Protein AF-A0A0P1H7S3-F1 (afdb_monomer_lite)

Secondary structure (DSSP, 8-state):
--SSSSTTTSS-S---SSS--PPPSEEEEEE-TTS---HHHHHHHHH-HHHHHSSS-EEEEEESS-HHHHHHHTS-SEEEEEHHHHS-TT-SSB-GGGGGG---SS-HHHHHHHHHTSTHHHHHHHHT--SS-EEEEEEEEEEEEEEESS---SGGGGTT-EEE-SS--SSSTTTTT-EE----GGGHHHHHHTTS-SEEEEE--HHHHHHHHHH--SEEEE---EEEEEEEE-HHHHHTS-HHHHHHHHHHHHHHHHHHHHHHHHHHHHHHHHHHHTT-EEEEHHHHHHHHHHHHHHHHHHHHBS-HHHHHHHHHHHHHHHHSPPPPPPTT-------S----EEEEE-EEE---S-TTTSEEEEEPSSSS-EEEEEEE---S---TTS---S-EEESS--EEHHHHHHHHHTTTTTSEEEEEE--SS--HHHHHHHHHHHHHHTT--S-EEEEE----S-STTHHHHHHHHHHHHHHHHHHHHHHHHHSTT-EEEEEEEGGGHHHHHHHHHHIIIII---EEEEEEES--SBHHHHHHHHHHH---S-EEEEEBTT-HHHHHHHHHHTTTPPBTTB-GGG----TTEEEEE-TTS--SSTT-TTSHHHHSHHHHHHHHHHHHH---TTTTTPEEEEETTEEEEE--SS-PPP-

Foldseek 3Di:
DPPPDVVPVLPPPDDDPDDDPDDQDAEEEEECLPPLAPPVLVVLLVPQVLVVVQPTHYHYHYDNDQQVVCQVVVVHFKYWAFPLVLDDPPQQFDFLLCLLWFQLLFCFLQLSLLCCVFLNVLLSQQSSQDQFKHFLAKFFSAFKKKFFLDDFQALQVLAAFAEEDDDDDQQASVLSNYDYDDDDPVCVLVCCVVRVGGMYIDDDDPVVLVSCLVVVRQEMAFRRTTRMITMIGGPVSLQPDFPSNVVSVSSSRVSNRVVRSVVNVVVRVVVVVSCVVSVHHYHHNSRSCDPVVSVSSQQSNLVRHPHSVVSNVQSVQSSCSSPHDQQDFDPPQDFAAAPADQAWEKEKEQFDAPPPQAQQRGGALDGHDPFLIKMFTKDWDDDPDDQLQDFQPTDIDTPDDMDTDPRRLQVLQVLQAQWEEEEEEEAALDDPNSQVSLVSLLCRRLVPHTHYYYYDFNHNNGSSCVVVNLVRVVVCQVSVVVSQLSNQVSRHNGAYEYEAAACSVVSQLSVLQVCLPPSVGRYAEYEYALYQDQLVVSLVSVVNSVRDHEYEYAAEQQQVVQCSCCVPPVVVGGGQRHDDPSDDFDPRYAYEYENQRDPSGRNNRRCSCRRGNLNSQLVSCCPVPVDDLLSSLWDWDDDPNTIYTYRDPGSDRDD

Sequence (655 aa):
MWRGWLCALVVATAASPAVAQENADLRIAMSVSDRQVPRELAELVVEAEAWRQFGRAVELLLTDRPVKDLLQAGEADLGFVPLYQALDPDERQLGVASILHQPFGGLGPGGTARLLETGFRDAALMDLGQKDFFTLSFASLGTSSLISSLDLNTAEEFDGLMAFEFAPDGTGLDALGADLQRVEIQELPRALQNRNIEIAETLWSEDVASFVAEQQPQSVLTGYSSLVLAVLVRPETWGALSEQERRQIRSALLQIEERSFANAENDIEALQNQLAELGVNAIPFAEVAGEEGRQRMASAWAEQVENRAFALELFEAALEEASGPRPEPNPDDEGFLGPEGKPLIYFATDRERNYTGNLATEFGVEQITEARFHCGRVDWQKNGRRDSDNLYAGSISLAGRLSADDDCISDLAQPLGAERVLLFIHGYNNSFEKALQRVIAVAEDIGWQGPVLLWSWPSWGERSAYLADAQHIDDSRRRLEGFLRNLTQASNGMTIDLAAHSMGGRLGVETVYQFARGASGPLMRAVFVAPDVSGKAFSDMIKRSGHKHPITLYSHREDCPLKFSAHRFNNDQPRAGQGGPHLIVLSGLETVDATYVRDGKLCGNHTYTFDRPRALKDFAMLLNHGASACARGLEKTTRNGIRYWRISKHTRKCP

Structure (mmCIF, N/CA/C/O backbone):
data_AF-A0A0P1H7S3-F1
#
_entry.id   AF-A0A0P1H7S3-F1
#
loop_
_atom_site.group_PDB
_atom_site.id
_atom_site.type_symbol
_atom_site.label_atom_id
_atom_site.label_alt_id
_atom_site.label_comp_id
_atom_site.label_asym_id
_atom_site.label_entity_id
_atom_site.label_seq_id
_atom_site.pdbx_PDB_ins_code
_atom_site.Cartn_x
_atom_site.Cartn_y
_atom_site.Cartn_z
_atom_site.occupancy
_atom_site.B_iso_or_equiv
_atom_site.auth_seq_id
_atom_site.auth_comp_id
_atom_site.auth_asym_id
_atom_site.auth_atom_id
_atom_site.pdbx_PDB_model_num
ATOM 1 N N . MET A 1 1 ? 43.486 -1.873 -22.304 1.00 29.97 1 MET A N 1
ATOM 2 C CA . MET A 1 1 ? 44.289 -1.612 -21.083 1.00 29.97 1 MET A CA 1
ATOM 3 C C . MET A 1 1 ? 43.437 -0.942 -19.988 1.00 29.97 1 MET A C 1
ATOM 5 O O . MET A 1 1 ? 43.926 -0.078 -19.282 1.00 29.97 1 MET A O 1
ATOM 9 N N . TRP A 1 2 ? 42.178 -1.369 -19.809 1.00 23.50 2 TRP A N 1
ATOM 10 C CA . TRP A 1 2 ? 41.194 -0.765 -18.891 1.00 23.50 2 TRP A CA 1
ATOM 11 C C . TRP A 1 2 ? 40.459 -1.862 -18.093 1.00 23.50 2 TRP A C 1
ATOM 13 O O . TRP A 1 2 ? 39.250 -2.016 -18.158 1.00 23.50 2 TRP A O 1
ATOM 23 N N . ARG A 1 3 ? 41.227 -2.698 -17.380 1.00 28.47 3 ARG A N 1
ATOM 24 C CA . ARG A 1 3 ? 40.724 -3.760 -16.479 1.00 28.47 3 ARG A CA 1
ATOM 25 C C . ARG A 1 3 ? 40.971 -3.448 -14.991 1.00 28.47 3 ARG A C 1
ATOM 27 O O . ARG A 1 3 ? 40.888 -4.341 -14.165 1.00 28.47 3 ARG A O 1
ATOM 34 N N . GLY A 1 4 ? 41.332 -2.209 -14.641 1.00 27.11 4 GLY A N 1
ATOM 35 C CA . GLY A 1 4 ? 41.985 -1.934 -13.352 1.00 27.11 4 GLY A CA 1
ATOM 36 C C . GLY A 1 4 ? 41.492 -0.743 -12.535 1.00 27.11 4 GLY A C 1
ATOM 37 O O . GLY A 1 4 ? 42.113 -0.473 -11.518 1.00 27.11 4 GLY A O 1
ATOM 38 N N . TRP A 1 5 ? 40.443 -0.017 -12.940 1.00 27.39 5 TRP A N 1
ATOM 39 C CA . TRP A 1 5 ? 40.085 1.243 -12.261 1.00 27.39 5 TRP A CA 1
ATOM 40 C C . TRP A 1 5 ? 38.767 1.231 -11.468 1.00 27.39 5 TRP A C 1
ATOM 42 O O . TRP A 1 5 ? 38.617 2.081 -10.600 1.00 27.39 5 TRP A O 1
ATOM 52 N N . LEU A 1 6 ? 37.887 0.226 -11.619 1.00 27.38 6 LEU A N 1
ATOM 53 C CA . LEU A 1 6 ? 36.748 0.039 -10.694 1.00 27.38 6 LEU A CA 1
ATOM 54 C C . LEU A 1 6 ? 37.089 -0.799 -9.446 1.00 27.38 6 LEU A C 1
ATOM 56 O O . LEU A 1 6 ? 36.528 -0.552 -8.385 1.00 27.38 6 LEU A O 1
ATOM 60 N N . CYS A 1 7 ? 38.086 -1.692 -9.498 1.00 27.48 7 CYS A N 1
ATOM 61 C CA . CYS A 1 7 ? 38.597 -2.349 -8.280 1.00 27.48 7 CYS A CA 1
ATOM 62 C C . CYS A 1 7 ? 39.371 -1.397 -7.348 1.00 27.48 7 CYS A C 1
ATOM 64 O O . CYS A 1 7 ? 39.686 -1.780 -6.226 1.00 27.48 7 CYS A O 1
ATOM 66 N N . ALA A 1 8 ? 39.700 -0.180 -7.792 1.00 26.45 8 ALA A N 1
ATOM 67 C CA . ALA A 1 8 ? 40.547 0.745 -7.041 1.00 26.45 8 ALA A CA 1
ATOM 68 C C . ALA A 1 8 ? 39.781 1.866 -6.314 1.00 26.45 8 ALA A C 1
ATOM 70 O O . ALA A 1 8 ? 40.397 2.567 -5.517 1.00 26.45 8 ALA A O 1
ATOM 71 N N . LEU A 1 9 ? 38.467 2.028 -6.529 1.00 26.33 9 LEU A N 1
ATOM 72 C CA . LEU A 1 9 ? 37.672 3.048 -5.822 1.00 26.33 9 LEU A CA 1
ATOM 73 C C . LEU A 1 9 ? 36.712 2.501 -4.750 1.00 26.33 9 LEU A C 1
ATOM 75 O O . LEU A 1 9 ? 36.187 3.288 -3.973 1.00 26.33 9 LEU A O 1
ATOM 79 N N . VAL A 1 10 ? 36.559 1.177 -4.627 1.00 31.66 10 VAL A N 1
ATOM 80 C CA . VAL A 1 10 ? 35.815 0.527 -3.519 1.00 31.66 10 VAL A CA 1
ATOM 81 C C . VAL A 1 10 ? 36.751 0.080 -2.375 1.00 31.66 10 VAL A C 1
ATOM 83 O O . VAL A 1 10 ? 36.308 -0.361 -1.322 1.00 31.66 10 VAL A O 1
ATOM 86 N N . VAL A 1 11 ? 38.068 0.285 -2.510 1.00 31.41 11 VAL A N 1
ATOM 87 C CA . VAL A 1 11 ? 39.063 0.045 -1.445 1.00 31.41 11 VAL A CA 1
ATOM 88 C C . VAL A 1 11 ? 39.875 1.318 -1.203 1.00 31.41 11 VAL A C 1
ATOM 90 O O . VAL A 1 11 ? 41.052 1.403 -1.541 1.00 31.41 11 VAL A O 1
ATOM 93 N N . ALA A 1 12 ? 39.244 2.348 -0.636 1.00 26.73 12 ALA A N 1
ATOM 94 C CA . ALA A 1 12 ? 39.947 3.560 -0.207 1.00 26.73 12 ALA A CA 1
ATOM 95 C C . ALA A 1 12 ? 39.395 4.157 1.099 1.00 26.73 12 ALA A C 1
ATOM 97 O O . ALA A 1 12 ? 39.328 5.369 1.259 1.00 26.73 12 ALA A O 1
ATOM 98 N N . THR A 1 13 ? 39.106 3.301 2.080 1.00 28.50 13 THR A N 1
ATOM 99 C CA . THR A 1 13 ? 39.342 3.610 3.502 1.00 28.50 13 THR A CA 1
ATOM 100 C C . THR A 1 13 ? 40.019 2.415 4.171 1.00 28.50 13 THR A C 1
ATOM 102 O O . THR A 1 13 ? 39.497 1.817 5.104 1.00 28.50 13 THR A O 1
ATOM 105 N N . ALA A 1 14 ? 41.193 2.028 3.671 1.00 35.19 14 ALA A N 1
ATOM 106 C CA . ALA A 1 14 ? 42.048 1.046 4.330 1.00 35.19 14 ALA A CA 1
ATOM 107 C C . ALA A 1 14 ? 43.509 1.511 4.289 1.00 35.19 14 ALA A C 1
ATOM 109 O O . ALA A 1 14 ? 44.230 1.262 3.328 1.00 35.19 14 ALA A O 1
ATOM 110 N N . ALA A 1 15 ? 43.947 2.190 5.354 1.00 26.95 15 ALA A N 1
ATOM 111 C CA . ALA A 1 15 ? 45.361 2.307 5.705 1.00 26.95 15 ALA A CA 1
ATOM 112 C C . ALA A 1 15 ? 45.543 2.554 7.215 1.00 26.95 15 ALA A C 1
ATOM 114 O O . ALA A 1 15 ? 45.745 3.681 7.656 1.00 26.95 15 ALA A O 1
ATOM 115 N N . SER A 1 16 ? 45.508 1.472 8.000 1.00 25.62 16 SER A N 1
ATOM 116 C CA . SER A 1 16 ? 46.497 1.212 9.058 1.00 25.62 16 SER A CA 1
ATOM 117 C C . SER A 1 16 ? 46.449 -0.281 9.435 1.00 25.62 16 SER A C 1
ATOM 119 O O . SER A 1 16 ? 45.405 -0.753 9.884 1.00 25.62 16 SER A O 1
ATOM 121 N N . PRO A 1 17 ? 47.520 -1.070 9.222 1.00 34.25 17 PRO A N 1
ATOM 122 C CA . PRO A 1 17 ? 47.477 -2.515 9.399 1.00 34.25 17 PRO A CA 1
ATOM 123 C C . PRO A 1 17 ? 47.851 -2.870 10.840 1.00 34.25 17 PRO A C 1
ATOM 125 O O . PRO A 1 17 ? 49.023 -3.091 11.125 1.00 34.25 17 PRO A O 1
ATOM 128 N N . ALA A 1 18 ? 46.866 -2.865 11.744 1.00 30.25 18 ALA A N 1
ATOM 129 C CA . ALA A 1 18 ? 46.832 -3.637 12.999 1.00 30.25 18 ALA A CA 1
ATOM 130 C C . ALA A 1 18 ? 45.655 -3.197 13.895 1.00 30.25 18 ALA A C 1
ATOM 132 O O . ALA A 1 18 ? 45.869 -2.838 15.048 1.00 30.25 18 ALA A O 1
ATOM 133 N N . VAL A 1 19 ? 44.417 -3.223 13.396 1.00 30.59 19 VAL A N 1
ATOM 134 C CA . VAL A 1 19 ? 43.204 -3.277 14.233 1.00 30.59 19 VAL A CA 1
ATOM 135 C C . VAL A 1 19 ? 42.159 -4.096 13.464 1.00 30.59 19 VAL A C 1
ATOM 137 O O . VAL A 1 19 ? 41.927 -3.825 12.296 1.00 30.59 19 VAL A O 1
ATOM 140 N N . ALA A 1 20 ? 41.664 -5.149 14.117 1.00 27.88 20 ALA A N 1
ATOM 141 C CA . ALA A 1 20 ? 40.542 -6.049 13.819 1.00 27.88 20 ALA A CA 1
ATOM 142 C C . ALA A 1 20 ? 39.927 -6.100 12.397 1.00 27.88 20 ALA A C 1
ATOM 144 O O . ALA A 1 20 ? 39.382 -5.130 11.885 1.00 27.88 20 ALA A O 1
ATOM 145 N N . GLN A 1 21 ? 39.872 -7.316 11.835 1.00 31.00 21 GLN A N 1
ATOM 146 C CA . GLN A 1 21 ? 38.747 -7.740 10.996 1.00 31.00 21 GLN A CA 1
ATOM 147 C C . GLN A 1 21 ? 37.457 -7.613 11.830 1.00 31.00 21 GLN A C 1
ATOM 149 O O . GLN A 1 21 ? 37.171 -8.491 12.641 1.00 31.00 21 GLN A O 1
ATOM 154 N N . GLU A 1 22 ? 36.713 -6.524 11.671 1.00 32.34 22 GLU A N 1
ATOM 155 C CA . GLU A 1 22 ? 35.315 -6.421 12.103 1.00 32.34 22 GLU A CA 1
ATOM 156 C C . GLU A 1 22 ? 34.419 -6.564 10.865 1.00 32.34 22 GLU A C 1
ATOM 158 O O . GLU A 1 22 ? 34.696 -5.991 9.812 1.00 32.34 22 GLU A O 1
ATOM 163 N N . ASN A 1 23 ? 33.409 -7.426 10.984 1.00 38.19 23 ASN A N 1
ATOM 164 C CA . ASN A 1 23 ? 32.494 -7.839 9.921 1.00 38.19 23 ASN A CA 1
ATOM 165 C C . ASN A 1 23 ? 31.790 -6.633 9.276 1.00 38.19 23 ASN A C 1
ATOM 167 O O . ASN A 1 23 ? 31.314 -5.752 9.989 1.00 38.19 23 ASN A O 1
ATOM 171 N N . ALA A 1 24 ? 31.651 -6.617 7.947 1.00 47.47 24 ALA A N 1
ATOM 172 C CA . ALA A 1 24 ? 30.646 -5.766 7.316 1.00 47.47 24 ALA A CA 1
ATOM 173 C C . ALA A 1 24 ? 29.258 -6.152 7.849 1.00 47.47 24 ALA A C 1
ATOM 175 O O . ALA A 1 24 ? 28.954 -7.334 8.019 1.00 47.47 24 ALA A O 1
ATOM 176 N N . ASP A 1 25 ? 28.434 -5.150 8.139 1.00 75.94 25 ASP A N 1
ATOM 177 C CA . ASP A 1 25 ? 27.212 -5.334 8.912 1.00 75.94 25 ASP A CA 1
ATOM 178 C C . ASP A 1 25 ? 25.947 -5.413 8.033 1.00 75.94 25 ASP A C 1
ATOM 180 O O . ASP A 1 25 ? 24.976 -6.070 8.417 1.00 75.94 25 ASP A O 1
ATOM 184 N N . LEU A 1 26 ? 25.958 -4.775 6.854 1.00 88.50 26 LEU A N 1
ATOM 185 C CA . LEU A 1 26 ? 24.916 -4.903 5.832 1.00 88.50 26 LEU A CA 1
ATOM 186 C C . LEU A 1 26 ? 25.544 -5.069 4.445 1.00 88.50 26 LEU A C 1
ATOM 188 O O . LEU A 1 26 ? 26.194 -4.157 3.933 1.00 88.50 26 LEU A O 1
ATOM 192 N N . ARG A 1 27 ? 25.313 -6.222 3.820 1.00 93.69 27 ARG A N 1
ATOM 193 C CA . ARG A 1 27 ? 25.807 -6.557 2.481 1.00 93.69 27 ARG A CA 1
ATOM 194 C C . ARG A 1 27 ? 24.691 -6.412 1.457 1.00 93.69 27 ARG A C 1
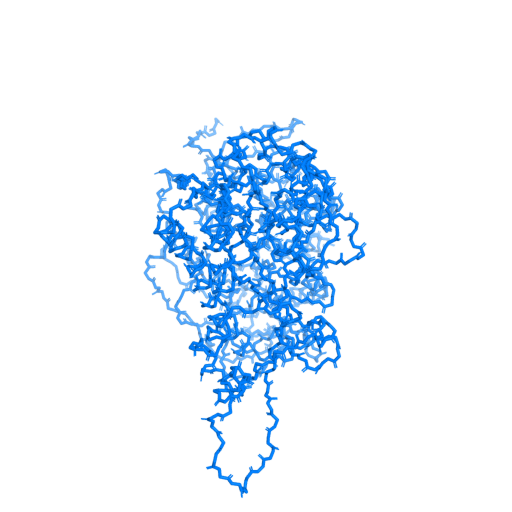ATOM 196 O O . ARG A 1 27 ? 23.643 -7.050 1.576 1.00 93.69 27 ARG A O 1
ATOM 203 N N . ILE A 1 28 ? 24.925 -5.597 0.439 1.00 94.75 28 ILE A N 1
ATOM 204 C CA . ILE A 1 28 ? 23.982 -5.320 -0.643 1.00 94.75 28 ILE A CA 1
ATOM 205 C C . ILE A 1 28 ? 24.519 -5.959 -1.918 1.00 94.75 28 ILE A C 1
ATOM 207 O O . ILE A 1 28 ? 25.585 -5.580 -2.385 1.00 94.75 28 ILE A O 1
ATOM 211 N N . ALA A 1 29 ? 23.801 -6.917 -2.492 1.00 94.06 29 ALA A N 1
ATOM 212 C CA . ALA A 1 29 ? 24.200 -7.587 -3.722 1.00 94.06 29 ALA A CA 1
ATOM 213 C C . ALA A 1 29 ? 23.553 -6.971 -4.969 1.00 94.06 29 ALA A C 1
ATOM 215 O O . ALA A 1 29 ? 22.375 -6.608 -4.966 1.00 94.06 29 ALA A O 1
ATOM 216 N N . MET A 1 30 ? 24.323 -6.897 -6.053 1.00 91.56 30 MET A N 1
ATOM 217 C CA . MET A 1 30 ? 23.858 -6.496 -7.383 1.00 91.56 30 MET A CA 1
ATOM 218 C C . MET A 1 30 ? 24.483 -7.406 -8.447 1.00 91.56 30 MET A C 1
ATOM 220 O O . MET A 1 30 ? 25.683 -7.694 -8.390 1.00 91.56 30 MET A O 1
ATOM 224 N N . SER A 1 31 ? 23.681 -7.859 -9.415 1.00 82.62 31 SER A N 1
ATOM 225 C CA . SER A 1 31 ? 24.165 -8.748 -10.481 1.00 82.62 31 SER A CA 1
ATOM 226 C C . SER A 1 31 ? 24.945 -7.980 -11.545 1.00 82.62 31 SER A C 1
ATOM 228 O O . SER A 1 31 ? 24.402 -7.049 -12.123 1.00 82.62 31 SER A O 1
ATOM 230 N N . VAL A 1 32 ? 26.168 -8.410 -11.860 1.00 74.62 32 VAL A N 1
ATOM 231 C CA . VAL A 1 32 ? 26.994 -7.927 -12.982 1.00 74.62 32 VAL A CA 1
ATOM 232 C C . VAL A 1 32 ? 27.135 -8.952 -14.109 1.00 74.62 32 VAL A C 1
ATOM 234 O O . VAL A 1 32 ? 27.897 -8.683 -15.040 1.00 74.62 32 VAL A O 1
ATOM 237 N N . SER A 1 33 ? 26.385 -10.066 -14.064 1.00 55.66 33 SER A N 1
ATOM 238 C CA . SER A 1 33 ? 26.466 -11.188 -15.023 1.00 55.66 33 SER A CA 1
ATOM 239 C C . SER A 1 33 ? 26.439 -10.753 -16.493 1.00 55.66 33 SER A C 1
ATOM 241 O O . SER A 1 33 ? 27.063 -11.396 -17.333 1.00 55.66 33 SER A O 1
ATOM 243 N N . ASP A 1 34 ? 25.816 -9.607 -16.781 1.00 48.56 34 ASP A N 1
ATOM 244 C CA . ASP A 1 34 ? 25.663 -9.054 -18.129 1.00 48.56 34 ASP A CA 1
ATOM 245 C C . ASP A 1 34 ? 26.322 -7.669 -18.310 1.00 48.56 34 ASP A C 1
ATOM 247 O O . ASP A 1 34 ? 26.039 -6.951 -19.265 1.00 48.56 34 ASP A O 1
ATOM 251 N N . ARG A 1 35 ? 27.205 -7.256 -17.385 1.00 54.88 35 ARG A N 1
ATOM 252 C CA . ARG A 1 35 ? 27.750 -5.880 -17.252 1.00 54.88 35 ARG A CA 1
ATOM 253 C C . ARG A 1 35 ? 26.681 -4.784 -17.108 1.00 54.88 35 ARG A C 1
ATOM 255 O O . ARG A 1 35 ? 26.984 -3.607 -17.270 1.00 54.88 35 ARG A O 1
ATOM 262 N N . GLN A 1 36 ? 25.456 -5.167 -16.758 1.00 57.12 36 GLN A N 1
ATOM 263 C CA . GLN A 1 36 ? 24.266 -4.312 -16.711 1.00 57.12 36 GLN A CA 1
ATOM 264 C C . GLN A 1 36 ? 24.076 -3.557 -15.388 1.00 57.12 36 GLN A C 1
ATOM 266 O O . GLN A 1 36 ? 22.962 -3.142 -15.104 1.00 57.12 36 GLN A O 1
ATOM 271 N N . VAL A 1 37 ? 25.107 -3.363 -14.558 1.00 66.94 37 VAL A N 1
ATOM 272 C CA . VAL A 1 37 ? 24.991 -2.419 -13.430 1.00 66.94 37 VAL A CA 1
ATOM 273 C C . VAL A 1 37 ? 25.547 -1.077 -13.887 1.00 66.94 37 VAL A C 1
ATOM 275 O O . VAL A 1 37 ? 26.772 -0.972 -14.012 1.00 66.94 37 VAL A O 1
ATOM 278 N N . PRO A 1 38 ? 24.703 -0.051 -14.120 1.00 72.44 38 PRO A N 1
ATOM 279 C CA . PRO A 1 38 ? 25.173 1.302 -14.326 1.00 72.44 38 PRO A CA 1
ATOM 280 C C . PRO A 1 38 ? 26.063 1.691 -13.159 1.00 72.44 38 PRO A C 1
ATOM 282 O O . PRO A 1 38 ? 25.715 1.495 -11.986 1.00 72.44 38 PRO A O 1
ATOM 285 N N . ARG A 1 39 ? 27.223 2.253 -13.487 1.00 78.69 39 ARG A N 1
ATOM 286 C CA . ARG A 1 39 ? 28.137 2.805 -12.492 1.00 78.69 39 ARG A CA 1
ATOM 287 C C . ARG A 1 39 ? 27.403 3.816 -11.608 1.00 78.69 39 ARG A C 1
ATOM 289 O O . ARG A 1 39 ? 27.621 3.842 -10.401 1.00 78.69 39 ARG A O 1
ATOM 296 N N . GLU A 1 40 ? 26.491 4.567 -12.209 1.00 83.12 40 GLU A N 1
ATOM 297 C CA . GLU A 1 40 ? 25.625 5.551 -11.580 1.00 83.12 40 GLU A CA 1
ATOM 298 C C . GLU A 1 40 ? 24.779 4.920 -10.472 1.00 83.12 40 GLU A C 1
ATOM 300 O O . GLU A 1 40 ? 24.719 5.465 -9.377 1.00 83.12 40 GLU A O 1
ATOM 305 N N . LEU A 1 41 ? 24.169 3.750 -10.697 1.00 88.38 41 LEU A N 1
ATOM 306 C CA . LEU A 1 41 ? 23.352 3.099 -9.669 1.00 88.38 41 LEU A CA 1
ATOM 307 C C . LEU A 1 41 ? 24.206 2.633 -8.482 1.00 88.38 41 LEU A C 1
ATOM 309 O O . LEU A 1 41 ? 23.810 2.817 -7.332 1.00 88.38 41 LEU A O 1
ATOM 313 N N . ALA A 1 42 ? 25.392 2.075 -8.740 1.00 88.50 42 ALA A N 1
ATOM 314 C CA . ALA A 1 42 ? 26.326 1.712 -7.674 1.00 88.50 42 ALA A CA 1
ATOM 315 C C . ALA A 1 42 ? 26.774 2.949 -6.868 1.00 88.50 42 ALA A C 1
ATOM 317 O O . ALA A 1 42 ? 26.830 2.898 -5.639 1.00 88.50 42 ALA A O 1
ATOM 318 N N . GLU A 1 43 ? 27.034 4.074 -7.541 1.00 89.06 43 GLU A N 1
ATOM 319 C CA . GLU A 1 43 ? 27.352 5.354 -6.900 1.00 89.06 43 GLU A CA 1
ATOM 320 C C . GLU A 1 43 ? 26.168 5.877 -6.068 1.00 89.06 43 GLU A C 1
ATOM 322 O O . GLU A 1 43 ? 26.367 6.238 -4.910 1.00 89.06 43 GLU A O 1
ATOM 327 N N . LEU A 1 44 ? 24.928 5.816 -6.574 1.00 91.62 44 LEU A N 1
ATOM 328 C CA . LEU A 1 44 ? 23.721 6.173 -5.812 1.00 91.62 44 LEU A CA 1
ATOM 329 C C . LEU A 1 44 ? 23.597 5.361 -4.518 1.00 91.62 44 LEU A C 1
ATOM 331 O O . LEU A 1 44 ? 23.284 5.925 -3.466 1.00 91.62 44 LEU A O 1
ATOM 335 N N . VAL A 1 45 ? 23.858 4.051 -4.585 1.00 89.94 45 VAL A N 1
ATOM 336 C CA . VAL A 1 45 ? 23.826 3.166 -3.414 1.00 89.94 45 VAL A CA 1
ATOM 337 C C . VAL A 1 45 ? 24.899 3.558 -2.402 1.00 89.94 45 VAL A C 1
ATOM 339 O O . VAL A 1 45 ? 24.611 3.590 -1.215 1.00 89.94 45 VAL A O 1
ATOM 342 N N . VAL A 1 46 ? 26.116 3.893 -2.829 1.00 87.69 46 VAL A N 1
ATOM 343 C CA . VAL A 1 46 ? 27.195 4.300 -1.908 1.00 87.69 46 VAL A CA 1
ATOM 344 C C . VAL A 1 46 ? 26.967 5.706 -1.335 1.00 87.69 46 VAL A C 1
ATOM 346 O O . VAL A 1 46 ? 27.339 5.993 -0.195 1.00 87.69 46 VAL A O 1
ATOM 349 N N . GLU A 1 47 ? 26.355 6.602 -2.107 1.00 88.56 47 GLU A N 1
ATOM 350 C CA . GLU A 1 47 ? 26.183 8.008 -1.743 1.00 88.56 47 GLU A CA 1
ATOM 351 C C . GLU A 1 47 ? 24.945 8.307 -0.902 1.00 88.56 47 GLU A C 1
ATOM 353 O O . GLU A 1 47 ? 24.888 9.400 -0.330 1.00 88.56 47 GLU A O 1
ATOM 358 N N . ALA A 1 48 ? 23.956 7.405 -0.842 1.00 88.75 48 ALA A N 1
ATOM 359 C CA . ALA A 1 48 ? 22.685 7.715 -0.195 1.00 88.75 48 ALA A CA 1
ATOM 360 C C . ALA A 1 48 ? 22.910 8.158 1.259 1.00 88.75 48 ALA A C 1
ATOM 362 O O . ALA A 1 48 ? 23.499 7.450 2.079 1.00 88.75 48 ALA A O 1
ATOM 363 N N . GLU A 1 49 ? 22.427 9.354 1.593 1.00 86.25 49 GLU A N 1
ATOM 364 C CA . GLU A 1 49 ? 22.770 10.023 2.851 1.00 86.25 49 GLU A CA 1
ATOM 365 C C . GLU A 1 49 ? 22.274 9.226 4.062 1.00 86.25 49 GLU A C 1
ATOM 367 O O . GLU A 1 49 ? 22.919 9.173 5.109 1.00 86.25 49 GLU A O 1
ATOM 372 N N . ALA A 1 50 ? 21.147 8.535 3.903 1.00 86.88 50 ALA A N 1
ATOM 373 C CA . ALA A 1 50 ? 20.602 7.676 4.940 1.00 86.88 50 ALA A CA 1
ATOM 374 C C . ALA A 1 50 ? 21.499 6.462 5.255 1.00 86.88 50 ALA A C 1
ATOM 376 O O . ALA A 1 50 ? 21.499 6.021 6.404 1.00 86.88 50 ALA A O 1
ATOM 377 N N . TRP A 1 51 ? 22.330 5.984 4.317 1.00 88.75 51 TRP A N 1
ATOM 378 C CA . TRP A 1 51 ? 23.354 4.975 4.617 1.00 88.75 51 TRP A CA 1
ATOM 379 C C . TRP A 1 51 ? 24.481 5.515 5.483 1.00 88.75 51 TRP A C 1
ATOM 381 O O . TRP A 1 51 ? 24.998 4.800 6.329 1.00 88.75 51 TRP A O 1
ATOM 391 N N . ARG A 1 52 ? 24.828 6.797 5.356 1.00 83.94 52 ARG A N 1
ATOM 392 C CA . ARG A 1 52 ? 25.847 7.418 6.221 1.00 83.94 52 ARG A CA 1
ATOM 393 C C . ARG A 1 52 ? 25.379 7.558 7.666 1.00 83.94 52 ARG A C 1
ATOM 395 O O . ARG A 1 52 ? 26.192 7.633 8.582 1.00 83.94 52 ARG A O 1
ATOM 402 N N . GLN A 1 53 ? 24.064 7.606 7.860 1.00 84.62 53 GLN A N 1
ATOM 403 C CA . GLN A 1 53 ? 23.419 7.624 9.172 1.00 84.62 53 GLN A CA 1
ATOM 404 C C . GLN A 1 53 ? 23.104 6.214 9.683 1.00 84.62 53 GLN A C 1
ATOM 406 O O . GLN A 1 53 ? 22.776 6.051 10.862 1.00 84.62 53 GLN A O 1
ATOM 411 N N . PHE A 1 54 ? 23.186 5.210 8.808 1.00 81.25 54 PHE A N 1
ATOM 412 C CA . PHE A 1 54 ? 23.059 3.807 9.150 1.00 81.25 54 PHE A CA 1
ATOM 413 C C . PHE A 1 54 ? 24.275 3.440 9.994 1.00 81.25 54 PHE A C 1
ATOM 415 O O . PHE A 1 54 ? 25.406 3.493 9.526 1.00 81.25 54 PHE A O 1
ATOM 422 N N . GLY A 1 55 ? 24.063 3.150 11.279 1.00 75.56 55 GLY A N 1
ATOM 423 C CA . GLY A 1 55 ? 25.133 2.964 12.272 1.00 75.56 55 GLY A CA 1
ATOM 424 C C . GLY A 1 55 ? 25.996 1.711 12.070 1.00 75.56 55 GLY A C 1
ATOM 425 O O . GLY A 1 55 ? 26.593 1.230 13.028 1.00 75.56 55 GLY A O 1
ATOM 426 N N . ARG A 1 56 ? 26.011 1.167 10.852 1.00 79.00 56 ARG A N 1
ATOM 427 C CA . ARG A 1 56 ? 26.564 -0.109 10.417 1.00 79.00 56 ARG A CA 1
ATOM 428 C C . ARG A 1 56 ? 27.279 0.100 9.082 1.00 79.00 56 ARG A C 1
ATOM 430 O O . ARG A 1 56 ? 26.822 0.879 8.248 1.00 79.00 56 ARG A O 1
ATOM 437 N N . ALA A 1 57 ? 28.391 -0.598 8.866 1.00 83.31 57 ALA A N 1
ATOM 438 C CA . ALA A 1 57 ? 29.094 -0.540 7.586 1.00 83.31 57 ALA A CA 1
ATOM 439 C C . ALA A 1 57 ? 28.248 -1.186 6.474 1.00 83.31 57 ALA A C 1
ATOM 441 O O . ALA A 1 57 ? 27.758 -2.305 6.646 1.00 83.31 57 ALA A O 1
ATOM 442 N N . VAL A 1 58 ? 28.110 -0.486 5.343 1.00 87.31 58 VAL A N 1
ATOM 443 C CA . VAL A 1 58 ? 27.424 -0.976 4.139 1.00 87.31 58 VAL A CA 1
ATOM 444 C C . VAL A 1 58 ? 28.466 -1.438 3.124 1.00 87.31 58 VAL A C 1
ATOM 446 O O . VAL A 1 58 ? 29.340 -0.666 2.732 1.00 87.31 58 VAL A O 1
ATOM 449 N N . GLU A 1 59 ? 28.369 -2.693 2.696 1.00 90.00 59 GLU A N 1
ATOM 450 C CA . GLU A 1 59 ? 29.227 -3.284 1.667 1.00 90.00 59 GLU A CA 1
ATOM 451 C C . GLU A 1 59 ? 28.415 -3.559 0.399 1.00 90.00 59 GLU A C 1
ATOM 453 O O . GLU A 1 59 ? 27.356 -4.184 0.456 1.00 90.00 59 GLU A O 1
ATOM 458 N N . LEU A 1 60 ? 28.928 -3.119 -0.753 1.00 90.75 60 LEU A N 1
ATOM 459 C CA . LEU A 1 60 ? 28.338 -3.401 -2.059 1.00 90.75 60 LEU A CA 1
ATOM 460 C C . LEU A 1 60 ? 29.032 -4.602 -2.715 1.00 90.75 60 LEU A C 1
ATOM 462 O O . LEU A 1 60 ? 30.219 -4.546 -3.037 1.00 90.75 60 LEU A O 1
ATOM 466 N N . LEU A 1 61 ? 28.275 -5.671 -2.948 1.00 91.44 61 LEU A N 1
ATOM 467 C CA . LEU A 1 61 ? 28.715 -6.914 -3.571 1.00 91.44 61 LEU A CA 1
ATOM 468 C C . LEU A 1 61 ? 28.269 -6.958 -5.037 1.00 91.44 61 LEU A C 1
ATOM 470 O O . LEU A 1 61 ? 27.115 -7.255 -5.345 1.00 91.44 61 LEU A O 1
ATOM 474 N N . LEU A 1 62 ? 29.199 -6.698 -5.954 1.00 89.56 62 LEU A N 1
ATOM 475 C CA . LEU A 1 62 ? 28.988 -6.908 -7.387 1.00 89.56 62 LEU A CA 1
ATOM 476 C C . LEU A 1 62 ? 29.310 -8.367 -7.739 1.00 89.56 62 LEU A C 1
ATOM 478 O O . LEU A 1 62 ? 30.419 -8.831 -7.471 1.00 89.56 62 LEU A O 1
ATOM 482 N N . THR A 1 63 ? 28.351 -9.102 -8.307 1.00 86.38 63 THR A N 1
ATOM 483 C CA . THR A 1 63 ? 28.456 -10.564 -8.486 1.00 86.38 63 THR A CA 1
ATOM 484 C C . THR A 1 63 ? 27.913 -11.064 -9.826 1.00 86.38 63 THR A C 1
ATOM 486 O O . THR A 1 63 ? 26.902 -10.572 -10.300 1.00 86.38 63 THR A O 1
ATOM 489 N N . ASP A 1 64 ? 28.535 -12.089 -10.414 1.00 83.69 64 ASP A N 1
ATOM 490 C CA . ASP A 1 64 ? 27.990 -12.808 -11.584 1.00 83.69 64 ASP A CA 1
ATOM 491 C C . ASP A 1 64 ? 26.984 -13.910 -11.191 1.00 83.69 64 ASP A C 1
ATOM 493 O O . ASP A 1 64 ? 26.329 -14.510 -12.041 1.00 83.69 64 ASP A O 1
ATOM 497 N N . ARG A 1 65 ? 26.884 -14.231 -9.895 1.00 86.56 65 ARG A N 1
ATOM 498 C CA . ARG A 1 65 ? 25.907 -15.200 -9.375 1.00 86.56 65 ARG A CA 1
ATOM 499 C C . ARG A 1 65 ? 24.525 -14.552 -9.230 1.00 86.56 65 ARG A C 1
ATOM 501 O O . ARG A 1 65 ? 24.469 -13.390 -8.823 1.00 86.56 65 ARG A O 1
ATOM 508 N N . PRO A 1 66 ? 23.429 -15.312 -9.420 1.00 87.50 66 PRO A N 1
ATOM 509 C CA . PRO A 1 66 ? 22.082 -14.821 -9.155 1.00 87.50 66 PRO A CA 1
ATOM 510 C C . PRO A 1 66 ? 21.963 -14.244 -7.742 1.00 87.50 66 PRO A C 1
ATOM 512 O O . PRO A 1 66 ? 22.283 -14.899 -6.749 1.00 87.50 66 PRO A O 1
ATOM 515 N N . VAL A 1 67 ? 21.485 -13.005 -7.641 1.00 90.81 67 VAL A N 1
ATOM 516 C CA . VAL A 1 67 ? 21.396 -12.284 -6.361 1.00 90.81 67 VAL A CA 1
ATOM 517 C C . VAL A 1 67 ? 20.460 -12.995 -5.378 1.00 90.81 67 VAL A C 1
ATOM 519 O O . VAL A 1 67 ? 20.772 -13.066 -4.190 1.00 90.81 67 VAL A O 1
ATOM 522 N N . LYS A 1 68 ? 19.358 -13.594 -5.858 1.00 89.69 68 LYS A N 1
ATOM 523 C CA . LYS A 1 68 ? 18.438 -14.390 -5.023 1.00 89.69 68 LYS A CA 1
ATOM 524 C C . LYS A 1 68 ? 19.154 -15.562 -4.334 1.00 89.69 68 LYS A C 1
ATOM 526 O O . LYS A 1 68 ? 18.873 -15.810 -3.165 1.00 89.69 68 LYS A O 1
ATOM 531 N N . ASP A 1 69 ? 20.134 -16.199 -4.980 1.00 90.69 69 ASP A N 1
ATOM 532 C CA . ASP A 1 69 ? 20.912 -17.293 -4.377 1.00 90.69 69 ASP A CA 1
ATOM 533 C C . ASP A 1 69 ? 21.800 -16.791 -3.233 1.00 90.69 69 ASP A C 1
ATOM 535 O O . ASP A 1 69 ? 21.913 -17.443 -2.195 1.00 90.69 69 ASP A O 1
ATOM 539 N N . LEU A 1 70 ? 22.418 -15.614 -3.395 1.00 93.12 70 LEU A N 1
ATOM 540 C CA . LEU A 1 70 ? 23.219 -14.987 -2.337 1.00 93.12 70 LEU A CA 1
ATOM 541 C C . LEU A 1 70 ? 22.343 -14.603 -1.146 1.00 93.12 70 LEU A C 1
ATOM 543 O O . LEU A 1 70 ? 22.741 -14.816 0.003 1.00 93.12 70 LEU A O 1
ATOM 547 N N . LEU A 1 71 ? 21.148 -14.069 -1.419 1.00 93.12 71 LEU A N 1
ATOM 548 C CA . LEU A 1 71 ? 20.174 -13.770 -0.380 1.00 93.12 71 LEU A CA 1
ATOM 549 C C . LEU A 1 71 ? 19.731 -15.046 0.330 1.00 93.12 71 LEU A C 1
ATOM 551 O O . LEU A 1 71 ? 19.732 -15.057 1.548 1.00 93.12 71 LEU A O 1
ATOM 555 N N . GLN A 1 72 ? 19.422 -16.139 -0.373 1.00 91.38 72 GLN A N 1
ATOM 556 C CA . GLN A 1 72 ? 19.041 -17.412 0.257 1.00 91.38 72 GLN A CA 1
ATOM 557 C C . GLN A 1 72 ? 20.171 -17.996 1.109 1.00 91.38 72 GLN A C 1
ATOM 559 O O . GLN A 1 72 ? 19.933 -18.405 2.246 1.00 91.38 72 GLN A O 1
ATOM 564 N N . ALA A 1 73 ? 21.407 -17.963 0.609 1.00 92.25 73 ALA A N 1
ATOM 565 C CA . ALA A 1 73 ? 22.585 -18.453 1.320 1.00 92.25 73 ALA A CA 1
ATOM 566 C C . ALA A 1 73 ? 22.993 -17.574 2.520 1.00 92.25 73 ALA A C 1
ATOM 568 O O . ALA A 1 73 ? 23.802 -17.992 3.347 1.00 92.25 73 ALA A O 1
ATOM 569 N N . GLY A 1 74 ? 22.440 -16.360 2.644 1.00 91.38 74 GLY A N 1
ATOM 570 C CA . GLY A 1 74 ? 22.849 -15.380 3.655 1.00 91.38 74 GLY A CA 1
ATOM 571 C C . GLY A 1 74 ? 24.236 -14.798 3.412 1.00 91.38 74 GLY A C 1
ATOM 572 O O . GLY A 1 74 ? 24.883 -14.310 4.340 1.00 91.38 74 GLY A O 1
ATOM 573 N N . GLU A 1 75 ? 24.690 -14.852 2.164 1.00 93.56 75 GLU A N 1
ATOM 574 C CA . GLU A 1 75 ? 25.906 -14.198 1.687 1.00 93.56 75 GLU A CA 1
ATOM 575 C C . GLU A 1 75 ? 25.669 -12.702 1.417 1.00 93.56 75 GLU A C 1
ATOM 577 O O . GLU A 1 75 ? 26.608 -11.916 1.502 1.00 93.56 75 GLU A O 1
ATOM 582 N N . ALA A 1 76 ? 24.414 -12.313 1.171 1.00 94.56 76 ALA A N 1
ATOM 583 C CA . ALA A 1 76 ? 23.951 -10.931 1.107 1.00 94.56 76 ALA A CA 1
ATOM 584 C C . ALA A 1 76 ? 22.705 -10.734 1.982 1.00 94.56 76 ALA A C 1
ATOM 586 O O . ALA A 1 76 ? 21.970 -11.687 2.259 1.00 94.56 76 ALA A O 1
ATOM 587 N N . ASP A 1 77 ? 22.475 -9.494 2.404 1.00 93.69 77 ASP A N 1
ATOM 588 C CA . ASP A 1 77 ? 21.361 -9.107 3.270 1.00 93.69 77 ASP A CA 1
ATOM 589 C C . ASP A 1 77 ? 20.256 -8.398 2.468 1.00 93.69 77 ASP A C 1
ATOM 591 O O . ASP A 1 77 ? 19.077 -8.682 2.668 1.00 93.69 77 ASP A O 1
ATOM 595 N N . LEU A 1 78 ? 20.639 -7.537 1.516 1.00 95.62 78 LEU A N 1
ATOM 596 C CA . LEU A 1 78 ? 19.760 -6.901 0.526 1.00 95.62 78 LEU A CA 1
ATOM 597 C C . LEU A 1 78 ? 20.235 -7.214 -0.891 1.00 95.62 78 LEU A C 1
ATOM 599 O O . LEU A 1 78 ? 21.424 -7.444 -1.109 1.00 95.62 78 LEU A O 1
ATOM 603 N N . GLY A 1 79 ? 19.328 -7.202 -1.863 1.00 94.69 79 GLY A N 1
ATOM 604 C CA . GLY A 1 79 ? 19.676 -7.482 -3.252 1.00 94.69 79 GLY A CA 1
ATOM 605 C C . GLY A 1 79 ? 18.874 -6.660 -4.246 1.00 94.69 79 GLY A C 1
ATOM 606 O O . GLY A 1 79 ? 17.652 -6.618 -4.155 1.00 94.69 79 GLY A O 1
ATOM 607 N N . PHE A 1 80 ? 19.550 -6.043 -5.211 1.00 94.06 80 PHE A N 1
ATOM 608 C CA . PHE A 1 80 ? 18.909 -5.441 -6.376 1.00 94.06 80 PHE A CA 1
ATOM 609 C C . PHE A 1 80 ? 18.788 -6.499 -7.470 1.00 94.06 80 PHE A C 1
ATOM 611 O O . PHE A 1 80 ? 19.794 -7.037 -7.939 1.00 94.06 80 PHE A O 1
ATOM 618 N N . VAL A 1 81 ? 17.554 -6.806 -7.857 1.00 90.19 81 VAL A N 1
ATOM 619 C CA . VAL A 1 81 ? 17.232 -7.890 -8.789 1.00 90.19 81 VAL A CA 1
ATOM 620 C C . VAL A 1 81 ? 16.373 -7.328 -9.915 1.00 90.19 81 VAL A C 1
ATOM 622 O O . VAL A 1 81 ? 15.394 -6.649 -9.605 1.00 90.19 81 VAL A O 1
ATOM 625 N N . PRO A 1 82 ? 16.684 -7.585 -11.200 1.00 87.88 82 PRO A N 1
ATOM 626 C CA . PRO A 1 82 ? 15.786 -7.224 -12.293 1.00 87.88 82 PRO A CA 1
ATOM 627 C C . PRO A 1 82 ? 14.374 -7.732 -12.022 1.00 87.88 82 PRO A C 1
ATOM 629 O O . PRO A 1 82 ? 14.198 -8.873 -11.595 1.00 87.88 82 PRO A O 1
ATOM 632 N N . LEU A 1 83 ? 13.369 -6.883 -12.233 1.00 87.25 83 LEU A N 1
ATOM 633 C CA . LEU A 1 83 ? 11.997 -7.155 -11.809 1.00 87.25 83 LEU A CA 1
ATOM 634 C C . LEU A 1 83 ? 11.478 -8.489 -12.362 1.00 87.25 83 LEU A C 1
ATOM 636 O O . LEU A 1 83 ? 10.918 -9.276 -11.606 1.00 87.25 83 LEU A O 1
ATOM 640 N N . TYR A 1 84 ? 11.764 -8.792 -13.629 1.00 78.06 84 TYR A N 1
ATOM 641 C CA . TYR A 1 84 ? 11.393 -10.058 -14.267 1.00 78.06 84 TYR A CA 1
ATOM 642 C C . TYR A 1 84 ? 12.026 -11.300 -13.603 1.00 78.06 84 TYR A C 1
ATOM 644 O O . TYR A 1 84 ? 11.448 -12.380 -13.648 1.00 78.06 84 TYR A O 1
ATOM 652 N N . GLN A 1 85 ? 13.182 -11.165 -12.938 1.00 78.56 85 GLN A N 1
ATOM 653 C CA . GLN A 1 85 ? 13.824 -12.240 -12.157 1.00 78.56 85 GLN A CA 1
ATOM 654 C C . GLN A 1 85 ? 13.357 -12.271 -10.692 1.00 78.56 85 GLN A C 1
ATOM 656 O O . GLN A 1 85 ? 13.532 -13.272 -9.988 1.00 78.56 85 GLN A O 1
ATOM 661 N N . ALA A 1 86 ? 12.813 -11.156 -10.196 1.00 73.19 86 ALA A N 1
ATOM 662 C CA . ALA A 1 86 ? 12.273 -11.066 -8.846 1.00 73.19 86 ALA A CA 1
ATOM 663 C C . ALA A 1 86 ? 10.960 -11.854 -8.714 1.00 73.19 86 ALA A C 1
ATOM 665 O O . ALA A 1 86 ? 10.727 -12.453 -7.660 1.00 73.19 86 ALA A O 1
ATOM 666 N N . LEU A 1 87 ? 10.173 -11.920 -9.794 1.00 69.38 87 LEU A N 1
ATOM 667 C CA . LEU A 1 87 ? 8.952 -12.723 -9.905 1.00 69.38 87 LEU A CA 1
ATOM 668 C C . LEU A 1 87 ? 9.205 -14.209 -9.579 1.00 69.38 87 LEU A C 1
ATOM 670 O O . LEU A 1 87 ? 10.334 -14.705 -9.658 1.00 69.38 87 LEU A O 1
ATOM 674 N N . ASP A 1 88 ? 8.172 -14.898 -9.094 1.00 62.94 88 ASP A N 1
ATOM 675 C CA . ASP A 1 88 ? 8.274 -16.297 -8.675 1.00 62.94 88 ASP A CA 1
ATOM 676 C C . ASP A 1 88 ? 8.331 -17.185 -9.931 1.00 62.94 88 ASP A C 1
ATOM 678 O O . ASP A 1 88 ? 7.389 -17.164 -10.719 1.00 62.94 88 ASP A O 1
ATOM 682 N N . PRO A 1 89 ? 9.404 -17.963 -10.159 1.00 54.47 89 PRO A N 1
ATOM 683 C CA . PRO A 1 89 ? 9.487 -18.839 -11.326 1.00 54.47 89 PRO A CA 1
ATOM 684 C C . PRO A 1 89 ? 8.439 -19.968 -11.323 1.00 54.47 89 PRO A C 1
ATOM 686 O O . PRO A 1 89 ? 8.178 -20.543 -12.381 1.00 54.47 89 PRO A O 1
ATOM 689 N N . ASP A 1 90 ? 7.842 -20.297 -10.168 1.00 53.59 90 ASP A N 1
ATOM 690 C CA . ASP A 1 90 ? 6.751 -21.274 -10.066 1.00 53.59 90 ASP A CA 1
ATOM 691 C C . ASP A 1 90 ? 5.376 -20.663 -10.414 1.00 53.59 90 ASP A C 1
ATOM 693 O O . ASP A 1 90 ? 4.410 -21.400 -10.666 1.00 53.59 90 ASP A O 1
ATOM 697 N N . GLU A 1 91 ? 5.267 -19.330 -10.485 1.00 59.84 91 GLU A N 1
ATOM 698 C CA . GLU A 1 91 ? 4.078 -18.652 -10.994 1.00 59.84 91 GLU A CA 1
ATOM 699 C C . GLU A 1 91 ? 4.046 -18.737 -12.524 1.00 59.84 91 GLU A C 1
ATOM 701 O O . GLU A 1 91 ? 4.852 -18.158 -13.244 1.00 59.84 91 GLU A O 1
ATOM 706 N N . ARG A 1 92 ? 3.062 -19.470 -13.055 1.00 52.31 92 ARG A N 1
ATOM 707 C CA . ARG A 1 92 ? 2.834 -19.574 -14.509 1.00 52.31 92 ARG A CA 1
ATOM 708 C C . ARG A 1 92 ? 2.265 -18.295 -15.136 1.00 52.31 92 ARG A C 1
ATOM 710 O O . ARG A 1 92 ? 2.021 -18.290 -16.338 1.00 52.31 92 ARG A O 1
ATOM 717 N N . GLN A 1 93 ? 1.950 -17.289 -14.328 1.00 67.88 93 GLN A N 1
ATOM 718 C CA . GLN A 1 93 ? 1.221 -16.084 -14.709 1.00 67.88 93 GLN A CA 1
ATOM 719 C C . GLN A 1 93 ? 1.938 -14.861 -14.150 1.00 67.88 93 GLN A C 1
ATOM 721 O O . GLN A 1 93 ? 2.473 -14.910 -13.046 1.00 67.88 93 GLN A O 1
ATOM 726 N N . LEU A 1 94 ? 1.940 -13.770 -14.913 1.00 78.38 94 LEU A N 1
ATOM 727 C CA . LEU A 1 94 ? 2.553 -12.520 -14.489 1.00 78.38 94 LEU A CA 1
ATOM 728 C C . LEU A 1 94 ? 1.716 -11.868 -13.382 1.00 78.38 94 LEU A C 1
ATOM 730 O O . LEU A 1 94 ? 0.498 -11.716 -13.506 1.00 78.38 94 LEU A O 1
ATOM 734 N N . GLY A 1 95 ? 2.389 -11.424 -12.322 1.00 81.44 95 GLY A N 1
ATOM 735 C CA . GLY A 1 95 ? 1.823 -10.490 -11.355 1.00 81.44 95 GLY A CA 1
ATOM 736 C C . GLY A 1 95 ? 1.657 -9.100 -11.970 1.00 81.44 95 GLY A C 1
ATOM 737 O O . GLY A 1 95 ? 2.339 -8.731 -12.931 1.00 81.44 95 GLY A O 1
ATOM 738 N N . VAL A 1 96 ? 0.766 -8.284 -11.420 1.00 83.44 96 VAL A N 1
ATOM 739 C CA . VAL A 1 96 ? 0.519 -6.926 -11.931 1.00 83.44 96 VAL A CA 1
ATOM 740 C C . VAL A 1 96 ? 1.713 -5.981 -11.823 1.00 83.44 96 VAL A C 1
ATOM 742 O O . VAL A 1 96 ? 1.775 -5.004 -12.564 1.00 83.44 96 VAL A O 1
ATOM 745 N N . ALA A 1 97 ? 2.665 -6.253 -10.927 1.00 89.00 97 ALA A N 1
ATOM 746 C CA . ALA A 1 97 ? 3.867 -5.448 -10.778 1.00 89.00 97 ALA A CA 1
ATOM 747 C C . ALA A 1 97 ? 4.723 -5.496 -12.045 1.00 89.00 97 ALA A C 1
ATOM 749 O O . ALA A 1 97 ? 5.441 -4.537 -12.325 1.00 89.00 97 ALA A O 1
ATOM 750 N N . SER A 1 98 ? 4.593 -6.564 -12.845 1.00 88.00 98 SER A N 1
ATOM 751 C CA . SER A 1 98 ? 5.255 -6.683 -14.143 1.00 88.00 98 SER A CA 1
ATOM 752 C C . SER A 1 98 ? 4.961 -5.489 -15.054 1.00 88.00 98 SER A C 1
ATOM 754 O O . SER A 1 98 ? 5.850 -5.096 -15.792 1.00 88.00 98 SER A O 1
ATOM 756 N N . ILE A 1 99 ? 3.813 -4.810 -14.932 1.00 88.69 99 ILE A N 1
ATOM 757 C CA . ILE A 1 99 ? 3.490 -3.609 -15.722 1.00 88.69 99 ILE A CA 1
ATOM 758 C C . ILE A 1 99 ? 4.610 -2.542 -15.706 1.00 88.69 99 ILE A C 1
ATOM 760 O O . ILE A 1 99 ? 4.771 -1.813 -16.677 1.00 88.69 99 ILE A O 1
ATOM 764 N N . LEU A 1 100 ? 5.407 -2.473 -14.628 1.00 89.00 100 LEU A N 1
ATOM 765 C CA . LEU A 1 100 ? 6.489 -1.498 -14.440 1.00 89.00 100 LEU A CA 1
ATOM 766 C C . LEU A 1 100 ? 7.671 -1.681 -15.405 1.00 89.00 100 LEU A C 1
ATOM 768 O O . LEU A 1 100 ? 8.417 -0.727 -15.614 1.00 89.00 100 LEU A O 1
ATOM 772 N N . HIS A 1 101 ? 7.863 -2.882 -15.959 1.00 83.94 101 HIS A N 1
ATOM 773 C CA . HIS A 1 101 ? 8.948 -3.176 -16.905 1.00 83.94 101 HIS A CA 1
ATOM 774 C C . HIS A 1 101 ? 8.459 -3.457 -18.330 1.00 83.94 101 HIS A C 1
ATOM 776 O O . HIS A 1 101 ? 9.272 -3.751 -19.202 1.00 83.94 101 HIS A O 1
ATOM 782 N N . GLN A 1 102 ? 7.149 -3.363 -18.583 1.00 84.69 102 GLN A N 1
ATOM 783 C CA . GLN A 1 102 ? 6.611 -3.729 -19.885 1.00 84.69 102 GLN A CA 1
ATOM 784 C C . GLN A 1 102 ? 6.774 -2.622 -20.936 1.00 84.69 102 GLN A C 1
ATOM 786 O O . GLN A 1 102 ? 6.517 -1.445 -20.645 1.00 84.69 102 GLN A O 1
ATOM 791 N N . PRO A 1 103 ? 7.141 -2.975 -22.182 1.00 83.44 103 PRO A N 1
ATOM 792 C CA . PRO A 1 103 ? 7.437 -2.021 -23.243 1.00 83.44 103 PRO A CA 1
ATOM 793 C C . PRO A 1 103 ? 6.167 -1.527 -23.949 1.00 83.44 103 PRO A C 1
ATOM 795 O O . PRO A 1 103 ? 6.097 -1.497 -25.166 1.00 83.44 103 PRO A O 1
ATOM 798 N N . PHE A 1 104 ? 5.130 -1.081 -23.232 1.00 77.00 104 PHE A N 1
ATOM 799 C CA . PHE A 1 104 ? 3.851 -0.691 -23.858 1.00 77.00 104 PHE A CA 1
ATOM 800 C C . PHE A 1 104 ? 3.908 0.557 -24.765 1.00 77.00 104 PHE A C 1
ATOM 802 O O . PHE A 1 104 ? 2.872 1.038 -25.217 1.00 77.00 104 PHE A O 1
ATOM 809 N N . GLY A 1 105 ? 5.083 1.143 -25.004 1.00 58.06 105 GLY A N 1
ATOM 810 C CA . GLY A 1 105 ? 5.211 2.337 -25.838 1.00 58.06 105 GLY A CA 1
ATOM 811 C C . GLY A 1 105 ? 4.562 3.577 -25.215 1.00 58.06 105 GLY A C 1
ATOM 812 O O . GLY A 1 105 ? 3.929 4.361 -25.918 1.00 58.06 105 GLY A O 1
ATOM 813 N N . GLY A 1 106 ? 4.676 3.779 -23.897 1.00 58.97 106 GLY A N 1
ATOM 814 C CA . GLY A 1 106 ? 4.077 4.966 -23.269 1.00 58.97 106 GLY A CA 1
ATOM 815 C C . GLY A 1 106 ? 4.294 5.200 -21.776 1.00 58.97 106 GLY A C 1
ATOM 816 O O . GLY A 1 106 ? 3.978 6.293 -21.315 1.00 58.97 106 GLY A O 1
ATOM 817 N N . LEU A 1 107 ? 4.826 4.233 -21.021 1.00 74.38 107 LEU A N 1
ATOM 818 C CA . LEU A 1 107 ? 5.208 4.479 -19.627 1.00 74.38 107 LEU A CA 1
ATOM 819 C C . LEU A 1 107 ? 6.578 5.166 -19.569 1.00 74.38 107 LEU A C 1
ATOM 821 O O . LEU A 1 107 ? 6.671 6.310 -19.132 1.00 74.38 107 LEU A O 1
ATOM 825 N N . GLY A 1 108 ? 7.631 4.502 -20.060 1.00 80.50 108 GLY A N 1
ATOM 826 C CA . GLY A 1 108 ? 9.009 4.988 -19.926 1.00 80.50 108 GLY A CA 1
ATOM 827 C C . GLY A 1 108 ? 9.418 5.225 -18.458 1.00 80.50 108 GLY A C 1
ATOM 828 O O . GLY A 1 108 ? 8.620 5.012 -17.542 1.00 80.50 108 GLY A O 1
ATOM 829 N N . PRO A 1 109 ? 10.648 5.690 -18.186 1.00 83.38 109 PRO A N 1
ATOM 830 C CA . PRO A 1 109 ? 11.099 5.914 -16.811 1.00 83.38 109 PRO A CA 1
ATOM 831 C C . PRO A 1 109 ? 10.258 6.946 -16.063 1.00 83.38 109 PRO A C 1
ATOM 833 O O . PRO A 1 109 ? 9.888 6.706 -14.917 1.00 83.38 109 PRO A O 1
ATOM 836 N N . GLY A 1 110 ? 9.912 8.058 -16.722 1.00 83.94 110 GLY A N 1
ATOM 837 C CA . GLY A 1 110 ? 9.102 9.123 -16.130 1.00 83.94 110 GLY A CA 1
ATOM 838 C C . GLY A 1 110 ? 7.681 8.662 -15.796 1.00 83.94 110 GLY A C 1
ATOM 839 O O . GLY A 1 110 ? 7.197 8.893 -14.690 1.00 83.94 110 GLY A O 1
ATOM 840 N N . GLY A 1 111 ? 7.007 7.939 -16.699 1.00 86.69 111 GLY A N 1
ATOM 841 C CA . GLY A 1 111 ? 5.676 7.390 -16.424 1.00 86.69 111 GLY A CA 1
ATOM 842 C C . GLY A 1 111 ? 5.702 6.306 -15.348 1.00 86.69 111 GLY A C 1
ATOM 843 O O . GLY A 1 111 ? 4.850 6.315 -14.461 1.00 86.69 111 GLY A O 1
ATOM 844 N N . THR A 1 112 ? 6.713 5.434 -15.350 1.00 89.56 112 THR A N 1
ATOM 845 C CA . THR A 1 112 ? 6.927 4.443 -14.284 1.00 89.56 112 THR A CA 1
ATOM 846 C C . THR A 1 112 ? 7.166 5.116 -12.930 1.00 89.56 112 THR A C 1
ATOM 848 O O . THR A 1 112 ? 6.541 4.733 -11.940 1.00 89.56 112 THR A O 1
ATOM 851 N N . ALA A 1 113 ? 7.986 6.169 -12.873 1.00 89.06 113 ALA A N 1
ATOM 852 C CA . ALA A 1 113 ? 8.187 6.957 -11.658 1.00 89.06 113 ALA A CA 1
ATOM 853 C C . ALA A 1 113 ? 6.873 7.585 -11.169 1.00 89.06 113 ALA A C 1
ATOM 855 O O . ALA A 1 113 ? 6.515 7.437 -10.000 1.00 89.06 113 ALA A O 1
ATOM 856 N N . ARG A 1 114 ? 6.089 8.191 -12.074 1.00 87.81 114 ARG A N 1
ATOM 857 C CA . ARG A 1 114 ? 4.768 8.753 -11.745 1.00 87.81 114 ARG A CA 1
ATOM 858 C C . ARG A 1 114 ? 3.810 7.699 -11.197 1.00 87.81 114 ARG A C 1
ATOM 860 O O . ARG A 1 114 ? 3.108 7.983 -10.230 1.00 87.81 114 ARG A O 1
ATOM 867 N N . LEU A 1 115 ? 3.804 6.482 -11.746 1.00 90.06 115 LEU A N 1
ATOM 868 C CA . LEU A 1 115 ? 3.012 5.370 -11.210 1.00 90.06 115 LEU A CA 1
ATOM 869 C C . LEU A 1 115 ? 3.419 5.010 -9.780 1.00 90.06 115 LEU A C 1
ATOM 871 O O . LEU A 1 115 ? 2.551 4.796 -8.927 1.00 90.06 115 LEU A O 1
ATOM 875 N N . LEU A 1 116 ? 4.723 4.976 -9.499 1.00 91.31 116 LEU A N 1
ATOM 876 C CA . LEU A 1 116 ? 5.259 4.688 -8.168 1.00 91.31 116 LEU A CA 1
ATOM 877 C C . LEU A 1 116 ? 4.982 5.810 -7.146 1.00 91.31 116 LEU A C 1
ATOM 879 O O . LEU A 1 116 ? 5.015 5.564 -5.942 1.00 91.31 116 LEU A O 1
ATOM 883 N N . GLU A 1 117 ? 4.601 7.014 -7.575 1.00 88.19 117 GLU A N 1
ATOM 884 C CA . GLU A 1 117 ? 4.117 8.076 -6.676 1.00 88.19 117 GLU A CA 1
ATOM 885 C C . GLU A 1 117 ? 2.649 7.904 -6.235 1.00 88.19 117 GLU A C 1
ATOM 887 O O . GLU A 1 117 ? 2.125 8.696 -5.437 1.00 88.19 117 GLU A O 1
ATOM 892 N N . THR A 1 118 ? 1.959 6.889 -6.757 1.00 88.06 118 THR A N 1
ATOM 893 C CA . THR A 1 118 ? 0.543 6.628 -6.473 1.00 88.06 118 THR A CA 1
ATOM 894 C C . THR A 1 118 ? 0.340 5.439 -5.535 1.00 88.06 118 THR A C 1
ATOM 896 O O . THR A 1 118 ? 1.285 4.764 -5.121 1.00 88.06 118 THR A O 1
ATOM 899 N N . GLY A 1 119 ? -0.922 5.123 -5.221 1.00 87.81 119 GLY A N 1
ATOM 900 C CA . GLY A 1 119 ? -1.256 3.892 -4.502 1.00 87.81 119 GLY A CA 1
ATOM 901 C C . GLY A 1 119 ? -0.898 2.620 -5.282 1.00 87.81 119 GLY A C 1
ATOM 902 O O . GLY A 1 119 ? -0.917 1.532 -4.708 1.00 87.81 119 GLY A O 1
ATOM 903 N N . PHE A 1 120 ? -0.552 2.732 -6.572 1.00 90.69 120 PHE A N 1
ATOM 904 C CA . PHE A 1 120 ? -0.074 1.605 -7.365 1.00 90.69 120 PHE A CA 1
ATOM 905 C C . PHE A 1 120 ? 1.239 1.037 -6.814 1.00 90.69 120 PHE A C 1
ATOM 907 O O . PHE A 1 120 ? 1.422 -0.176 -6.827 1.00 90.69 120 PHE A O 1
ATOM 914 N N . ARG A 1 121 ? 2.112 1.867 -6.225 1.00 91.62 121 ARG A N 1
ATOM 915 C CA . ARG A 1 121 ? 3.329 1.396 -5.541 1.00 91.62 121 ARG A CA 1
ATOM 916 C C . ARG A 1 121 ? 3.020 0.354 -4.472 1.00 91.62 121 ARG A C 1
ATOM 918 O O . ARG A 1 121 ? 3.720 -0.648 -4.346 1.00 91.62 121 ARG A O 1
ATOM 925 N N . ASP A 1 122 ? 1.980 0.597 -3.684 1.00 88.88 122 ASP A N 1
ATOM 926 C CA . ASP A 1 122 ? 1.574 -0.291 -2.597 1.00 88.88 122 ASP A CA 1
ATOM 927 C C . ASP A 1 122 ? 1.053 -1.618 -3.148 1.00 88.88 122 ASP A C 1
ATOM 929 O O . ASP A 1 122 ? 1.395 -2.677 -2.626 1.00 88.88 122 ASP A O 1
ATOM 933 N N . ALA A 1 123 ? 0.294 -1.555 -4.240 1.00 87.56 123 ALA A N 1
ATOM 934 C CA . ALA A 1 123 ? -0.168 -2.726 -4.961 1.00 87.56 123 ALA A CA 1
ATOM 935 C C . ALA A 1 123 ? 0.970 -3.547 -5.578 1.00 87.56 123 ALA A C 1
ATOM 937 O O . ALA A 1 123 ? 1.008 -4.756 -5.384 1.00 87.56 123 ALA A O 1
ATOM 938 N N . ALA A 1 124 ? 1.904 -2.901 -6.277 1.00 90.62 124 ALA A N 1
ATOM 939 C CA . ALA A 1 124 ? 3.035 -3.571 -6.908 1.00 90.62 124 ALA A CA 1
ATOM 940 C C . ALA A 1 124 ? 3.926 -4.258 -5.864 1.00 90.62 124 ALA A C 1
ATOM 942 O O . ALA A 1 124 ? 4.315 -5.407 -6.030 1.00 90.62 124 ALA A O 1
ATOM 943 N N . LEU A 1 125 ? 4.202 -3.596 -4.735 1.00 91.81 125 LEU A N 1
ATOM 944 C CA . LEU A 1 125 ? 4.965 -4.220 -3.652 1.00 91.81 125 LEU A CA 1
ATOM 945 C C . LEU A 1 125 ? 4.199 -5.359 -2.975 1.00 91.81 125 LEU A C 1
ATOM 947 O O . LEU A 1 125 ? 4.821 -6.344 -2.594 1.00 91.81 125 LEU A O 1
ATOM 951 N N . MET A 1 126 ? 2.877 -5.235 -2.818 1.00 88.69 126 MET A N 1
ATOM 952 C CA . MET A 1 126 ? 2.026 -6.314 -2.311 1.00 88.69 126 MET A CA 1
ATOM 953 C C . MET A 1 126 ? 2.042 -7.533 -3.245 1.00 88.69 126 MET A C 1
ATOM 955 O O . MET A 1 126 ? 2.135 -8.657 -2.759 1.00 88.69 126 MET A O 1
ATOM 959 N N . ASP A 1 127 ? 1.957 -7.310 -4.555 1.00 86.50 127 ASP A N 1
ATOM 960 C CA . ASP A 1 127 ? 1.991 -8.341 -5.596 1.00 86.50 127 ASP A CA 1
ATOM 961 C C . ASP A 1 127 ? 3.329 -9.096 -5.611 1.00 86.50 127 ASP A C 1
ATOM 963 O O . ASP A 1 127 ? 3.351 -10.322 -5.644 1.00 86.50 127 ASP A O 1
ATOM 967 N N . LEU A 1 128 ? 4.441 -8.370 -5.442 1.00 87.38 128 LEU A N 1
ATOM 968 C CA . LEU A 1 128 ? 5.790 -8.937 -5.304 1.00 87.38 128 LEU A CA 1
ATOM 969 C C . LEU A 1 128 ? 6.077 -9.548 -3.923 1.00 87.38 128 LEU A C 1
ATOM 971 O O . LEU A 1 128 ? 7.195 -10.001 -3.667 1.00 87.38 128 LEU A O 1
ATOM 975 N N . GLY A 1 129 ? 5.118 -9.509 -2.998 1.00 82.44 129 GLY A N 1
ATOM 976 C CA . GLY A 1 129 ? 5.259 -10.074 -1.663 1.00 82.44 129 GLY A CA 1
ATOM 977 C C . GLY A 1 129 ? 5.292 -11.598 -1.701 1.00 82.44 129 GLY A C 1
ATOM 978 O O . GLY A 1 129 ? 4.244 -12.242 -1.713 1.00 82.44 129 GLY A O 1
ATOM 979 N N . GLN A 1 130 ? 6.492 -12.177 -1.679 1.00 73.12 130 GLN A N 1
ATOM 980 C CA . GLN A 1 130 ? 6.695 -13.624 -1.664 1.00 73.12 130 GLN A CA 1
ATOM 981 C C . GLN A 1 130 ? 6.931 -14.138 -0.246 1.00 73.12 130 GLN A C 1
ATOM 983 O O . GLN A 1 130 ? 7.261 -13.397 0.679 1.00 73.12 130 GLN A O 1
ATOM 988 N N . LYS A 1 131 ? 6.780 -15.453 -0.069 1.00 71.25 131 LYS A N 1
ATOM 989 C CA . LYS A 1 131 ? 7.056 -16.101 1.217 1.00 71.25 131 LYS A CA 1
ATOM 990 C C . LYS A 1 131 ? 8.527 -15.959 1.628 1.00 71.25 131 LYS A C 1
ATOM 992 O O . LYS A 1 131 ? 8.800 -15.780 2.810 1.00 71.25 131 LYS A O 1
ATOM 997 N N . ASP A 1 132 ? 9.435 -16.020 0.657 1.00 84.62 132 ASP A N 1
ATOM 998 C CA . ASP A 1 132 ? 10.879 -16.065 0.908 1.00 84.62 132 ASP A CA 1
ATOM 999 C C . ASP A 1 132 ? 11.536 -14.676 0.897 1.00 84.62 132 ASP A C 1
ATOM 1001 O O . ASP A 1 132 ? 12.647 -14.512 1.406 1.00 84.62 132 ASP A O 1
ATOM 1005 N N . PHE A 1 133 ? 10.855 -13.663 0.346 1.00 90.12 133 PHE A N 1
ATOM 1006 C CA . PHE A 1 133 ? 11.390 -12.311 0.206 1.00 90.12 133 PHE A CA 1
ATOM 1007 C C . PHE A 1 133 ? 10.326 -11.231 0.375 1.00 90.12 133 PHE A C 1
ATOM 1009 O O . PHE A 1 133 ? 9.227 -11.309 -0.172 1.00 90.12 133 PHE A O 1
ATOM 1016 N N . PHE A 1 134 ? 10.718 -10.150 1.042 1.00 93.31 134 PHE A N 1
ATOM 1017 C CA . PHE A 1 134 ? 10.046 -8.865 0.950 1.00 93.31 134 PHE A CA 1
ATOM 1018 C C . PHE A 1 134 ? 10.708 -8.007 -0.121 1.00 93.31 134 PHE A C 1
ATOM 1020 O O . PHE A 1 134 ? 11.932 -7.895 -0.176 1.00 93.31 134 PHE A O 1
ATOM 1027 N N . THR A 1 135 ? 9.881 -7.342 -0.923 1.00 94.50 135 THR A N 1
ATOM 1028 C CA . THR A 1 135 ? 10.316 -6.244 -1.789 1.00 94.50 135 THR A CA 1
ATOM 1029 C C . THR A 1 135 ? 10.150 -4.926 -1.037 1.00 94.50 135 THR A C 1
ATOM 1031 O O . THR A 1 135 ? 9.049 -4.618 -0.569 1.00 94.50 135 THR A O 1
ATOM 1034 N N . LEU A 1 136 ? 11.229 -4.159 -0.885 1.00 94.75 136 LEU A N 1
ATOM 1035 C CA . LEU A 1 136 ? 11.246 -2.920 -0.093 1.00 94.75 136 LEU A CA 1
ATOM 1036 C C . LEU A 1 136 ? 11.015 -1.663 -0.946 1.00 94.75 136 LEU A C 1
ATOM 1038 O O . LEU A 1 136 ? 10.339 -0.719 -0.521 1.00 94.75 136 LEU A O 1
ATOM 1042 N N . SER A 1 137 ? 11.593 -1.648 -2.144 1.00 95.62 137 SER A N 1
ATOM 1043 C CA . SER A 1 137 ? 11.586 -0.511 -3.065 1.00 95.62 137 SER A CA 1
ATOM 1044 C C . SER A 1 137 ? 11.883 -0.970 -4.487 1.00 95.62 137 SER A C 1
ATOM 1046 O O . SER A 1 137 ? 12.189 -2.145 -4.715 1.00 95.62 137 SER A O 1
ATOM 1048 N N . PHE A 1 138 ? 11.830 -0.019 -5.411 1.00 95.31 138 PHE A N 1
ATOM 1049 C CA . PHE A 1 138 ? 12.271 -0.171 -6.784 1.00 95.31 138 PHE A CA 1
ATOM 1050 C C . PHE A 1 138 ? 13.505 0.690 -7.063 1.00 95.31 138 PHE A C 1
ATOM 1052 O O . PHE A 1 138 ? 13.849 1.587 -6.296 1.00 95.31 138 PHE A O 1
ATOM 1059 N N . ALA A 1 139 ? 14.172 0.417 -8.175 1.00 94.50 139 ALA A N 1
ATOM 1060 C CA . ALA A 1 139 ? 15.168 1.302 -8.765 1.00 94.50 139 ALA A CA 1
ATOM 1061 C C . ALA A 1 139 ? 15.167 1.124 -10.285 1.00 94.50 139 ALA A C 1
ATOM 1063 O O . ALA A 1 139 ? 14.632 0.138 -10.791 1.00 94.50 139 ALA A O 1
ATOM 1064 N N . SER A 1 140 ? 15.778 2.056 -11.006 1.00 91.31 140 SER A N 1
ATOM 1065 C CA . SER A 1 140 ? 15.970 1.955 -12.452 1.00 91.31 140 SER A CA 1
ATOM 1066 C C . SER A 1 140 ? 17.425 1.627 -12.793 1.00 91.31 140 SER A C 1
ATOM 1068 O O . SER A 1 140 ? 18.346 2.220 -12.229 1.00 91.31 140 SER A O 1
ATOM 1070 N N . LEU A 1 141 ? 17.633 0.699 -13.733 1.00 86.06 141 LEU A N 1
ATOM 1071 C CA . LEU A 1 141 ? 18.907 0.506 -14.442 1.00 86.06 141 LEU A CA 1
ATOM 1072 C C . LEU A 1 141 ? 19.036 1.418 -15.671 1.00 86.06 141 LEU A C 1
ATOM 1074 O O . LEU A 1 141 ? 20.063 1.385 -16.343 1.00 86.06 141 LEU A O 1
ATOM 1078 N N . GLY A 1 142 ? 18.001 2.193 -15.993 1.00 86.19 142 GLY A N 1
ATOM 1079 C CA . GLY A 1 142 ? 17.922 2.963 -17.225 1.00 86.19 142 GLY A CA 1
ATOM 1080 C C . GLY A 1 142 ? 16.817 2.460 -18.145 1.00 86.19 142 GLY A C 1
ATOM 1081 O O . GLY A 1 142 ? 15.860 1.801 -17.726 1.00 86.19 142 GLY A O 1
ATOM 1082 N N . THR A 1 143 ? 16.970 2.785 -19.423 1.00 85.25 143 THR A N 1
ATOM 1083 C CA . THR A 1 143 ? 15.995 2.456 -20.464 1.00 85.25 143 THR A CA 1
ATOM 1084 C C . THR A 1 143 ? 16.698 1.770 -21.615 1.00 85.25 143 THR A C 1
ATOM 1086 O O . THR A 1 143 ? 17.752 2.229 -22.060 1.00 85.25 143 THR A O 1
ATOM 1089 N N . SER A 1 144 ? 16.117 0.689 -22.117 1.00 88.88 144 SER A N 1
ATOM 1090 C CA . SER A 1 144 ? 16.605 0.060 -23.334 1.00 88.88 144 SER A CA 1
ATOM 1091 C C . SER A 1 144 ? 16.117 0.799 -24.582 1.00 88.88 144 SER A C 1
ATOM 1093 O O . SER A 1 144 ? 15.164 1.585 -24.567 1.00 88.88 144 SER A O 1
ATOM 1095 N N . SER A 1 145 ? 16.821 0.578 -25.684 1.00 90.75 145 SER A N 1
ATOM 1096 C CA . SER A 1 145 ? 16.473 1.062 -27.020 1.00 90.75 145 SER A CA 1
ATOM 1097 C C . SER A 1 145 ? 16.575 -0.088 -28.015 1.00 90.75 145 SER A C 1
ATOM 1099 O O . SER A 1 145 ? 17.252 -1.078 -27.745 1.00 90.75 145 SER A O 1
ATOM 1101 N N . LEU A 1 146 ? 15.942 0.048 -29.175 1.00 92.88 146 LEU A N 1
ATOM 1102 C CA . LEU A 1 146 ? 16.044 -0.924 -30.259 1.00 92.88 146 LEU A CA 1
ATOM 1103 C C . LEU A 1 146 ? 16.926 -0.356 -31.366 1.00 92.88 146 LEU A C 1
ATOM 1105 O O . LEU A 1 146 ? 16.647 0.720 -31.889 1.00 92.88 146 LEU A O 1
ATOM 1109 N N . ILE A 1 147 ? 17.973 -1.075 -31.753 1.00 92.12 147 ILE A N 1
ATOM 1110 C CA . ILE A 1 147 ? 18.744 -0.751 -32.956 1.00 92.12 147 ILE A CA 1
ATOM 1111 C C . ILE A 1 147 ? 18.152 -1.537 -34.114 1.00 92.12 147 ILE A C 1
ATOM 1113 O O . ILE A 1 147 ? 18.074 -2.764 -34.046 1.00 92.12 147 ILE A O 1
ATOM 1117 N N . SER A 1 148 ? 17.774 -0.835 -35.180 1.00 91.25 148 SER A N 1
ATOM 1118 C CA . SER A 1 148 ? 17.155 -1.428 -36.357 1.00 91.25 148 SER A CA 1
ATOM 1119 C C . SER A 1 148 ? 17.999 -1.211 -37.611 1.00 91.25 148 SER A C 1
ATOM 1121 O O . SER A 1 148 ? 18.493 -0.120 -37.913 1.00 91.25 148 SER A O 1
ATOM 1123 N N . SER A 1 149 ? 18.129 -2.277 -38.394 1.00 88.06 149 SER A N 1
ATOM 1124 C CA . SER A 1 149 ? 18.665 -2.220 -39.758 1.00 88.06 149 SER A CA 1
ATOM 1125 C C . SER A 1 149 ? 17.635 -1.736 -40.793 1.00 88.06 149 SER A C 1
ATOM 1127 O O . SER A 1 149 ? 17.967 -1.622 -41.975 1.00 88.06 149 SER A O 1
ATOM 1129 N N . LEU A 1 150 ? 16.407 -1.449 -40.350 1.00 89.50 150 LEU A N 1
ATOM 1130 C CA . LEU A 1 150 ? 15.257 -1.013 -41.141 1.00 89.50 150 LEU A CA 1
ATOM 1131 C C . LEU A 1 150 ? 14.722 0.336 -40.634 1.00 89.50 150 LEU A C 1
ATOM 1133 O O . LEU A 1 150 ? 14.885 0.676 -39.461 1.00 89.50 150 LEU A O 1
ATOM 1137 N N . ASP A 1 151 ? 14.036 1.076 -41.502 1.00 89.25 151 ASP A N 1
ATOM 1138 C CA . ASP A 1 151 ? 13.213 2.219 -41.098 1.00 89.25 151 ASP A CA 1
ATOM 1139 C C . ASP A 1 151 ? 11.816 1.718 -40.724 1.00 89.25 151 ASP A C 1
ATOM 1141 O O . ASP A 1 151 ? 11.048 1.326 -41.601 1.00 89.25 151 ASP A O 1
ATOM 1145 N N . LEU A 1 152 ? 11.506 1.717 -39.427 1.00 91.00 152 LEU A N 1
ATOM 1146 C CA . LEU A 1 152 ? 10.208 1.301 -38.893 1.00 91.00 152 LEU A CA 1
ATOM 1147 C C . LEU A 1 152 ? 9.418 2.537 -38.464 1.00 91.00 152 LEU A C 1
ATOM 1149 O O . LEU A 1 152 ? 9.936 3.390 -37.744 1.00 91.00 152 LEU A O 1
ATOM 1153 N N . ASN A 1 153 ? 8.166 2.625 -38.898 1.00 91.31 153 ASN A N 1
ATOM 1154 C CA . ASN A 1 153 ? 7.268 3.753 -38.643 1.00 91.31 153 ASN A CA 1
ATOM 1155 C C . ASN A 1 153 ? 5.913 3.318 -38.067 1.00 91.31 153 ASN A C 1
ATOM 1157 O O . ASN A 1 153 ? 5.171 4.165 -37.575 1.00 91.31 153 ASN A O 1
ATOM 1161 N N . THR A 1 154 ? 5.577 2.029 -38.151 1.00 93.88 154 THR A N 1
ATOM 1162 C CA . THR A 1 154 ? 4.288 1.471 -37.720 1.00 93.88 154 THR A CA 1
ATOM 1163 C C . THR A 1 154 ? 4.464 0.139 -36.991 1.00 93.88 154 THR A C 1
ATOM 1165 O O . THR A 1 154 ? 5.502 -0.514 -37.110 1.00 93.88 154 THR A O 1
ATOM 1168 N N . ALA A 1 155 ? 3.448 -0.279 -36.234 1.00 93.31 155 ALA A N 1
ATOM 1169 C CA . ALA A 1 155 ? 3.486 -1.518 -35.460 1.00 93.31 155 ALA A CA 1
ATOM 1170 C C . ALA A 1 155 ? 3.463 -2.773 -36.348 1.00 93.31 155 ALA A C 1
ATOM 1172 O O . ALA A 1 155 ? 4.041 -3.793 -35.990 1.00 93.31 155 ALA A O 1
ATOM 1173 N N . GLU A 1 156 ? 2.816 -2.710 -37.510 1.00 95.50 156 GLU A N 1
ATOM 1174 C CA . GLU A 1 156 ? 2.684 -3.829 -38.446 1.00 95.50 156 GLU A CA 1
ATOM 1175 C C . GLU A 1 156 ? 4.013 -4.197 -39.116 1.00 95.50 156 GLU A C 1
ATOM 1177 O O . GLU A 1 156 ? 4.211 -5.333 -39.536 1.00 95.50 156 GLU A O 1
ATOM 1182 N N . GLU A 1 157 ? 4.958 -3.257 -39.189 1.00 95.62 157 GLU A N 1
ATOM 1183 C CA . GLU A 1 157 ? 6.282 -3.495 -39.773 1.00 95.62 157 GLU A CA 1
ATOM 1184 C C . GLU A 1 157 ? 7.179 -4.383 -38.895 1.00 95.62 157 GLU A C 1
ATOM 1186 O O . GLU A 1 157 ? 8.233 -4.812 -39.361 1.00 95.62 157 GLU A O 1
ATOM 1191 N N . PHE A 1 158 ? 6.765 -4.691 -37.659 1.00 95.69 158 PHE A N 1
ATOM 1192 C CA . PHE A 1 158 ? 7.440 -5.660 -36.791 1.00 95.69 158 PHE A CA 1
ATOM 1193 C C . PHE A 1 158 ? 7.093 -7.120 -37.122 1.00 95.69 158 PHE A C 1
ATOM 1195 O O . PHE A 1 158 ? 7.850 -8.018 -36.745 1.00 95.69 158 PHE A O 1
ATOM 1202 N N . ASP A 1 159 ? 5.991 -7.373 -37.839 1.00 96.44 159 ASP A N 1
ATOM 1203 C CA . ASP A 1 159 ? 5.522 -8.730 -38.124 1.00 96.44 159 ASP A CA 1
ATOM 1204 C C . ASP A 1 159 ? 6.572 -9.522 -38.938 1.00 96.44 159 ASP A C 1
ATOM 1206 O O . ASP A 1 159 ? 6.921 -9.179 -40.071 1.00 96.44 159 ASP A O 1
ATOM 1210 N N . GLY A 1 160 ? 7.056 -10.627 -38.366 1.00 95.75 160 GLY A N 1
ATOM 1211 C CA . GLY A 1 160 ? 8.028 -11.535 -38.978 1.00 95.75 160 GLY A CA 1
ATOM 1212 C C . GLY A 1 160 ? 9.474 -11.032 -39.001 1.00 95.75 160 GLY A C 1
ATOM 1213 O O . GLY A 1 160 ? 10.308 -11.657 -39.658 1.00 95.75 160 GLY A O 1
ATOM 1214 N N . LEU A 1 161 ? 9.796 -9.923 -38.322 1.00 96.31 161 LEU A N 1
ATOM 1215 C CA . LEU A 1 161 ? 11.187 -9.489 -38.164 1.00 96.31 161 LEU A CA 1
ATOM 1216 C C . LEU A 1 161 ? 11.948 -10.441 -37.243 1.00 96.31 161 LEU A C 1
ATOM 1218 O O . LEU A 1 161 ? 11.461 -10.787 -36.172 1.00 96.31 161 LEU A O 1
ATOM 1222 N N . MET A 1 162 ? 13.177 -10.799 -37.599 1.00 96.62 162 MET A N 1
ATOM 1223 C CA . MET A 1 162 ? 14.071 -11.520 -36.702 1.00 96.62 162 MET A CA 1
ATOM 1224 C C . MET A 1 162 ? 14.567 -10.534 -35.648 1.00 96.62 162 MET A C 1
ATOM 1226 O O . MET A 1 162 ? 15.285 -9.579 -35.958 1.00 96.62 162 MET A O 1
ATOM 1230 N N . ALA A 1 163 ? 14.173 -10.756 -34.400 1.00 95.75 163 ALA A N 1
ATOM 1231 C CA . ALA A 1 163 ? 14.380 -9.800 -33.322 1.00 95.75 163 ALA A CA 1
ATOM 1232 C C . ALA A 1 163 ? 15.213 -10.376 -32.176 1.00 95.75 163 ALA A C 1
ATOM 1234 O O . ALA A 1 163 ? 15.217 -11.581 -31.940 1.00 95.75 163 ALA A O 1
ATOM 1235 N N . PHE A 1 164 ? 15.899 -9.511 -31.436 1.00 93.75 164 PHE A N 1
ATOM 1236 C CA . PHE A 1 164 ? 16.502 -9.853 -30.150 1.00 93.75 164 PHE A CA 1
ATOM 1237 C C . PHE A 1 164 ? 15.948 -8.964 -29.038 1.00 93.75 164 PHE A C 1
ATOM 1239 O O . PHE A 1 164 ? 15.841 -7.751 -29.209 1.00 93.75 164 PHE A O 1
ATOM 1246 N N . GLU A 1 165 ? 15.669 -9.581 -27.893 1.00 89.94 165 GLU A N 1
ATOM 1247 C CA . GLU A 1 165 ? 15.134 -8.963 -26.681 1.00 89.94 165 GLU A CA 1
ATOM 1248 C C . GLU A 1 165 ? 15.827 -9.586 -25.458 1.00 89.94 165 GLU A C 1
ATOM 1250 O O . GLU A 1 165 ? 16.112 -10.789 -25.456 1.00 89.94 165 GLU A O 1
ATOM 1255 N N . PHE A 1 166 ? 16.136 -8.785 -24.432 1.00 82.50 166 PHE A N 1
ATOM 1256 C CA . PHE A 1 166 ? 16.910 -9.229 -23.266 1.00 82.50 166 PHE A CA 1
ATOM 1257 C C . PHE A 1 166 ? 16.181 -10.290 -22.442 1.00 82.50 166 PHE A C 1
ATOM 1259 O O . PHE A 1 166 ? 16.797 -11.256 -21.990 1.00 82.50 166 PHE A O 1
ATOM 1266 N N . ALA A 1 167 ? 14.886 -10.092 -22.216 1.00 78.69 167 ALA A N 1
ATOM 1267 C CA . ALA A 1 167 ? 14.074 -10.930 -21.346 1.00 78.69 167 ALA A CA 1
ATOM 1268 C C . ALA A 1 167 ? 12.700 -11.163 -21.988 1.00 78.69 167 ALA A C 1
ATOM 1270 O O . ALA A 1 167 ? 11.716 -10.578 -21.545 1.00 78.69 167 ALA A O 1
ATOM 1271 N N . PRO A 1 168 ? 12.625 -11.989 -23.046 1.00 84.00 168 PRO A N 1
ATOM 1272 C CA . PRO A 1 168 ? 11.376 -12.200 -23.755 1.00 84.00 168 PRO A CA 1
ATOM 1273 C C . PRO A 1 168 ? 10.374 -12.938 -22.868 1.00 84.00 168 PRO A C 1
ATOM 1275 O O . PRO A 1 168 ? 10.641 -14.053 -22.406 1.00 84.00 168 PRO A O 1
ATOM 1278 N N . ASP A 1 169 ? 9.218 -12.317 -22.653 1.00 81.94 169 ASP A N 1
ATOM 1279 C CA . ASP A 1 169 ? 8.144 -12.837 -21.810 1.00 81.94 169 ASP A CA 1
ATOM 1280 C C . ASP A 1 169 ? 6.816 -13.016 -22.562 1.00 81.94 169 ASP A C 1
ATOM 1282 O O . ASP A 1 169 ? 5.828 -13.400 -21.946 1.00 81.94 169 ASP A O 1
ATOM 1286 N N . GLY A 1 170 ? 6.762 -12.801 -23.881 1.00 87.69 170 GLY A N 1
ATOM 1287 C CA . GLY A 1 170 ? 5.515 -12.890 -24.648 1.00 87.69 170 GLY A CA 1
ATOM 1288 C C . GLY A 1 170 ? 4.767 -11.570 -24.809 1.00 87.69 170 GLY A C 1
ATOM 1289 O O . GLY A 1 170 ? 3.652 -11.584 -25.333 1.00 87.69 170 GLY A O 1
ATOM 1290 N N . THR A 1 171 ? 5.297 -10.459 -24.291 1.00 89.19 171 THR A N 1
ATOM 1291 C CA . THR A 1 171 ? 4.577 -9.176 -24.236 1.00 89.19 171 THR A CA 1
ATOM 1292 C C . THR A 1 171 ? 5.298 -8.021 -24.938 1.00 89.19 171 THR A C 1
ATOM 1294 O O . THR A 1 171 ? 4.748 -6.920 -25.009 1.00 89.19 171 THR A O 1
ATOM 1297 N N . GLY A 1 172 ? 6.489 -8.283 -25.482 1.00 91.50 172 GLY A N 1
ATOM 1298 C CA . GLY A 1 172 ? 7.364 -7.311 -26.127 1.00 91.50 172 GLY A CA 1
ATOM 1299 C C . GLY A 1 172 ? 7.290 -7.362 -27.651 1.00 91.50 172 GLY A C 1
ATOM 1300 O O . GLY A 1 172 ? 6.217 -7.236 -28.250 1.00 91.50 172 GLY A O 1
ATOM 1301 N N . LEU A 1 173 ? 8.442 -7.540 -28.304 1.00 94.50 173 LEU A N 1
ATOM 1302 C CA . LEU A 1 173 ? 8.530 -7.534 -29.771 1.00 94.50 173 LEU A CA 1
ATOM 1303 C C . LEU A 1 173 ? 7.751 -8.689 -30.414 1.00 94.50 173 LEU A C 1
ATOM 1305 O O . LEU A 1 173 ? 7.219 -8.543 -31.514 1.00 94.50 173 LEU A O 1
ATOM 1309 N N . ASP A 1 174 ? 7.634 -9.823 -29.732 1.00 93.81 174 ASP A N 1
ATOM 1310 C CA . ASP A 1 174 ? 6.837 -10.961 -30.188 1.00 93.81 174 ASP A CA 1
ATOM 1311 C C . ASP A 1 174 ? 5.326 -10.694 -30.167 1.00 93.81 174 ASP A C 1
ATOM 1313 O O . ASP A 1 174 ? 4.608 -11.139 -31.065 1.00 93.81 174 ASP A O 1
ATOM 1317 N N . ALA A 1 175 ? 4.828 -9.894 -29.222 1.00 94.38 175 ALA A N 1
ATOM 1318 C CA . ALA A 1 175 ? 3.449 -9.402 -29.252 1.00 94.38 175 ALA A CA 1
ATOM 1319 C C . ALA A 1 175 ? 3.199 -8.461 -30.452 1.00 94.38 175 ALA A C 1
ATOM 1321 O O . ALA A 1 175 ? 2.082 -8.396 -30.987 1.00 94.38 175 ALA A O 1
ATOM 1322 N N . LEU A 1 176 ? 4.250 -7.791 -30.935 1.00 95.62 176 LEU A N 1
ATOM 1323 C CA . LEU A 1 176 ? 4.267 -7.066 -32.210 1.00 95.62 176 LEU A CA 1
ATOM 1324 C C . LEU A 1 176 ? 4.531 -7.964 -33.429 1.00 95.62 176 LEU A C 1
ATOM 1326 O O . LEU A 1 176 ? 4.580 -7.462 -34.543 1.00 95.62 176 LEU A O 1
ATOM 1330 N N . GLY A 1 177 ? 4.597 -9.285 -33.246 1.00 95.62 177 GLY A N 1
ATOM 1331 C CA . GLY A 1 177 ? 4.690 -10.265 -34.327 1.00 95.62 177 GLY A CA 1
ATOM 1332 C C . GLY A 1 177 ? 6.113 -10.587 -34.774 1.00 95.62 177 GLY A C 1
ATOM 1333 O O . GLY A 1 177 ? 6.268 -11.307 -35.759 1.00 95.62 177 GLY A O 1
ATOM 1334 N N . ALA A 1 178 ? 7.138 -10.090 -34.079 1.00 96.75 178 ALA A N 1
ATOM 1335 C CA . ALA A 1 178 ? 8.527 -10.399 -34.393 1.00 96.75 178 ALA A CA 1
ATOM 1336 C C . ALA A 1 178 ? 8.909 -11.839 -33.996 1.00 96.75 178 ALA A C 1
ATOM 1338 O O . ALA A 1 178 ? 8.473 -12.373 -32.974 1.00 96.75 178 ALA A O 1
ATOM 1339 N N . ASP A 1 179 ? 9.792 -12.451 -34.780 1.00 96.19 179 ASP A N 1
ATOM 1340 C CA . ASP A 1 179 ? 10.360 -13.772 -34.537 1.00 96.19 179 ASP A CA 1
ATOM 1341 C C . ASP A 1 179 ? 11.634 -13.654 -33.684 1.00 96.19 179 ASP A C 1
ATOM 1343 O O . ASP A 1 179 ? 12.737 -13.384 -34.176 1.00 96.19 179 ASP A O 1
ATOM 1347 N N . LEU A 1 180 ? 11.498 -13.888 -32.377 1.00 95.44 180 LEU A N 1
ATOM 1348 C CA . LEU A 1 180 ? 12.599 -13.758 -31.421 1.00 95.44 180 LEU A CA 1
ATOM 1349 C C . LEU A 1 180 ? 13.707 -14.804 -31.623 1.00 95.44 180 LEU A C 1
ATOM 1351 O O . LEU A 1 180 ? 13.484 -16.018 -31.599 1.00 95.44 180 LEU A O 1
ATOM 1355 N N . GLN A 1 181 ? 14.938 -14.316 -31.744 1.00 94.25 181 GLN A N 1
ATOM 1356 C CA . GLN A 1 181 ? 16.153 -15.096 -31.922 1.00 94.25 181 GLN A CA 1
ATOM 1357 C C . GLN A 1 181 ? 16.942 -15.197 -30.621 1.00 94.25 181 GLN A C 1
ATOM 1359 O O . GLN A 1 181 ? 17.138 -14.222 -29.897 1.00 94.25 181 GLN A O 1
ATOM 1364 N N . ARG A 1 182 ? 17.482 -16.388 -30.350 1.00 89.31 182 ARG A N 1
ATOM 1365 C CA . ARG A 1 182 ? 18.437 -16.587 -29.255 1.00 89.31 182 ARG A CA 1
ATOM 1366 C C . ARG A 1 182 ? 19.839 -16.265 -29.743 1.00 89.31 182 ARG A C 1
ATOM 1368 O O . ARG A 1 182 ? 20.420 -17.049 -30.491 1.00 89.31 182 ARG A O 1
ATOM 1375 N N . VAL A 1 183 ? 20.367 -15.129 -29.306 1.00 85.19 183 VAL A N 1
ATOM 1376 C CA . VAL A 1 183 ? 21.722 -14.678 -29.630 1.00 85.19 183 VAL A CA 1
ATOM 1377 C C . VAL A 1 183 ? 22.413 -14.233 -28.351 1.00 85.19 183 VAL A C 1
ATOM 1379 O O . VAL A 1 183 ? 21.823 -13.551 -27.522 1.00 85.19 183 VAL A O 1
ATOM 1382 N N . GLU A 1 184 ? 23.665 -14.641 -28.173 1.00 82.12 184 GLU A N 1
ATOM 1383 C CA . GLU A 1 184 ? 24.481 -14.160 -27.059 1.00 82.12 184 GLU A CA 1
ATOM 1384 C C . GLU A 1 184 ? 24.745 -12.659 -27.237 1.00 82.12 184 GLU A C 1
ATOM 1386 O O . GLU A 1 184 ? 25.095 -12.223 -28.334 1.00 82.12 184 GLU A O 1
ATOM 1391 N N . ILE A 1 185 ? 24.651 -11.859 -26.169 1.00 73.81 185 ILE A N 1
ATOM 1392 C CA . ILE A 1 185 ? 24.773 -10.386 -26.246 1.00 73.81 185 ILE A CA 1
ATOM 1393 C C . ILE A 1 185 ? 26.058 -9.948 -26.977 1.00 73.81 185 ILE A C 1
ATOM 1395 O O . ILE A 1 185 ? 26.061 -9.003 -27.763 1.00 73.81 185 ILE A O 1
ATOM 1399 N N . GLN A 1 186 ? 27.158 -10.681 -26.778 1.00 75.56 186 GLN A N 1
ATOM 1400 C CA . GLN A 1 186 ? 28.459 -10.407 -27.408 1.00 75.56 186 GLN A CA 1
ATOM 1401 C C . GLN A 1 186 ? 28.470 -10.642 -28.930 1.00 75.56 186 GLN A C 1
ATOM 1403 O O . GLN A 1 186 ? 29.352 -10.142 -29.631 1.00 75.56 186 GLN A O 1
ATOM 1408 N N . GLU A 1 187 ? 27.517 -11.417 -29.445 1.00 83.56 187 GLU A N 1
ATOM 1409 C CA . GLU A 1 187 ? 27.359 -11.726 -30.864 1.00 83.56 187 GLU A CA 1
ATOM 1410 C C . GLU A 1 187 ? 26.372 -10.789 -31.571 1.00 83.56 187 GLU A C 1
ATOM 1412 O O . GLU A 1 187 ? 26.384 -10.743 -32.804 1.00 83.56 187 GLU A O 1
ATOM 1417 N N . LEU A 1 188 ? 25.588 -9.990 -30.831 1.00 80.38 188 LEU A N 1
ATOM 1418 C CA . LEU A 1 188 ? 24.599 -9.062 -31.397 1.00 80.38 188 LEU A CA 1
ATOM 1419 C C . LEU A 1 188 ? 25.175 -8.132 -32.470 1.00 80.38 188 LEU A C 1
ATOM 1421 O O . LEU A 1 188 ? 24.575 -8.063 -33.546 1.00 80.38 188 LEU A O 1
ATOM 1425 N N . PRO A 1 189 ? 26.358 -7.501 -32.286 1.00 80.69 189 PRO A N 1
ATOM 1426 C CA . PRO A 1 189 ? 26.947 -6.672 -33.335 1.00 80.69 189 PRO A CA 1
ATOM 1427 C C . PRO A 1 189 ? 27.133 -7.421 -34.662 1.00 80.69 189 PRO A C 1
ATOM 1429 O O . PRO A 1 189 ? 26.852 -6.891 -35.736 1.00 80.69 189 PRO A O 1
ATOM 1432 N N . ARG A 1 190 ? 27.575 -8.685 -34.599 1.00 83.50 190 ARG A N 1
ATOM 1433 C CA . ARG A 1 190 ? 27.784 -9.522 -35.790 1.00 83.50 190 ARG A CA 1
ATOM 1434 C C . ARG A 1 190 ? 26.469 -10.019 -36.376 1.00 83.50 190 ARG A C 1
ATOM 1436 O O . ARG A 1 190 ? 26.365 -10.129 -37.594 1.00 83.50 190 ARG A O 1
ATOM 1443 N N . ALA A 1 191 ? 25.492 -10.346 -35.535 1.00 85.81 191 ALA A N 1
ATOM 1444 C CA . ALA A 1 191 ? 24.181 -10.801 -35.981 1.00 85.81 191 ALA A CA 1
ATOM 1445 C C . ALA A 1 191 ? 23.433 -9.696 -36.743 1.00 85.81 191 ALA A C 1
ATOM 1447 O O . ALA A 1 191 ? 22.913 -9.968 -37.825 1.00 85.81 191 ALA A O 1
ATOM 1448 N N . LEU A 1 192 ? 23.483 -8.455 -36.244 1.00 82.19 192 LEU A N 1
ATOM 1449 C CA . LEU A 1 192 ? 22.974 -7.264 -36.931 1.00 82.19 192 LEU A CA 1
ATOM 1450 C C . LEU A 1 192 ? 23.724 -7.012 -38.247 1.00 82.19 192 LEU A C 1
ATOM 1452 O O . LEU A 1 192 ? 23.108 -6.841 -39.297 1.00 82.19 192 LEU A O 1
ATOM 1456 N N . GLN A 1 193 ? 25.061 -7.062 -38.224 1.00 81.69 193 GLN A N 1
ATOM 1457 C CA . GLN A 1 193 ? 25.882 -6.839 -39.419 1.00 81.69 193 GLN A CA 1
ATOM 1458 C C . GLN A 1 193 ? 25.595 -7.859 -40.535 1.00 81.69 193 GLN A C 1
ATOM 1460 O O . GLN A 1 193 ? 25.545 -7.503 -41.713 1.00 81.69 193 GLN A O 1
ATOM 1465 N N . ASN A 1 194 ? 25.392 -9.127 -40.171 1.00 86.12 194 ASN A N 1
ATOM 1466 C CA . ASN A 1 194 ? 25.102 -10.204 -41.118 1.00 86.12 194 ASN A CA 1
ATOM 1467 C C . ASN A 1 194 ? 23.619 -10.296 -41.507 1.00 86.12 194 ASN A C 1
ATOM 1469 O O . ASN A 1 194 ? 23.288 -11.133 -42.346 1.00 86.12 194 ASN A O 1
ATOM 1473 N N . ARG A 1 195 ? 22.746 -9.456 -40.926 1.00 81.75 195 ARG A N 1
ATOM 1474 C CA . ARG A 1 195 ? 21.282 -9.512 -41.083 1.00 81.75 195 ARG A CA 1
ATOM 1475 C C . ARG A 1 195 ? 20.683 -10.869 -40.699 1.00 81.75 195 ARG A C 1
ATOM 1477 O O . ARG A 1 195 ? 19.787 -11.375 -41.360 1.00 81.75 195 ARG A O 1
ATOM 1484 N N . ASN A 1 196 ? 21.220 -11.475 -39.642 1.00 88.19 196 ASN A N 1
ATOM 1485 C CA . ASN A 1 196 ? 20.578 -12.613 -38.976 1.00 88.19 196 ASN A CA 1
ATOM 1486 C C . ASN A 1 196 ? 19.507 -12.145 -37.974 1.00 88.19 196 ASN A C 1
ATOM 1488 O O . ASN A 1 196 ? 18.674 -12.939 -37.549 1.00 88.19 196 ASN A O 1
ATOM 1492 N N . ILE A 1 197 ? 19.596 -10.876 -37.570 1.00 92.31 197 ILE A N 1
ATOM 1493 C CA . ILE A 1 197 ? 18.636 -10.130 -36.762 1.00 92.31 197 ILE A CA 1
ATOM 1494 C C . ILE A 1 197 ? 18.431 -8.791 -37.478 1.00 92.31 197 ILE A C 1
ATOM 1496 O O . ILE A 1 197 ? 19.418 -8.146 -37.850 1.00 92.31 197 ILE A O 1
ATOM 1500 N N . GLU A 1 198 ? 17.184 -8.366 -37.666 1.00 94.31 198 GLU A N 1
ATOM 1501 C CA . GLU A 1 198 ? 16.854 -7.051 -38.220 1.00 94.31 198 GLU A CA 1
ATOM 1502 C C . GLU A 1 198 ? 16.761 -5.964 -37.145 1.00 94.31 198 GLU A C 1
ATOM 1504 O O . GLU A 1 198 ? 17.093 -4.810 -37.441 1.00 94.31 198 GLU A O 1
ATOM 1509 N N . ILE A 1 199 ? 16.350 -6.330 -35.925 1.00 94.25 199 ILE A N 1
ATOM 1510 C CA . ILE A 1 199 ? 16.155 -5.419 -34.793 1.00 94.25 199 ILE A CA 1
ATOM 1511 C C . ILE A 1 199 ? 16.628 -6.035 -33.471 1.00 94.25 199 ILE A C 1
ATOM 1513 O O . ILE A 1 199 ? 16.329 -7.187 -33.172 1.00 94.25 199 ILE A O 1
ATOM 1517 N N . ALA A 1 200 ? 17.372 -5.284 -32.663 1.00 93.00 200 ALA A N 1
ATOM 1518 C CA . ALA A 1 200 ? 17.890 -5.782 -31.390 1.00 93.00 200 ALA A CA 1
ATOM 1519 C C . ALA A 1 200 ? 17.723 -4.767 -30.260 1.00 93.00 200 ALA A C 1
ATOM 1521 O O . ALA A 1 200 ? 18.102 -3.602 -30.407 1.00 93.00 200 ALA A O 1
ATOM 1522 N N . GLU A 1 201 ? 17.227 -5.235 -29.118 1.00 91.44 201 GLU A N 1
ATOM 1523 C CA . GLU A 1 201 ? 17.265 -4.496 -27.864 1.00 91.44 201 GLU A CA 1
ATOM 1524 C C . GLU A 1 201 ? 18.704 -4.320 -27.365 1.00 91.44 201 GLU A C 1
ATOM 1526 O O . GLU A 1 201 ? 19.526 -5.239 -27.391 1.00 91.44 201 GLU A O 1
ATOM 1531 N N . THR A 1 202 ? 19.010 -3.109 -26.906 1.00 86.56 202 THR A N 1
ATOM 1532 C CA . THR A 1 202 ? 20.301 -2.742 -26.335 1.00 86.56 202 THR A CA 1
ATOM 1533 C C . THR A 1 202 ? 20.141 -1.749 -25.190 1.00 86.56 202 THR A C 1
ATOM 1535 O O . THR A 1 202 ? 19.192 -0.965 -25.144 1.00 86.56 202 THR A O 1
ATOM 1538 N N . LEU A 1 203 ? 21.133 -1.716 -24.302 1.00 82.44 203 LEU A N 1
ATOM 1539 C CA . LEU A 1 203 ? 21.361 -0.591 -23.398 1.00 82.44 203 LEU A CA 1
ATOM 1540 C C . LEU A 1 203 ? 22.403 0.338 -23.999 1.00 82.44 203 LEU A C 1
ATOM 1542 O O . LEU A 1 203 ? 23.377 -0.125 -24.597 1.00 82.44 203 LEU A O 1
ATOM 1546 N N . TRP A 1 204 ? 22.202 1.644 -23.862 1.00 80.62 204 TRP A N 1
ATOM 1547 C CA . TRP A 1 204 ? 23.168 2.594 -24.389 1.00 80.62 204 TRP A CA 1
ATOM 1548 C C . TRP A 1 204 ? 24.478 2.542 -23.597 1.00 80.62 204 TRP A C 1
ATOM 1550 O O . TRP A 1 204 ? 24.485 2.517 -22.370 1.00 80.62 204 TRP A O 1
ATOM 1560 N N . SER A 1 205 ? 25.599 2.488 -24.313 1.00 76.62 205 SER A N 1
ATOM 1561 C CA . SER A 1 205 ? 26.952 2.452 -23.750 1.00 76.62 205 SER A CA 1
ATOM 1562 C C . SER A 1 205 ? 27.959 2.978 -24.772 1.00 76.62 205 SER A C 1
ATOM 1564 O O . SER A 1 205 ? 27.635 3.097 -25.954 1.00 76.62 205 SER A O 1
ATOM 1566 N N . GLU A 1 206 ? 29.198 3.248 -24.353 1.00 76.94 206 GLU A N 1
ATOM 1567 C CA . GLU A 1 206 ? 30.272 3.669 -25.270 1.00 76.94 206 GLU A CA 1
ATOM 1568 C C . GLU A 1 206 ? 30.534 2.640 -26.388 1.00 76.94 206 GLU A C 1
ATOM 1570 O O . GLU A 1 206 ? 30.777 3.016 -27.539 1.00 76.94 206 GLU A O 1
ATOM 1575 N N . ASP A 1 207 ? 30.439 1.344 -26.073 1.00 75.44 207 ASP A N 1
ATOM 1576 C CA . ASP A 1 207 ? 30.606 0.256 -27.044 1.00 75.44 207 ASP A CA 1
ATOM 1577 C C . ASP A 1 207 ? 29.470 0.269 -28.083 1.00 75.44 207 ASP A C 1
ATOM 1579 O O . ASP A 1 207 ? 29.708 0.116 -29.283 1.00 75.44 207 ASP A O 1
ATOM 1583 N N . VAL A 1 208 ? 28.236 0.514 -27.634 1.00 78.75 208 VAL A N 1
ATOM 1584 C CA . VAL A 1 208 ? 27.057 0.611 -28.507 1.00 78.75 208 VAL A CA 1
ATOM 1585 C C . VAL A 1 208 ? 27.104 1.879 -29.355 1.00 78.75 208 VAL A C 1
ATOM 1587 O O . VAL A 1 208 ? 26.846 1.811 -30.553 1.00 78.75 208 VAL A O 1
ATOM 1590 N N . ALA A 1 209 ? 27.514 3.014 -28.786 1.00 82.25 209 ALA A N 1
ATOM 1591 C CA . ALA A 1 209 ? 27.717 4.254 -29.530 1.00 82.25 209 ALA A CA 1
ATOM 1592 C C . ALA A 1 209 ? 28.773 4.080 -30.634 1.00 82.25 209 ALA A C 1
ATOM 1594 O O . ALA A 1 209 ? 28.568 4.515 -31.768 1.00 82.25 209 ALA A O 1
ATOM 1595 N N . SER A 1 210 ? 29.872 3.380 -30.328 1.00 83.38 210 SER A N 1
ATOM 1596 C CA . SER A 1 210 ? 30.914 3.042 -31.306 1.00 83.38 210 SER A CA 1
ATOM 1597 C C . SER A 1 210 ? 30.368 2.144 -32.417 1.00 83.38 210 SER A C 1
ATOM 1599 O O . SER A 1 210 ? 30.580 2.423 -33.596 1.00 83.38 210 SER A O 1
ATOM 1601 N N . PHE A 1 211 ? 29.599 1.113 -32.060 1.00 83.06 211 PHE A N 1
ATOM 1602 C CA . PHE A 1 211 ? 28.932 0.243 -33.027 1.00 83.06 211 PHE A CA 1
ATOM 1603 C C . PHE A 1 211 ? 27.969 1.016 -33.939 1.00 83.06 211 PHE A C 1
ATOM 1605 O O . PHE A 1 211 ? 28.006 0.837 -35.154 1.00 83.06 211 PHE A O 1
ATOM 1612 N N . VAL A 1 212 ? 27.139 1.900 -33.380 1.00 85.25 212 VAL A N 1
ATOM 1613 C CA . VAL A 1 212 ? 26.197 2.737 -34.139 1.00 85.25 212 VAL A CA 1
ATOM 1614 C C . VAL A 1 212 ? 26.942 3.675 -35.088 1.00 85.25 212 VAL A C 1
ATOM 1616 O O . VAL A 1 212 ? 26.572 3.780 -36.257 1.00 85.25 212 VAL A O 1
ATOM 1619 N N . ALA A 1 213 ? 28.031 4.297 -34.632 1.00 85.44 213 ALA A N 1
ATOM 1620 C CA . ALA A 1 213 ? 28.863 5.155 -35.469 1.00 85.44 213 ALA A CA 1
ATOM 1621 C C . ALA A 1 213 ? 29.505 4.389 -36.641 1.00 85.44 213 ALA A C 1
ATOM 1623 O O . ALA A 1 213 ? 29.578 4.923 -37.750 1.00 85.44 213 ALA A O 1
ATOM 1624 N N . GLU A 1 214 ? 29.947 3.148 -36.410 1.00 85.31 214 GLU A N 1
ATOM 1625 C CA . GLU A 1 214 ? 30.588 2.295 -37.418 1.00 85.31 214 GLU A CA 1
ATOM 1626 C C . GLU A 1 214 ? 29.601 1.671 -38.410 1.00 85.31 214 GLU A C 1
ATOM 1628 O O . GLU A 1 214 ? 29.874 1.643 -39.611 1.00 85.31 214 GLU A O 1
ATOM 1633 N N . GLN A 1 215 ? 28.482 1.132 -37.919 1.00 82.56 215 GLN A N 1
ATOM 1634 C CA . GLN A 1 215 ? 27.529 0.386 -38.743 1.00 82.56 215 GLN A CA 1
ATOM 1635 C C . GLN A 1 215 ? 26.449 1.266 -39.368 1.00 82.56 215 GLN A C 1
ATOM 1637 O O . GLN A 1 215 ? 25.841 0.825 -40.340 1.00 82.56 215 GLN A O 1
ATOM 1642 N N . GLN A 1 216 ? 26.226 2.480 -38.845 1.00 81.00 216 GLN A N 1
ATOM 1643 C CA . GLN A 1 216 ? 25.222 3.429 -39.340 1.00 81.00 216 GLN A CA 1
ATOM 1644 C C . GLN A 1 216 ? 23.854 2.742 -39.544 1.00 81.00 216 GLN A C 1
ATOM 1646 O O . GLN A 1 216 ? 23.400 2.589 -40.685 1.00 81.00 216 GLN A O 1
ATOM 1651 N N . PRO A 1 217 ? 23.221 2.252 -38.455 1.00 84.19 217 PRO A N 1
ATOM 1652 C CA . PRO A 1 217 ? 21.899 1.638 -38.538 1.00 84.19 217 PRO A CA 1
ATOM 1653 C C . PRO A 1 217 ? 20.893 2.613 -39.161 1.00 84.19 217 PRO A C 1
ATOM 1655 O O . PRO A 1 217 ? 21.078 3.828 -39.102 1.00 84.19 217 PRO A O 1
ATOM 1658 N N . GLN A 1 218 ? 19.830 2.080 -39.766 1.00 85.44 218 GLN A N 1
ATOM 1659 C CA . GLN A 1 218 ? 18.818 2.923 -40.412 1.00 85.44 218 GLN A CA 1
ATOM 1660 C C . GLN A 1 218 ? 18.038 3.732 -39.374 1.00 85.44 218 GLN A C 1
ATOM 1662 O O . GLN A 1 218 ? 17.874 4.939 -39.531 1.00 85.44 218 GLN A O 1
ATOM 1667 N N . SER A 1 219 ? 17.645 3.089 -38.270 1.00 89.25 219 SER A N 1
ATOM 1668 C CA . SER A 1 219 ? 16.951 3.762 -37.178 1.00 89.25 219 SER A CA 1
ATOM 1669 C C . SER A 1 219 ? 17.326 3.203 -35.805 1.00 89.25 219 SER A C 1
ATOM 1671 O O . SER A 1 219 ? 17.765 2.056 -35.661 1.00 89.25 219 SER A O 1
ATOM 1673 N N . VAL A 1 220 ? 17.159 4.039 -34.782 1.00 92.94 220 VAL A N 1
ATOM 1674 C CA . VAL A 1 220 ? 17.224 3.648 -33.372 1.00 92.94 220 VAL A CA 1
ATOM 1675 C C . VAL A 1 220 ? 15.915 4.051 -32.708 1.00 92.94 220 VAL A C 1
ATOM 1677 O O . VAL A 1 220 ? 15.574 5.234 -32.665 1.00 92.94 220 VAL A O 1
ATOM 1680 N N . LEU A 1 221 ? 15.184 3.068 -32.185 1.00 93.19 221 LEU A N 1
ATOM 1681 C CA . LEU A 1 221 ? 13.943 3.307 -31.465 1.00 93.19 221 LEU A CA 1
ATOM 1682 C C . LEU A 1 221 ? 14.255 3.506 -29.982 1.00 93.19 221 LEU A C 1
ATOM 1684 O O . LEU A 1 221 ? 14.599 2.557 -29.276 1.00 93.19 221 LEU A O 1
ATOM 1688 N N . THR A 1 222 ? 14.187 4.749 -29.511 1.00 91.44 222 THR A N 1
ATOM 1689 C CA . THR A 1 222 ? 14.544 5.100 -28.130 1.00 91.44 222 THR A CA 1
ATOM 1690 C C . THR A 1 222 ? 13.394 4.817 -27.176 1.00 91.44 222 THR A C 1
ATOM 1692 O O . THR A 1 222 ? 12.234 5.046 -27.524 1.00 91.44 222 THR A O 1
ATOM 1695 N N . GLY A 1 223 ? 13.708 4.418 -25.945 1.00 87.81 223 GLY A N 1
ATOM 1696 C CA . GLY A 1 223 ? 12.705 4.302 -24.888 1.00 87.81 223 GLY A CA 1
ATOM 1697 C C . GLY A 1 223 ? 11.806 3.074 -25.019 1.00 87.81 223 GLY A C 1
ATOM 1698 O O . GLY A 1 223 ? 10.596 3.191 -24.841 1.00 87.81 223 GLY A O 1
ATOM 1699 N N . TYR A 1 224 ? 12.388 1.924 -25.370 1.00 90.19 224 TYR A N 1
ATOM 1700 C CA . TYR A 1 224 ? 11.655 0.672 -25.562 1.00 90.19 224 TYR A CA 1
ATOM 1701 C C . TYR A 1 224 ? 11.105 0.122 -24.239 1.00 90.19 224 TYR A C 1
ATOM 1703 O O . TYR A 1 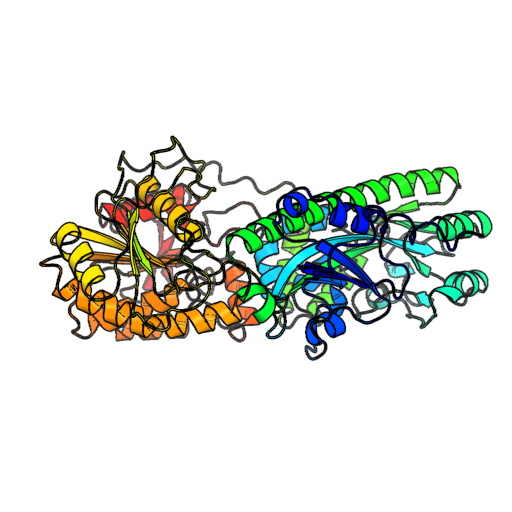224 ? 9.890 0.093 -24.053 1.00 90.19 224 TYR A O 1
ATOM 1711 N N . SER A 1 225 ? 11.982 -0.239 -23.295 1.00 86.88 225 SER A N 1
ATOM 1712 C CA . SER A 1 225 ? 11.592 -0.755 -21.978 1.00 86.88 225 SER A CA 1
ATOM 1713 C C . SER A 1 225 ? 12.320 -0.042 -20.838 1.00 86.88 225 SER A C 1
ATOM 1715 O O . SER A 1 225 ? 13.499 0.306 -20.941 1.00 86.88 225 SER A O 1
ATOM 1717 N N . SER A 1 226 ? 11.614 0.175 -19.725 1.00 86.50 226 SER A N 1
ATOM 1718 C CA . SER A 1 226 ? 12.216 0.603 -18.462 1.00 86.50 226 SER A CA 1
ATOM 1719 C C . SER A 1 226 ? 12.762 -0.602 -17.709 1.00 86.50 226 SER A C 1
ATOM 1721 O O . SER A 1 226 ? 12.013 -1.487 -17.295 1.00 86.50 226 SER A O 1
ATOM 1723 N N . LEU A 1 227 ? 14.069 -0.610 -17.459 1.00 87.25 227 LEU A N 1
ATOM 1724 C CA . LEU A 1 227 ? 14.710 -1.701 -16.738 1.00 87.25 227 LEU A CA 1
ATOM 1725 C C . LEU A 1 227 ? 14.582 -1.494 -15.229 1.00 87.25 227 LEU A C 1
ATOM 1727 O O . LEU A 1 227 ? 15.452 -0.916 -14.575 1.00 87.25 227 LEU A O 1
ATOM 1731 N N . VAL A 1 228 ? 13.468 -1.966 -14.677 1.00 90.62 228 VAL A N 1
ATOM 1732 C CA . VAL A 1 228 ? 13.158 -1.843 -13.250 1.00 90.62 228 VAL A CA 1
ATOM 1733 C C . VAL A 1 228 ? 13.821 -2.958 -12.445 1.00 90.62 228 VAL A C 1
ATOM 1735 O O . VAL A 1 228 ? 13.793 -4.133 -12.813 1.00 90.62 228 VAL A O 1
ATOM 1738 N N . LEU A 1 229 ? 14.383 -2.587 -11.300 1.00 92.00 229 LEU A N 1
ATOM 1739 C CA . LEU A 1 229 ? 14.888 -3.482 -10.267 1.00 92.00 229 LEU A CA 1
ATOM 1740 C C . LEU A 1 229 ? 13.919 -3.521 -9.091 1.00 92.00 229 LEU A C 1
ATOM 1742 O O . LEU A 1 229 ? 13.427 -2.481 -8.657 1.00 92.00 229 LEU A O 1
ATOM 1746 N N . ALA A 1 230 ? 13.730 -4.701 -8.516 1.00 93.62 230 ALA A N 1
ATOM 1747 C CA . ALA A 1 230 ? 13.167 -4.888 -7.190 1.00 93.62 230 ALA A CA 1
ATOM 1748 C C . ALA A 1 230 ? 14.301 -4.988 -6.157 1.00 93.62 230 ALA A C 1
ATOM 1750 O O . ALA A 1 230 ? 15.286 -5.702 -6.367 1.00 93.62 230 ALA A O 1
ATOM 1751 N N . VAL A 1 231 ? 14.155 -4.295 -5.026 1.00 95.69 231 VAL A N 1
ATOM 1752 C CA . VAL A 1 231 ? 15.079 -4.419 -3.890 1.00 95.69 231 VAL A CA 1
ATOM 1753 C C . VAL A 1 231 ? 14.526 -5.442 -2.908 1.00 95.69 231 VAL A C 1
ATOM 1755 O O . VAL A 1 231 ? 13.538 -5.174 -2.221 1.00 95.69 231 VAL A O 1
ATOM 1758 N N . LEU A 1 232 ? 15.164 -6.607 -2.850 1.00 95.44 232 LEU A N 1
ATOM 1759 C CA . LEU A 1 232 ? 14.723 -7.759 -2.072 1.00 95.44 232 LEU A CA 1
ATOM 1760 C C . LEU A 1 232 ? 15.473 -7.882 -0.742 1.00 95.44 232 LEU A C 1
ATOM 1762 O O . LEU A 1 232 ? 16.668 -7.594 -0.654 1.00 95.44 232 LEU A O 1
ATOM 1766 N N . VAL A 1 233 ? 14.767 -8.376 0.273 1.0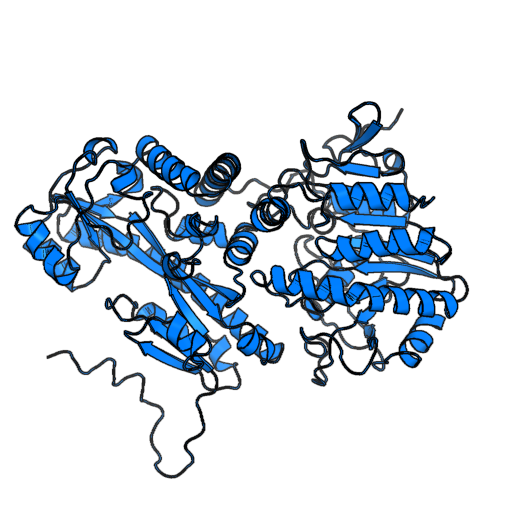0 95.06 233 VAL A N 1
ATOM 1767 C CA . VAL A 1 233 ? 15.300 -8.758 1.587 1.00 95.06 233 VAL A CA 1
ATOM 1768 C C . VAL A 1 233 ? 14.601 -10.022 2.078 1.00 95.06 233 VAL A C 1
ATOM 1770 O O . VAL A 1 233 ? 13.414 -10.209 1.819 1.00 95.06 233 VAL A O 1
ATOM 1773 N N . ARG A 1 234 ? 15.293 -10.889 2.821 1.00 92.81 234 ARG A N 1
ATOM 1774 C CA . ARG A 1 234 ? 14.617 -12.005 3.505 1.00 92.81 234 ARG A CA 1
ATOM 1775 C C . ARG A 1 234 ? 13.813 -11.506 4.711 1.00 92.81 234 ARG A C 1
ATOM 1777 O O . ARG A 1 234 ? 14.339 -10.668 5.451 1.00 92.81 234 ARG A O 1
ATOM 1784 N N . PRO A 1 235 ? 12.612 -12.046 4.981 1.00 90.69 235 PRO A N 1
ATOM 1785 C CA . PRO A 1 235 ? 11.830 -11.697 6.165 1.00 90.69 235 PRO A CA 1
ATOM 1786 C C . PRO A 1 235 ? 12.610 -11.831 7.477 1.00 90.69 235 PRO A C 1
ATOM 1788 O O . PRO A 1 235 ? 12.524 -10.947 8.323 1.00 90.69 235 PRO A O 1
ATOM 1791 N N . GLU A 1 236 ? 13.431 -12.872 7.633 1.00 88.56 236 GLU A N 1
ATOM 1792 C CA . GLU A 1 236 ? 14.228 -13.100 8.847 1.00 88.56 236 GLU A CA 1
ATOM 1793 C C . GLU A 1 236 ? 15.309 -12.029 9.014 1.00 88.56 236 GLU A C 1
ATOM 1795 O O . GLU A 1 236 ? 15.506 -11.496 10.106 1.00 88.56 236 GLU A O 1
ATOM 1800 N N . THR A 1 237 ? 15.987 -11.679 7.916 1.00 90.50 237 THR A N 1
ATOM 1801 C CA . THR A 1 237 ? 16.981 -10.600 7.901 1.00 90.50 237 THR A CA 1
ATOM 1802 C C . THR A 1 237 ? 16.316 -9.260 8.214 1.00 90.50 237 THR A C 1
ATOM 1804 O O . THR A 1 237 ? 16.837 -8.498 9.020 1.00 90.50 237 THR A O 1
ATOM 1807 N N . TRP A 1 238 ? 15.143 -8.988 7.637 1.00 91.06 238 TRP A N 1
ATOM 1808 C CA . TRP A 1 238 ? 14.399 -7.751 7.878 1.00 91.06 238 TRP A CA 1
ATOM 1809 C C . TRP A 1 238 ? 13.818 -7.658 9.295 1.00 91.06 238 TRP A C 1
ATOM 1811 O O . TRP A 1 238 ? 13.787 -6.580 9.891 1.00 91.06 238 TRP A O 1
ATOM 1821 N N . GLY A 1 239 ? 13.354 -8.779 9.848 1.00 88.06 239 GLY A N 1
ATOM 1822 C CA . GLY A 1 239 ? 12.791 -8.878 11.196 1.00 88.06 239 GLY A CA 1
ATOM 1823 C C . GLY A 1 239 ? 13.834 -8.699 12.293 1.00 88.06 239 GLY A C 1
ATOM 1824 O O . GLY A 1 239 ? 13.530 -8.109 13.326 1.00 88.06 239 GLY A O 1
ATOM 1825 N N . ALA A 1 240 ? 15.073 -9.133 12.041 1.00 87.38 240 ALA A N 1
ATOM 1826 C CA . ALA A 1 240 ? 16.188 -8.992 12.974 1.00 87.38 240 ALA A CA 1
ATOM 1827 C C . ALA A 1 240 ? 16.672 -7.541 13.153 1.00 87.38 240 ALA A C 1
ATOM 1829 O O . ALA A 1 240 ? 17.363 -7.244 14.128 1.00 87.38 240 ALA A O 1
ATOM 1830 N N . LEU A 1 241 ? 16.328 -6.640 12.229 1.00 87.00 241 LEU A N 1
ATOM 1831 C CA . LEU A 1 241 ? 16.701 -5.231 12.306 1.00 87.00 241 LEU A CA 1
ATOM 1832 C C . LEU A 1 241 ? 15.792 -4.464 13.269 1.00 87.00 241 LEU A C 1
ATOM 1834 O O . LEU A 1 241 ? 14.570 -4.640 13.301 1.00 87.00 241 LEU A O 1
ATOM 1838 N N . SER A 1 242 ? 16.384 -3.526 14.003 1.00 85.44 242 SER A N 1
ATOM 1839 C CA . SER A 1 242 ? 15.629 -2.561 14.796 1.00 85.44 242 SER A CA 1
ATOM 1840 C C . SER A 1 242 ? 14.756 -1.673 13.904 1.00 85.44 242 SER A C 1
ATOM 1842 O O . SER A 1 242 ? 15.035 -1.434 12.726 1.00 85.44 242 SER A O 1
ATOM 1844 N N . GLU A 1 243 ? 13.693 -1.103 14.478 1.00 84.19 243 GLU A N 1
ATOM 1845 C CA . GLU A 1 243 ? 12.830 -0.191 13.719 1.00 84.19 243 GLU A CA 1
ATOM 1846 C C . GLU A 1 243 ? 13.587 1.055 13.231 1.00 84.19 243 GLU A C 1
ATOM 1848 O O . GLU A 1 243 ? 13.286 1.575 12.159 1.00 84.19 243 GLU A O 1
ATOM 1853 N N . GLN A 1 244 ? 14.602 1.512 13.970 1.00 83.94 244 GLN A N 1
ATOM 1854 C CA . GLN A 1 244 ? 15.457 2.615 13.530 1.00 83.94 244 GLN A CA 1
ATOM 1855 C C . GLN A 1 244 ? 16.253 2.247 12.270 1.00 83.94 244 GLN A C 1
ATOM 1857 O O . GLN A 1 244 ? 16.253 3.017 11.309 1.00 83.94 244 GLN A O 1
ATOM 1862 N N . GLU A 1 245 ? 16.882 1.071 12.250 1.00 88.25 245 GLU A N 1
ATOM 1863 C CA . GLU A 1 245 ? 17.642 0.580 11.095 1.00 88.25 245 GLU A CA 1
ATOM 1864 C C . GLU A 1 245 ? 16.749 0.436 9.862 1.00 88.25 245 GLU A C 1
ATOM 1866 O O . GLU A 1 245 ? 17.079 0.946 8.791 1.00 88.25 245 GLU A O 1
ATOM 1871 N N . ARG A 1 246 ? 15.564 -0.168 10.015 1.00 90.50 246 ARG A N 1
ATOM 1872 C CA . ARG A 1 246 ? 14.596 -0.292 8.915 1.00 90.50 246 ARG A CA 1
ATOM 1873 C C . ARG A 1 246 ? 14.163 1.060 8.362 1.00 90.50 246 ARG A C 1
ATOM 1875 O O . ARG A 1 246 ? 14.034 1.216 7.151 1.00 90.50 246 ARG A O 1
ATOM 1882 N N . ARG A 1 247 ? 13.952 2.062 9.223 1.00 87.00 247 ARG A N 1
ATOM 1883 C CA . ARG A 1 247 ? 13.628 3.433 8.787 1.00 87.00 247 ARG A CA 1
ATOM 1884 C C . ARG A 1 247 ? 14.756 4.054 7.968 1.00 87.00 247 ARG A C 1
ATOM 1886 O O . ARG A 1 247 ? 14.471 4.684 6.952 1.00 87.00 247 ARG A O 1
ATOM 1893 N N . GLN A 1 248 ? 16.005 3.873 8.389 1.00 90.12 248 GLN A N 1
ATOM 1894 C CA . GLN A 1 248 ? 17.172 4.378 7.665 1.00 90.12 248 GLN A CA 1
ATOM 1895 C C . GLN A 1 248 ? 17.330 3.680 6.308 1.00 90.12 248 GLN A C 1
ATOM 1897 O O . GLN A 1 248 ? 17.464 4.369 5.301 1.00 90.12 248 GLN A O 1
ATOM 1902 N N . ILE A 1 249 ? 17.182 2.350 6.256 1.00 93.69 249 ILE A N 1
ATOM 1903 C CA . ILE A 1 249 ? 17.185 1.582 4.999 1.00 93.69 249 ILE A CA 1
ATOM 1904 C C . ILE A 1 249 ? 16.090 2.078 4.052 1.00 93.69 249 ILE A C 1
ATOM 1906 O O . ILE A 1 249 ? 16.383 2.434 2.916 1.00 93.69 249 ILE A O 1
ATOM 1910 N N . ARG A 1 250 ? 14.833 2.173 4.511 1.00 92.56 250 ARG A N 1
ATOM 1911 C CA . ARG A 1 250 ? 13.719 2.669 3.680 1.00 92.56 250 ARG A CA 1
ATOM 1912 C C . ARG A 1 250 ? 13.995 4.074 3.139 1.00 92.56 250 ARG A C 1
ATOM 1914 O O . ARG A 1 250 ? 13.719 4.339 1.976 1.00 92.56 250 ARG A O 1
ATOM 1921 N N . SER A 1 251 ? 14.543 4.963 3.970 1.00 93.00 251 SER A N 1
ATOM 1922 C CA . SER A 1 251 ? 14.914 6.322 3.558 1.00 93.00 251 SER A CA 1
ATOM 1923 C C . SER A 1 251 ? 15.988 6.312 2.466 1.00 93.00 251 SER A C 1
ATOM 1925 O O . SER A 1 251 ? 15.859 7.026 1.475 1.00 93.00 251 SER A O 1
ATOM 1927 N N . ALA A 1 252 ? 17.012 5.467 2.608 1.00 95.62 252 ALA A N 1
ATOM 1928 C CA . ALA A 1 252 ? 18.066 5.329 1.609 1.00 95.62 252 ALA A CA 1
ATOM 1929 C C . ALA A 1 252 ? 17.529 4.770 0.286 1.00 95.62 252 ALA A C 1
ATOM 1931 O O . ALA A 1 252 ? 17.821 5.314 -0.775 1.00 95.62 252 ALA A O 1
ATOM 1932 N N . LEU A 1 253 ? 16.697 3.728 0.350 1.00 96.31 253 LEU A N 1
ATOM 1933 C CA . LEU A 1 253 ? 16.103 3.114 -0.835 1.00 96.31 253 LEU A CA 1
ATOM 1934 C C . LEU A 1 253 ? 15.165 4.068 -1.580 1.00 96.31 253 LEU A C 1
ATOM 1936 O O . LEU A 1 253 ? 15.212 4.097 -2.802 1.00 96.31 253 LEU A O 1
ATOM 1940 N N . LEU A 1 254 ? 14.388 4.898 -0.877 1.00 93.25 254 LEU A N 1
ATOM 1941 C CA . LEU A 1 254 ? 13.555 5.923 -1.518 1.00 93.25 254 LEU A CA 1
ATOM 1942 C C . LEU A 1 254 ? 14.395 6.987 -2.241 1.00 93.25 254 LEU A C 1
ATOM 1944 O O . LEU A 1 254 ? 14.044 7.378 -3.349 1.00 93.25 254 LEU A O 1
ATOM 1948 N N . GLN A 1 255 ? 15.520 7.417 -1.655 1.00 94.69 255 GLN A N 1
ATOM 1949 C CA . GLN A 1 255 ? 16.449 8.339 -2.326 1.00 94.69 255 GLN A CA 1
ATOM 1950 C C . GLN A 1 255 ? 17.055 7.717 -3.592 1.00 94.69 255 GLN A C 1
ATOM 1952 O O . GLN A 1 255 ? 17.239 8.409 -4.592 1.00 94.69 255 GLN A O 1
ATOM 1957 N N . ILE A 1 256 ? 17.385 6.422 -3.547 1.00 95.88 256 ILE A N 1
ATOM 1958 C CA . ILE A 1 256 ? 17.924 5.682 -4.696 1.00 95.88 256 ILE A CA 1
ATOM 1959 C C . ILE A 1 256 ? 16.848 5.516 -5.775 1.00 95.88 256 ILE A C 1
ATOM 1961 O O . ILE A 1 256 ? 17.136 5.774 -6.940 1.00 95.88 256 ILE A O 1
ATOM 1965 N N . GLU A 1 257 ? 15.623 5.138 -5.398 1.00 95.00 257 GLU A N 1
ATOM 1966 C CA . GLU A 1 257 ? 14.464 5.013 -6.293 1.00 95.00 257 GLU A CA 1
ATOM 1967 C C . GLU A 1 257 ? 14.269 6.317 -7.079 1.00 95.00 257 GLU A C 1
ATOM 1969 O O . GLU A 1 257 ? 14.440 6.323 -8.297 1.00 95.00 257 GLU A O 1
ATOM 1974 N N . GLU A 1 258 ? 14.054 7.436 -6.380 1.00 92.44 258 GLU A N 1
ATOM 1975 C CA . GLU A 1 258 ? 13.819 8.756 -6.982 1.00 92.44 258 GLU A CA 1
ATOM 1976 C C . GLU A 1 258 ? 14.958 9.181 -7.924 1.00 92.44 258 GLU A C 1
ATOM 1978 O O . GLU A 1 258 ? 14.721 9.512 -9.088 1.00 92.44 258 GLU A O 1
ATOM 1983 N N . ARG A 1 259 ? 16.213 9.120 -7.454 1.00 94.38 259 ARG A N 1
ATOM 1984 C CA . ARG A 1 259 ? 17.376 9.540 -8.255 1.00 94.38 259 ARG A CA 1
ATOM 1985 C C . ARG A 1 259 ? 17.610 8.630 -9.461 1.00 94.38 259 ARG A C 1
ATOM 1987 O O . ARG A 1 259 ? 17.977 9.125 -10.520 1.00 94.38 259 ARG A O 1
ATOM 1994 N N . SER A 1 260 ? 17.416 7.319 -9.320 1.00 93.94 260 SER A N 1
ATOM 1995 C CA . SER A 1 260 ? 17.663 6.370 -10.414 1.00 93.94 260 SER A CA 1
ATOM 1996 C C . SER A 1 260 ? 16.664 6.532 -11.562 1.00 93.94 260 SER A C 1
ATOM 1998 O O . SER A 1 260 ? 17.073 6.520 -12.721 1.00 93.94 260 SER A O 1
ATOM 2000 N N . PHE A 1 261 ? 15.378 6.754 -11.269 1.00 92.25 261 PHE A N 1
ATOM 2001 C CA . PHE A 1 261 ? 14.383 7.029 -12.308 1.00 92.25 261 PHE A CA 1
ATOM 2002 C C . PHE A 1 261 ? 14.596 8.395 -12.971 1.00 92.25 261 PHE A C 1
ATOM 2004 O O . PHE A 1 261 ? 14.510 8.483 -14.194 1.00 92.25 261 PHE A O 1
ATOM 2011 N N . ALA A 1 262 ? 14.946 9.428 -12.197 1.00 90.75 262 ALA A N 1
ATOM 2012 C CA . ALA A 1 262 ? 15.272 10.743 -12.748 1.00 90.75 262 ALA A CA 1
ATOM 2013 C C . ALA A 1 262 ? 16.498 10.695 -13.679 1.00 90.75 262 ALA A C 1
ATOM 2015 O O . ALA A 1 262 ? 16.495 11.310 -14.743 1.00 90.75 262 ALA A O 1
ATOM 2016 N N . ASN A 1 263 ? 17.538 9.938 -13.312 1.00 90.19 263 ASN A N 1
ATOM 2017 C CA . ASN A 1 263 ? 18.697 9.724 -14.181 1.00 90.19 263 ASN A CA 1
ATOM 2018 C C . ASN A 1 263 ? 18.291 9.018 -15.483 1.00 90.19 263 ASN A C 1
ATOM 2020 O O . ASN A 1 263 ? 18.617 9.503 -16.560 1.00 90.19 263 ASN A O 1
ATOM 2024 N N . ALA A 1 264 ? 17.508 7.939 -15.386 1.00 88.00 264 ALA A N 1
ATOM 2025 C CA . ALA A 1 264 ? 17.050 7.179 -16.547 1.00 88.00 264 ALA A CA 1
ATOM 2026 C C . ALA A 1 264 ? 16.218 8.013 -17.539 1.00 88.00 264 ALA A C 1
ATOM 2028 O O . ALA A 1 264 ? 16.269 7.762 -18.742 1.00 88.00 264 ALA A O 1
ATOM 2029 N N . GLU A 1 265 ? 15.448 8.989 -17.051 1.00 86.12 265 GLU A N 1
ATOM 2030 C CA . GLU A 1 265 ? 14.700 9.927 -17.894 1.00 86.12 265 GLU A CA 1
ATOM 2031 C C . GLU A 1 265 ? 15.636 10.902 -18.628 1.00 86.12 265 GLU A C 1
ATOM 2033 O O . GLU A 1 265 ? 15.524 11.062 -19.844 1.00 86.12 265 GLU A O 1
ATOM 2038 N N . ASN A 1 266 ? 16.614 11.480 -17.922 1.00 86.69 266 ASN A N 1
ATOM 2039 C CA . ASN A 1 266 ? 17.611 12.378 -18.519 1.00 86.69 266 ASN A CA 1
ATOM 2040 C C . ASN A 1 266 ? 18.491 11.669 -19.565 1.00 86.69 266 ASN A C 1
ATOM 2042 O O . ASN A 1 266 ? 18.876 12.272 -20.570 1.00 86.69 266 ASN A O 1
ATOM 2046 N N . ASP A 1 267 ? 18.790 10.384 -19.356 1.00 85.44 267 ASP A N 1
ATOM 2047 C CA . ASP A 1 267 ? 19.609 9.588 -20.274 1.00 85.44 267 ASP A CA 1
ATOM 2048 C C . ASP A 1 267 ? 18.946 9.417 -21.649 1.00 85.44 267 ASP A C 1
ATOM 2050 O O . ASP A 1 267 ? 19.646 9.372 -22.662 1.00 85.44 267 ASP A O 1
ATOM 2054 N N . ILE A 1 268 ? 17.608 9.382 -21.720 1.00 83.44 268 ILE A N 1
ATOM 2055 C CA . ILE A 1 268 ? 16.878 9.313 -22.998 1.00 83.44 268 ILE A CA 1
ATOM 2056 C C . ILE A 1 268 ? 17.090 10.597 -23.807 1.00 83.44 268 ILE A C 1
ATOM 2058 O O . ILE A 1 268 ? 17.371 10.530 -25.005 1.00 83.44 268 ILE A O 1
ATOM 2062 N N . GLU A 1 269 ? 16.991 11.765 -23.169 1.00 82.19 269 GLU A N 1
ATOM 2063 C CA . GLU A 1 269 ? 17.206 13.054 -23.839 1.00 82.19 269 GLU A CA 1
ATOM 2064 C C . GLU A 1 269 ? 18.663 13.191 -24.311 1.00 82.19 269 GLU A C 1
ATOM 2066 O O . GLU A 1 269 ? 18.936 13.599 -25.445 1.00 82.19 269 GLU A O 1
ATOM 2071 N N . ALA A 1 270 ? 19.621 12.794 -23.468 1.00 86.38 270 ALA A N 1
ATOM 2072 C CA . ALA A 1 270 ? 21.036 12.787 -23.826 1.00 86.38 270 ALA A CA 1
ATOM 2073 C C . ALA A 1 270 ? 21.323 11.848 -25.012 1.00 86.38 270 ALA A C 1
ATOM 2075 O O . ALA A 1 270 ? 22.042 12.230 -25.940 1.00 86.38 270 ALA A O 1
ATOM 2076 N N . LEU A 1 271 ? 20.722 10.654 -25.016 1.00 87.56 271 LEU A N 1
ATOM 2077 C CA . LEU A 1 271 ? 20.828 9.679 -26.099 1.00 87.56 271 LEU A CA 1
ATOM 2078 C C . LEU A 1 271 ? 20.322 10.243 -27.431 1.00 87.56 271 LEU A C 1
ATOM 2080 O O . LEU A 1 271 ? 21.009 10.136 -28.447 1.00 87.56 271 LEU A O 1
ATOM 2084 N N . GLN A 1 272 ? 19.143 10.865 -27.438 1.00 86.56 272 GLN A N 1
ATOM 2085 C CA . GLN A 1 272 ? 18.566 11.447 -28.653 1.00 86.56 272 GLN A CA 1
ATOM 2086 C C . GLN A 1 272 ? 19.484 12.514 -29.263 1.00 86.56 272 GLN A C 1
ATOM 2088 O O . GLN A 1 272 ? 19.703 12.523 -30.476 1.00 86.56 272 GLN A O 1
ATOM 2093 N N . ASN A 1 273 ? 20.090 13.359 -28.425 1.00 87.50 273 ASN A N 1
ATOM 2094 C CA . ASN A 1 273 ? 21.061 14.357 -28.872 1.00 87.50 273 ASN A CA 1
ATOM 2095 C C . ASN A 1 273 ? 22.324 13.711 -29.468 1.00 87.50 273 ASN A C 1
ATOM 2097 O O . ASN A 1 273 ? 22.777 14.120 -30.537 1.00 87.50 273 ASN A O 1
ATOM 2101 N N . GLN A 1 274 ? 22.865 12.669 -28.828 1.00 88.81 274 GLN A N 1
ATOM 2102 C CA . GLN A 1 274 ? 24.039 11.944 -29.332 1.00 88.81 274 GLN A CA 1
ATOM 2103 C C . GLN A 1 274 ? 23.768 11.254 -30.677 1.00 88.81 274 GLN A C 1
ATOM 2105 O O . GLN A 1 274 ? 24.596 11.315 -31.585 1.00 88.81 274 GLN A O 1
ATOM 2110 N N . LEU A 1 275 ? 22.602 10.624 -30.840 1.00 90.19 275 LEU A N 1
ATOM 2111 C CA . LEU A 1 275 ? 22.215 9.986 -32.102 1.00 90.19 275 LEU A CA 1
ATOM 2112 C C . LEU A 1 275 ? 22.047 11.013 -33.230 1.00 90.19 275 LEU A C 1
ATOM 2114 O O . LEU A 1 275 ? 22.485 10.760 -34.355 1.00 90.19 275 LEU A O 1
ATOM 2118 N N . ALA A 1 276 ? 21.498 12.192 -32.922 1.00 87.94 276 ALA A N 1
ATOM 2119 C CA . ALA A 1 276 ? 21.388 13.290 -33.877 1.00 87.94 276 ALA A CA 1
ATOM 2120 C C . ALA A 1 276 ? 22.767 13.795 -34.347 1.00 87.94 276 ALA A C 1
ATOM 2122 O O . ALA A 1 276 ? 22.953 14.050 -35.538 1.00 87.94 276 ALA A O 1
ATOM 2123 N N . GLU A 1 277 ? 23.754 13.888 -33.447 1.00 88.62 277 GLU A N 1
ATOM 2124 C CA . GLU A 1 277 ? 25.141 14.234 -33.801 1.00 88.62 277 GLU A CA 1
ATOM 2125 C C . GLU A 1 277 ? 25.805 13.180 -34.700 1.00 88.62 277 GLU A C 1
ATOM 2127 O O . GLU A 1 277 ? 26.592 13.525 -35.585 1.00 88.62 277 GLU A O 1
ATOM 2132 N N . LEU A 1 278 ? 25.459 11.904 -34.512 1.00 87.25 278 LEU A N 1
ATOM 2133 C CA . LEU A 1 278 ? 25.917 10.794 -35.353 1.00 87.25 278 LEU A CA 1
ATOM 2134 C C . LEU A 1 278 ? 25.177 10.698 -36.698 1.00 87.25 278 LEU A C 1
ATOM 2136 O O . LEU A 1 278 ? 25.557 9.877 -37.532 1.00 87.25 278 LEU A O 1
ATOM 2140 N N . GLY A 1 279 ? 24.154 11.531 -36.926 1.00 87.31 279 GLY A N 1
ATOM 2141 C CA . GLY A 1 279 ? 23.338 11.517 -38.142 1.00 87.31 279 GLY A CA 1
ATOM 2142 C C . GLY A 1 279 ? 22.389 10.319 -38.241 1.00 87.31 279 GLY A C 1
ATOM 2143 O O . GLY A 1 279 ? 21.947 9.991 -39.340 1.00 87.31 279 GLY A O 1
ATOM 2144 N N . VAL A 1 280 ? 22.088 9.667 -37.115 1.00 88.38 280 VAL A N 1
ATOM 2145 C CA . VAL A 1 280 ? 21.219 8.487 -37.041 1.00 88.38 280 VAL A CA 1
ATOM 2146 C C . VAL A 1 280 ? 19.789 8.918 -36.728 1.00 88.38 280 VAL A C 1
ATOM 2148 O O . VAL A 1 280 ? 19.558 9.771 -35.871 1.00 88.38 280 VAL A O 1
ATOM 2151 N N . ASN A 1 281 ? 18.818 8.321 -37.420 1.00 84.62 281 ASN A N 1
ATOM 2152 C CA . ASN A 1 281 ? 17.404 8.594 -37.193 1.00 84.62 281 ASN A CA 1
ATOM 2153 C C . ASN A 1 281 ? 16.949 7.984 -35.854 1.00 84.62 281 ASN A C 1
ATOM 2155 O O . ASN A 1 281 ? 16.839 6.763 -35.731 1.00 84.62 281 ASN A O 1
ATOM 2159 N N . ALA A 1 282 ? 16.713 8.826 -34.847 1.00 90.44 282 ALA A N 1
ATOM 2160 C CA . ALA A 1 282 ? 16.206 8.418 -33.541 1.00 90.44 282 ALA A CA 1
ATOM 2161 C C . ALA A 1 282 ? 14.703 8.703 -33.452 1.00 90.44 282 ALA A C 1
ATOM 2163 O O . ALA A 1 282 ? 14.288 9.854 -33.580 1.00 90.44 282 ALA A O 1
ATOM 2164 N N . ILE A 1 283 ? 13.899 7.667 -33.214 1.00 91.06 283 ILE A N 1
ATOM 2165 C CA . ILE A 1 283 ? 12.438 7.778 -33.106 1.00 91.06 283 ILE A CA 1
ATOM 2166 C C . ILE A 1 283 ? 12.016 7.213 -31.746 1.00 91.06 283 ILE A C 1
ATOM 2168 O O . ILE A 1 283 ? 12.461 6.125 -31.384 1.00 91.06 283 ILE A O 1
ATOM 2172 N N . PRO A 1 284 ? 11.170 7.886 -30.953 1.00 91.06 284 PRO A N 1
ATOM 2173 C CA . PRO A 1 284 ? 10.603 7.266 -29.763 1.00 91.06 284 PRO A CA 1
ATOM 2174 C C . PRO A 1 284 ? 9.828 5.995 -30.134 1.00 91.06 284 PRO A C 1
ATOM 2176 O O . PRO A 1 284 ? 8.937 6.031 -30.979 1.00 91.06 284 PRO A O 1
ATOM 2179 N N . PHE A 1 285 ? 10.119 4.867 -29.481 1.00 92.44 285 PHE A N 1
ATOM 2180 C CA . PHE A 1 285 ? 9.427 3.601 -29.751 1.00 92.44 285 PHE A CA 1
ATOM 2181 C C . PHE A 1 285 ? 7.901 3.733 -29.604 1.00 92.44 285 PHE A C 1
ATOM 2183 O O . PHE A 1 285 ? 7.147 3.174 -30.394 1.00 92.44 285 PHE A O 1
ATOM 2190 N N . ALA A 1 286 ? 7.454 4.547 -28.644 1.00 90.06 286 ALA A N 1
ATOM 2191 C CA . ALA A 1 286 ? 6.054 4.912 -28.444 1.00 90.06 286 ALA A CA 1
ATOM 2192 C C . ALA A 1 286 ? 5.359 5.467 -29.703 1.00 90.06 286 ALA A C 1
ATOM 2194 O O . ALA A 1 286 ? 4.168 5.219 -29.897 1.00 90.06 286 ALA A O 1
ATOM 2195 N N . GLU A 1 287 ? 6.080 6.212 -30.548 1.00 91.75 287 GLU A N 1
ATOM 2196 C CA . GLU A 1 287 ? 5.545 6.775 -31.793 1.00 91.75 287 GLU A CA 1
ATOM 2197 C C . GLU A 1 287 ? 5.388 5.703 -32.874 1.00 91.75 287 GLU A C 1
ATOM 2199 O O . GLU A 1 287 ? 4.367 5.683 -33.556 1.00 91.75 287 GLU A O 1
ATOM 2204 N N . VAL A 1 288 ? 6.355 4.786 -32.985 1.00 93.81 288 VAL A N 1
ATOM 2205 C CA . VAL A 1 288 ? 6.329 3.684 -33.963 1.00 93.81 288 VAL A CA 1
ATOM 2206 C C . VAL A 1 288 ? 5.289 2.628 -33.586 1.00 93.81 288 VAL A C 1
ATOM 2208 O O . VAL A 1 288 ? 4.503 2.202 -34.428 1.00 93.81 288 VAL A O 1
ATOM 2211 N N . ALA A 1 289 ? 5.252 2.219 -32.314 1.00 92.88 289 ALA A N 1
ATOM 2212 C CA . ALA A 1 289 ? 4.262 1.265 -31.819 1.00 92.88 289 ALA A CA 1
ATOM 2213 C C . ALA A 1 289 ? 2.838 1.840 -31.889 1.00 92.88 289 ALA A C 1
ATOM 2215 O O . ALA A 1 289 ? 1.879 1.110 -32.143 1.00 92.88 289 ALA A O 1
ATOM 2216 N N . GLY A 1 290 ? 2.686 3.149 -31.665 1.00 91.75 290 GLY A N 1
ATOM 2217 C CA . GLY A 1 290 ? 1.398 3.828 -31.708 1.00 91.75 290 GLY A CA 1
ATOM 2218 C C . GLY A 1 290 ? 0.367 3.228 -30.743 1.00 91.75 290 GLY A C 1
ATOM 2219 O O . GLY A 1 290 ? 0.696 2.642 -29.710 1.00 91.75 290 GLY A O 1
ATOM 2220 N N . GLU A 1 291 ? -0.912 3.402 -31.069 1.00 91.19 291 GLU A N 1
ATOM 2221 C CA . GLU A 1 291 ? -2.016 2.821 -30.295 1.00 91.19 291 GLU A CA 1
ATOM 2222 C C . GLU A 1 291 ? -2.172 1.318 -30.565 1.00 91.19 291 GLU A C 1
ATOM 2224 O O . GLU A 1 291 ? -2.428 0.542 -29.649 1.00 91.19 291 GLU A O 1
ATOM 2229 N N . GLU A 1 292 ? -1.978 0.887 -31.813 1.00 92.62 292 GLU A N 1
ATOM 2230 C CA . GLU A 1 292 ? -2.143 -0.514 -32.203 1.00 92.62 292 GLU A CA 1
ATOM 2231 C C . GLU A 1 292 ? -1.117 -1.426 -31.526 1.00 92.62 292 GLU A C 1
ATOM 2233 O O . GLU A 1 292 ? -1.493 -2.401 -30.872 1.00 92.62 292 GLU A O 1
ATOM 2238 N N . GLY A 1 293 ? 0.173 -1.100 -31.636 1.00 93.44 293 GLY A N 1
ATOM 2239 C CA . GLY A 1 293 ? 1.236 -1.880 -31.013 1.00 93.44 293 GLY A CA 1
ATOM 2240 C C . GLY A 1 293 ? 1.083 -1.920 -29.495 1.00 93.44 293 GLY A C 1
ATOM 2241 O O . GLY A 1 293 ? 1.185 -2.984 -28.884 1.00 93.44 293 GLY A O 1
ATOM 2242 N N . ARG A 1 294 ? 0.722 -0.785 -28.888 1.00 92.25 294 ARG A N 1
ATOM 2243 C CA . ARG A 1 294 ? 0.395 -0.699 -27.460 1.00 92.25 294 ARG A CA 1
ATOM 2244 C C . ARG A 1 294 ? -0.738 -1.643 -27.066 1.00 92.25 294 ARG A C 1
ATOM 2246 O O . ARG A 1 294 ? -0.589 -2.380 -26.096 1.00 92.25 294 ARG A O 1
ATOM 2253 N N . GLN A 1 295 ? -1.845 -1.665 -27.809 1.00 91.44 295 GLN A N 1
ATOM 2254 C CA . GLN A 1 295 ? -2.976 -2.557 -27.530 1.00 91.44 295 GLN A CA 1
ATOM 2255 C C . GLN A 1 295 ? -2.625 -4.038 -27.721 1.00 91.44 295 GLN A C 1
ATOM 2257 O O . GLN A 1 295 ? -3.111 -4.873 -26.951 1.00 91.44 295 GLN A O 1
ATOM 2262 N N . ARG A 1 296 ? -1.782 -4.373 -28.710 1.00 93.88 296 ARG A N 1
ATOM 2263 C CA . ARG A 1 296 ? -1.265 -5.737 -28.922 1.00 93.88 296 ARG A CA 1
ATOM 2264 C C . ARG A 1 296 ? -0.445 -6.200 -27.717 1.00 93.88 296 ARG A C 1
ATOM 2266 O O . ARG A 1 296 ? -0.782 -7.221 -27.121 1.00 93.88 296 ARG A O 1
ATOM 2273 N N . MET A 1 297 ? 0.546 -5.408 -27.304 1.00 93.44 297 MET A N 1
ATOM 2274 C CA . MET A 1 297 ? 1.399 -5.701 -26.144 1.00 93.44 297 MET A CA 1
ATOM 2275 C C . MET A 1 297 ? 0.595 -5.749 -24.836 1.00 93.44 297 MET A C 1
ATOM 2277 O O . MET A 1 297 ? 0.710 -6.700 -24.067 1.00 93.44 297 MET A O 1
ATOM 2281 N N . ALA A 1 298 ? -0.303 -4.785 -24.606 1.00 92.25 298 ALA A N 1
ATOM 2282 C CA . ALA A 1 298 ? -1.167 -4.762 -23.423 1.00 92.25 298 ALA A CA 1
ATOM 2283 C C . ALA A 1 298 ? -2.126 -5.960 -23.367 1.00 92.25 298 ALA A C 1
ATOM 2285 O O . ALA A 1 298 ? -2.368 -6.515 -22.294 1.00 92.25 298 ALA A O 1
ATOM 2286 N N . SER A 1 299 ? -2.661 -6.388 -24.515 1.00 93.00 299 SER A N 1
ATOM 2287 C CA . SER A 1 299 ? -3.504 -7.583 -24.598 1.00 93.00 299 SER A CA 1
ATOM 2288 C C . SER A 1 299 ? -2.712 -8.857 -24.322 1.00 93.00 299 SER A C 1
ATOM 2290 O O . SER A 1 299 ? -3.201 -9.693 -23.564 1.00 93.00 299 SER A O 1
ATOM 2292 N N . ALA A 1 300 ? -1.507 -8.982 -24.885 1.00 92.81 300 ALA A N 1
ATOM 2293 C CA . ALA A 1 300 ? -0.617 -10.116 -24.652 1.00 92.81 300 ALA A CA 1
ATOM 2294 C C . ALA A 1 300 ? -0.210 -10.214 -23.175 1.00 92.81 300 ALA A C 1
ATOM 2296 O O . ALA A 1 300 ? -0.330 -11.274 -22.565 1.00 92.81 300 ALA A O 1
ATOM 2297 N N . TRP A 1 301 ? 0.153 -9.088 -22.557 1.00 91.75 301 TRP A N 1
ATOM 2298 C CA . TRP A 1 301 ? 0.409 -9.011 -21.120 1.00 91.75 301 TRP A CA 1
ATOM 2299 C C . TRP A 1 301 ? -0.817 -9.409 -20.289 1.00 91.75 301 TRP A C 1
ATOM 2301 O O . TRP A 1 301 ? -0.730 -10.265 -19.410 1.00 91.75 301 TRP A O 1
ATOM 2311 N N . ALA A 1 302 ? -1.991 -8.853 -20.595 1.00 91.75 302 ALA A N 1
ATOM 2312 C CA . ALA A 1 302 ? -3.213 -9.150 -19.854 1.00 91.75 302 ALA A CA 1
ATOM 2313 C C . ALA A 1 302 ? -3.668 -10.616 -19.984 1.00 91.75 302 ALA A C 1
ATOM 2315 O O . ALA A 1 302 ? -4.387 -11.102 -19.113 1.00 91.75 302 ALA A O 1
ATOM 2316 N N . GLU A 1 303 ? -3.283 -11.326 -21.048 1.00 92.06 303 GLU A N 1
ATOM 2317 C CA . GLU A 1 303 ? -3.518 -12.770 -21.196 1.00 92.06 303 GLU A CA 1
ATOM 2318 C C . GLU A 1 303 ? -2.659 -13.618 -20.253 1.00 92.06 303 GLU A C 1
ATOM 2320 O O . GLU A 1 303 ? -3.050 -14.736 -19.907 1.00 92.06 303 GLU A O 1
ATOM 2325 N N . GLN A 1 304 ? -1.524 -13.080 -19.809 1.00 88.75 304 GLN A N 1
ATOM 2326 C CA . GLN A 1 304 ? -0.621 -13.741 -18.873 1.00 88.75 304 GLN A CA 1
ATOM 2327 C C . GLN A 1 304 ? -0.913 -13.409 -17.412 1.00 88.75 304 GLN A C 1
ATOM 2329 O O . GLN A 1 304 ? -0.466 -14.138 -16.531 1.00 88.75 304 GLN A O 1
ATOM 2334 N N . VAL A 1 305 ? -1.672 -12.347 -17.136 1.00 86.62 305 VAL A N 1
ATOM 2335 C CA . VAL A 1 305 ? -2.150 -12.023 -15.786 1.00 86.62 305 VAL A CA 1
ATOM 2336 C C . VAL A 1 305 ? -3.391 -12.859 -15.466 1.00 86.62 305 VAL A C 1
ATOM 2338 O O . VAL A 1 305 ? -4.295 -12.989 -16.292 1.00 86.62 305 VAL A O 1
ATOM 2341 N N . GLU A 1 306 ? -3.472 -13.399 -14.245 1.00 83.94 306 GLU A N 1
ATOM 2342 C CA . GLU A 1 306 ? -4.533 -14.331 -13.823 1.00 83.94 306 GLU A CA 1
ATOM 2343 C C . GLU A 1 306 ? -5.955 -13.823 -14.136 1.00 83.94 306 GLU A C 1
ATOM 2345 O O . GLU A 1 306 ? -6.815 -14.584 -14.589 1.00 83.94 306 GLU A O 1
ATOM 2350 N N . ASN A 1 307 ? -6.194 -12.517 -13.977 1.00 86.81 307 ASN A N 1
ATOM 2351 C CA . ASN A 1 307 ? -7.465 -11.873 -14.297 1.00 86.81 307 ASN A CA 1
ATOM 2352 C C . ASN A 1 307 ? -7.303 -10.823 -15.406 1.00 86.81 307 ASN A C 1
ATOM 2354 O O . ASN A 1 307 ? -7.112 -9.635 -15.141 1.00 86.81 307 ASN A O 1
ATOM 2358 N N . ARG A 1 308 ? -7.481 -11.258 -16.659 1.00 90.44 308 ARG A N 1
ATOM 2359 C CA . ARG A 1 308 ? -7.375 -10.413 -17.863 1.00 90.44 308 ARG A CA 1
ATOM 2360 C C . ARG A 1 308 ? -8.202 -9.126 -17.806 1.00 90.44 308 ARG A C 1
ATOM 2362 O O . ARG A 1 308 ? -7.753 -8.081 -18.265 1.00 90.44 308 ARG A O 1
ATOM 2369 N N . ALA A 1 309 ? -9.427 -9.183 -17.281 1.00 89.06 309 ALA A N 1
ATOM 2370 C CA . ALA A 1 309 ? -10.300 -8.008 -17.233 1.00 89.06 309 ALA A CA 1
ATOM 2371 C C . ALA A 1 309 ? -9.779 -6.957 -16.244 1.00 89.06 309 ALA A C 1
ATOM 2373 O O . ALA A 1 309 ? -9.801 -5.765 -16.542 1.00 89.06 309 ALA A O 1
ATOM 2374 N N . PHE A 1 310 ? -9.296 -7.409 -15.086 1.00 86.88 310 PHE A N 1
ATOM 2375 C CA . PHE A 1 310 ? -8.656 -6.543 -14.103 1.00 86.88 310 PHE A CA 1
ATOM 2376 C C . PHE A 1 310 ? -7.328 -5.979 -14.620 1.00 86.88 310 PHE A C 1
ATOM 2378 O O . PHE A 1 310 ? -7.081 -4.788 -14.455 1.00 86.88 310 PHE A O 1
ATOM 2385 N N . ALA A 1 311 ? -6.520 -6.802 -15.293 1.00 89.75 311 ALA A N 1
ATOM 2386 C CA . ALA A 1 311 ? -5.263 -6.380 -15.900 1.00 89.75 311 ALA A CA 1
ATOM 2387 C C . ALA A 1 311 ? -5.478 -5.241 -16.907 1.00 89.75 311 ALA A C 1
ATOM 2389 O O . ALA A 1 311 ? -4.850 -4.196 -16.784 1.00 89.75 311 ALA A O 1
ATOM 2390 N N . LEU A 1 312 ? -6.432 -5.381 -17.833 1.00 91.25 312 LEU A N 1
ATOM 2391 C CA . LEU A 1 312 ? -6.748 -4.317 -18.793 1.00 91.25 312 LEU A CA 1
ATOM 2392 C C . LEU A 1 312 ? -7.295 -3.049 -18.118 1.00 91.25 312 LEU A C 1
ATOM 2394 O O . LEU A 1 312 ? -6.902 -1.952 -18.499 1.00 91.25 312 LEU A O 1
ATOM 2398 N N . GLU A 1 313 ? -8.157 -3.173 -17.098 1.00 89.38 313 GLU A N 1
ATOM 2399 C CA . GLU A 1 313 ? -8.632 -2.007 -16.325 1.00 89.38 313 GLU A CA 1
ATOM 2400 C C . GLU A 1 313 ? -7.458 -1.261 -15.670 1.00 89.38 313 GLU A C 1
ATOM 2402 O O . GLU A 1 313 ? -7.410 -0.032 -15.683 1.00 89.38 313 GLU A O 1
ATOM 2407 N N . LEU A 1 314 ? -6.516 -2.009 -15.096 1.00 88.69 314 LEU A N 1
ATOM 2408 C CA . LEU A 1 314 ? -5.329 -1.459 -14.459 1.00 88.69 314 LEU A CA 1
ATOM 2409 C C . LEU A 1 314 ? -4.378 -0.819 -15.472 1.00 88.69 314 LEU A C 1
ATOM 2411 O O . LEU A 1 314 ? -3.852 0.249 -15.184 1.00 88.69 314 LEU A O 1
ATOM 2415 N N . PHE A 1 315 ? -4.171 -1.449 -16.628 1.00 90.69 315 PHE A N 1
ATOM 2416 C CA . PHE A 1 315 ? -3.318 -0.930 -17.693 1.00 90.69 315 PHE A CA 1
ATOM 2417 C C . PHE A 1 315 ? -3.795 0.435 -18.186 1.00 90.69 315 PHE A C 1
ATOM 2419 O O . PHE A 1 315 ? -3.017 1.385 -18.190 1.00 90.69 315 PHE A O 1
ATOM 2426 N N . GLU A 1 316 ? -5.082 0.560 -18.513 1.00 89.12 316 GLU A N 1
ATOM 2427 C CA . GLU A 1 316 ? -5.667 1.831 -18.954 1.00 89.12 316 GLU A CA 1
ATOM 2428 C C . GLU A 1 316 ? -5.512 2.920 -17.886 1.00 89.12 316 GLU A C 1
ATOM 2430 O O . GLU A 1 316 ? -5.088 4.039 -18.170 1.00 89.12 316 GLU A O 1
ATOM 2435 N N . ALA A 1 317 ? -5.789 2.576 -16.624 1.00 88.12 317 ALA A N 1
ATOM 2436 C CA . ALA A 1 317 ? -5.659 3.516 -15.517 1.00 88.12 317 ALA A CA 1
ATOM 2437 C C . ALA A 1 317 ? -4.193 3.907 -15.245 1.00 88.12 317 ALA A C 1
ATOM 2439 O O . ALA A 1 317 ? -3.914 5.046 -14.871 1.00 88.12 317 ALA A O 1
ATOM 2440 N N . ALA A 1 318 ? -3.254 2.978 -15.441 1.00 89.12 318 ALA A N 1
ATOM 2441 C CA . ALA A 1 318 ? -1.826 3.237 -15.332 1.00 89.12 318 ALA A CA 1
ATOM 2442 C C . ALA A 1 318 ? -1.337 4.153 -16.458 1.00 89.12 318 ALA A C 1
ATOM 2444 O O . ALA A 1 318 ? -0.585 5.093 -16.209 1.00 89.12 318 ALA A O 1
ATOM 2445 N N . LEU A 1 319 ? -1.807 3.930 -17.682 1.00 86.88 319 LEU A N 1
ATOM 2446 C CA . LEU A 1 319 ? -1.466 4.782 -18.808 1.00 86.88 319 LEU A CA 1
ATOM 2447 C C . LEU A 1 319 ? -2.016 6.206 -18.629 1.00 86.88 319 LEU A C 1
ATOM 2449 O O . LEU A 1 319 ? -1.297 7.178 -18.863 1.00 86.88 319 LEU A O 1
ATOM 2453 N N . GLU A 1 320 ? -3.258 6.340 -18.159 1.00 86.69 320 GLU A N 1
ATOM 2454 C CA . GLU A 1 320 ? -3.863 7.642 -17.863 1.00 86.69 320 GLU A CA 1
ATOM 2455 C C . GLU A 1 320 ? -3.104 8.384 -16.749 1.00 86.69 320 GLU A C 1
ATOM 2457 O O . GLU A 1 320 ? -2.872 9.585 -16.866 1.00 86.69 320 GLU A O 1
ATOM 2462 N N . GLU A 1 321 ? -2.645 7.695 -15.700 1.00 87.06 321 GLU A N 1
ATOM 2463 C CA . GLU A 1 321 ? -1.823 8.307 -14.645 1.00 87.06 321 GLU A CA 1
ATOM 2464 C C . GLU A 1 321 ? -0.428 8.707 -15.155 1.00 87.06 321 GLU A C 1
ATOM 2466 O O . GLU A 1 321 ? 0.071 9.791 -14.838 1.00 87.06 321 GLU A O 1
ATOM 2471 N N . ALA A 1 322 ? 0.201 7.857 -15.971 1.00 84.50 322 ALA A N 1
ATOM 2472 C CA . ALA A 1 322 ? 1.529 8.107 -16.515 1.00 84.50 322 ALA A CA 1
ATOM 2473 C C . ALA A 1 322 ? 1.533 9.307 -17.474 1.00 84.50 322 ALA A C 1
ATOM 2475 O O . ALA A 1 322 ? 2.368 10.204 -17.334 1.00 84.50 322 ALA A O 1
ATOM 2476 N N . SER A 1 323 ? 0.577 9.359 -18.407 1.00 78.44 323 SER A N 1
ATOM 2477 C CA . SER A 1 323 ? 0.549 10.332 -19.509 1.00 78.44 323 SER A CA 1
ATOM 2478 C C . SER A 1 323 ? -0.412 11.510 -19.293 1.00 78.44 323 SER A C 1
ATOM 2480 O O . SER A 1 323 ? -0.287 12.539 -19.958 1.00 78.44 323 SER A O 1
ATOM 2482 N N . GLY A 1 324 ? -1.394 11.378 -18.402 1.00 70.50 324 GLY A N 1
ATOM 2483 C CA . GLY A 1 324 ? -2.489 12.332 -18.245 1.00 70.50 324 GLY A CA 1
ATOM 2484 C C . GLY A 1 324 ? -2.234 13.449 -17.222 1.00 70.50 324 GLY A C 1
ATOM 2485 O O . GLY A 1 324 ? -1.348 13.357 -16.357 1.00 70.50 324 GLY A O 1
ATOM 2486 N N . PRO A 1 325 ? -3.026 14.539 -17.292 1.00 65.19 325 PRO A N 1
ATOM 2487 C CA . PRO A 1 325 ? -3.135 15.485 -16.190 1.00 65.19 325 PRO A CA 1
ATOM 2488 C C . PRO A 1 325 ? -3.761 14.766 -14.991 1.00 65.19 325 PRO A C 1
ATOM 2490 O O . PRO A 1 325 ? -4.771 14.080 -15.139 1.00 65.19 325 PRO A O 1
ATOM 2493 N N . ARG A 1 326 ? -3.177 14.930 -13.797 1.00 59.97 326 ARG A N 1
ATOM 2494 C CA . ARG A 1 326 ? -3.717 14.305 -12.581 1.00 59.97 326 ARG A CA 1
ATOM 2495 C C . ARG A 1 326 ? -5.181 14.726 -12.400 1.00 59.97 326 ARG A C 1
ATOM 2497 O O . ARG A 1 326 ? -5.440 15.933 -12.420 1.00 59.97 326 ARG A O 1
ATOM 2504 N N . PRO A 1 327 ? -6.124 13.783 -12.222 1.00 56.47 327 PRO A N 1
ATOM 2505 C CA . PRO A 1 327 ? -7.493 14.120 -11.876 1.00 56.47 327 PRO A CA 1
ATOM 2506 C C . PRO A 1 327 ? -7.497 15.053 -10.668 1.00 56.47 327 PRO A C 1
ATOM 2508 O O . PRO A 1 327 ? -6.941 14.720 -9.619 1.00 56.47 327 PRO A O 1
ATOM 2511 N N . GLU A 1 328 ? -8.102 16.232 -10.811 1.00 60.03 328 GLU A N 1
ATOM 2512 C CA . GLU A 1 328 ? -8.175 17.148 -9.680 1.00 60.03 328 GLU A CA 1
ATOM 2513 C C . GLU A 1 328 ? -8.996 16.497 -8.554 1.00 60.03 328 GLU A C 1
ATOM 2515 O O . GLU A 1 328 ? -10.065 15.920 -8.817 1.00 60.03 328 GLU A O 1
ATOM 2520 N N . PRO A 1 329 ? -8.527 16.589 -7.293 1.00 64.12 329 PRO A N 1
ATOM 2521 C CA . PRO A 1 329 ? -9.361 16.313 -6.134 1.00 64.12 329 PRO A CA 1
ATOM 2522 C C . PRO A 1 329 ? -10.691 17.054 -6.268 1.00 64.12 329 PRO A C 1
ATOM 2524 O O . PRO A 1 329 ? -10.780 18.099 -6.915 1.00 64.12 329 PRO A O 1
ATOM 2527 N N . ASN A 1 330 ? -11.751 16.518 -5.668 1.00 67.06 330 ASN A N 1
ATOM 2528 C CA . ASN A 1 330 ? -13.077 17.089 -5.858 1.00 67.06 330 ASN A CA 1
ATOM 2529 C C . ASN A 1 330 ? -13.092 18.572 -5.424 1.00 67.06 330 ASN A C 1
ATOM 2531 O O . ASN A 1 330 ? -12.836 18.844 -4.253 1.00 67.06 330 ASN A O 1
ATOM 2535 N N . PRO A 1 331 ? -13.438 19.537 -6.301 1.00 57.09 331 PRO A N 1
ATOM 2536 C CA . PRO A 1 331 ? -13.402 20.963 -5.956 1.00 57.09 331 PRO A CA 1
ATOM 2537 C C . PRO A 1 331 ? -14.404 21.339 -4.853 1.00 57.09 331 PRO A C 1
ATOM 2539 O O . PRO A 1 331 ? -14.307 22.413 -4.267 1.00 57.09 331 PRO A O 1
ATOM 2542 N N . ASP A 1 332 ? -15.362 20.450 -4.559 1.00 58.84 332 ASP A N 1
ATOM 2543 C CA . ASP A 1 332 ? -16.326 20.587 -3.466 1.00 58.84 332 ASP A CA 1
ATOM 2544 C C . ASP A 1 332 ? -15.798 20.040 -2.109 1.00 58.84 332 ASP A C 1
ATOM 2546 O O . ASP A 1 332 ? -16.574 19.958 -1.147 1.00 58.84 332 ASP A O 1
ATOM 2550 N N . ASP A 1 333 ? -14.523 19.630 -2.006 1.00 58.97 333 ASP A N 1
ATOM 2551 C CA . ASP A 1 333 ? -13.860 19.247 -0.746 1.00 58.97 333 ASP A CA 1
ATOM 2552 C C . ASP A 1 333 ? -13.475 20.498 0.064 1.00 58.97 333 ASP A C 1
ATOM 2554 O O . ASP A 1 333 ? -12.310 20.846 0.256 1.00 58.97 333 ASP A O 1
ATOM 2558 N N . GLU A 1 334 ? -14.480 21.202 0.587 1.00 55.88 334 GLU A N 1
ATOM 2559 C CA . GLU A 1 334 ? -14.226 22.187 1.635 1.00 55.88 334 GLU A CA 1
ATOM 2560 C C . GLU A 1 334 ? -13.670 21.466 2.868 1.00 55.88 334 GLU A C 1
ATOM 2562 O O . GLU A 1 334 ? -14.324 20.581 3.427 1.00 55.88 334 GLU A O 1
ATOM 2567 N N . GLY A 1 335 ? -12.457 21.841 3.292 1.00 54.03 335 GLY A N 1
ATOM 2568 C CA . GLY A 1 335 ? -11.784 21.222 4.431 1.00 54.03 335 GLY A CA 1
ATOM 2569 C C . GLY A 1 335 ? -12.690 21.170 5.662 1.00 54.03 335 GLY A C 1
ATOM 2570 O O . GLY A 1 335 ? -13.068 22.204 6.217 1.00 54.03 335 GLY A O 1
ATOM 2571 N N . PHE A 1 336 ? -13.037 19.955 6.075 1.00 54.50 336 PHE A N 1
ATOM 2572 C CA . PHE A 1 336 ? -13.820 19.698 7.267 1.00 54.50 336 PHE A CA 1
ATOM 2573 C C . PHE A 1 336 ? -12.874 19.634 8.460 1.00 54.50 336 PHE A C 1
ATOM 2575 O O . PHE A 1 336 ? -11.982 18.794 8.500 1.00 54.50 336 PHE A O 1
ATOM 2582 N N . LEU A 1 337 ? -13.086 20.525 9.424 1.00 57.59 337 LEU A N 1
ATOM 2583 C CA . LEU A 1 337 ? -12.440 20.469 10.726 1.00 57.59 337 LEU A CA 1
ATOM 2584 C C . LEU A 1 337 ? -13.520 20.191 11.765 1.00 57.59 337 LEU A C 1
ATOM 2586 O O . LEU A 1 337 ? -14.497 20.942 11.869 1.00 57.59 337 LEU A O 1
ATOM 2590 N N . GLY A 1 338 ? -13.348 19.115 12.527 1.00 54.75 338 GLY A N 1
ATOM 2591 C CA . GLY A 1 338 ? -14.082 18.914 13.764 1.00 54.75 338 GLY A CA 1
ATOM 2592 C C . GLY A 1 338 ? -13.834 20.066 14.754 1.00 54.75 338 GLY A C 1
ATOM 2593 O O . GLY A 1 338 ? -12.862 20.815 14.621 1.00 54.75 338 GLY A O 1
ATOM 2594 N N . PRO A 1 339 ? -14.721 20.262 15.744 1.00 55.88 339 PRO A N 1
ATOM 2595 C CA . PRO A 1 339 ? -14.512 21.253 16.801 1.00 55.88 339 PRO A CA 1
ATOM 2596 C C . PRO A 1 339 ? -13.201 21.000 17.565 1.00 55.88 339 PRO A C 1
ATOM 2598 O O . PRO A 1 339 ? -12.706 19.876 17.604 1.00 55.88 339 PRO A O 1
ATOM 2601 N N . GLU A 1 340 ? -12.650 22.036 18.209 1.00 54.78 340 GLU A N 1
ATOM 2602 C CA . GLU A 1 340 ? -11.382 21.932 18.939 1.00 54.78 340 GLU A CA 1
ATOM 2603 C C . GLU A 1 340 ? -11.446 20.879 20.059 1.00 54.78 340 GLU A C 1
ATOM 2605 O O . GLU A 1 340 ? -12.083 21.085 21.090 1.00 54.78 340 GLU A O 1
ATOM 2610 N N . GLY A 1 341 ? -10.756 19.755 19.866 1.00 60.38 341 GLY A N 1
ATOM 2611 C CA . GLY A 1 341 ? -10.547 18.726 20.879 1.00 60.38 341 GLY A CA 1
ATOM 2612 C C . GLY A 1 341 ? -9.102 18.239 20.841 1.00 60.38 341 GLY A C 1
ATOM 2613 O O . GLY A 1 341 ? -8.533 18.062 19.768 1.00 60.38 341 GLY A O 1
ATOM 2614 N N . LYS A 1 342 ? -8.497 18.036 22.013 1.00 81.00 342 LYS A N 1
ATOM 2615 C CA . LYS A 1 342 ? -7.210 17.343 22.162 1.00 81.00 342 LYS A CA 1
ATOM 2616 C C . LYS A 1 342 ? -7.467 16.047 22.937 1.00 81.00 342 LYS A C 1
ATOM 2618 O O . LYS A 1 342 ? -7.221 16.022 24.146 1.00 81.00 342 LYS A O 1
ATOM 2623 N N . PRO A 1 343 ? -8.047 15.017 22.294 1.00 87.12 343 PRO A N 1
ATOM 2624 C CA . PRO A 1 343 ? -8.417 13.793 22.988 1.00 87.12 343 PRO A CA 1
ATOM 2625 C C . PRO A 1 343 ? -7.205 13.139 23.654 1.00 87.12 343 PRO A C 1
ATOM 2627 O O . PRO A 1 343 ? -6.072 13.205 23.161 1.00 87.12 343 PRO A O 1
ATOM 2630 N N . LEU A 1 344 ? -7.460 12.494 24.792 1.00 93.31 344 LEU A N 1
ATOM 2631 C CA . LEU A 1 344 ? -6.470 11.645 25.440 1.00 93.31 344 LEU A CA 1
ATOM 2632 C C . LEU A 1 344 ? -6.277 10.391 24.592 1.00 93.31 344 LEU A C 1
ATOM 2634 O O . LEU A 1 344 ? -7.243 9.689 24.292 1.00 93.31 344 LEU A O 1
ATOM 2638 N N . ILE A 1 345 ? -5.028 10.116 24.224 1.00 96.19 345 ILE A N 1
ATOM 2639 C CA . ILE A 1 345 ? -4.675 8.972 23.390 1.00 96.19 345 ILE A CA 1
ATOM 2640 C C . ILE A 1 345 ? -3.988 7.925 24.262 1.00 96.19 345 ILE A C 1
ATOM 2642 O O . ILE A 1 345 ? -2.922 8.157 24.840 1.00 96.19 345 ILE A O 1
ATOM 2646 N N . TYR A 1 346 ? -4.622 6.766 24.339 1.00 97.81 346 TYR A N 1
ATOM 2647 C CA . TYR A 1 346 ? -4.105 5.549 24.939 1.00 97.81 346 TYR A CA 1
ATOM 2648 C C . TYR A 1 346 ? -3.812 4.543 23.832 1.00 97.81 346 TYR A C 1
ATOM 2650 O O . TYR A 1 346 ? -4.439 4.561 22.771 1.00 97.81 346 TYR A O 1
ATOM 2658 N N . PHE A 1 347 ? -2.886 3.632 24.087 1.00 98.12 347 PHE A N 1
ATOM 2659 C CA . PHE A 1 347 ? -2.664 2.481 23.223 1.00 98.12 347 PHE A CA 1
ATOM 2660 C C . PHE A 1 347 ? -2.590 1.211 24.054 1.00 98.12 347 PHE A C 1
ATOM 2662 O O . PHE A 1 347 ? -2.123 1.243 25.188 1.00 98.12 347 PHE A O 1
ATOM 2669 N N . ALA A 1 348 ? -2.996 0.101 23.455 1.00 97.75 348 ALA A N 1
ATOM 2670 C CA . ALA A 1 348 ? -2.642 -1.244 23.862 1.00 97.75 348 ALA A CA 1
ATOM 2671 C C . ALA A 1 348 ? -2.080 -1.988 22.645 1.00 97.75 348 ALA A C 1
ATOM 2673 O O . ALA A 1 348 ? -2.500 -1.750 21.512 1.00 97.75 348 ALA A O 1
ATOM 2674 N N . THR A 1 349 ? -1.088 -2.839 22.865 1.00 97.69 349 THR A N 1
ATOM 2675 C CA . THR A 1 349 ? -0.349 -3.507 21.795 1.00 97.69 349 THR A CA 1
ATOM 2676 C C . THR A 1 349 ? 0.074 -4.900 22.224 1.00 97.69 349 THR A C 1
ATOM 2678 O O . THR A 1 349 ? 0.484 -5.103 23.367 1.00 97.69 349 THR A O 1
ATOM 2681 N N . ASP A 1 350 ? -0.018 -5.860 21.312 1.00 96.50 350 ASP A N 1
ATOM 2682 C CA . ASP A 1 350 ? 0.577 -7.191 21.444 1.00 96.50 350 ASP A CA 1
ATOM 2683 C C . ASP A 1 350 ? 1.872 -7.332 20.629 1.00 96.50 350 ASP A C 1
ATOM 2685 O O . ASP A 1 350 ? 2.318 -8.444 20.353 1.00 96.50 350 ASP A O 1
ATOM 2689 N N . ARG A 1 351 ? 2.492 -6.206 20.265 1.00 94.81 351 ARG A N 1
ATOM 2690 C CA . ARG A 1 351 ? 3.871 -6.155 19.767 1.00 94.81 351 ARG A CA 1
ATOM 2691 C C . ARG A 1 351 ? 4.865 -6.428 20.890 1.00 94.81 351 ARG A C 1
ATOM 2693 O O . ARG A 1 351 ? 4.692 -5.934 22.006 1.00 94.81 351 ARG A O 1
ATOM 2700 N N . GLU A 1 352 ? 5.930 -7.142 20.558 1.00 92.38 352 GLU A N 1
ATOM 2701 C CA . GLU A 1 352 ? 7.094 -7.310 21.419 1.00 92.38 352 GLU A CA 1
ATOM 2702 C C . GLU A 1 352 ? 7.827 -5.973 21.600 1.00 92.38 352 GLU A C 1
ATOM 2704 O O . GLU A 1 352 ? 7.840 -5.101 20.714 1.00 92.38 352 GLU A O 1
ATOM 2709 N N . ARG A 1 353 ? 8.405 -5.793 22.787 1.00 90.62 353 ARG A N 1
ATOM 2710 C CA . ARG A 1 353 ? 9.061 -4.549 23.179 1.00 90.62 353 ARG A CA 1
ATOM 2711 C C . ARG A 1 353 ? 10.554 -4.600 22.841 1.00 90.62 353 ARG A C 1
ATOM 2713 O O . ARG A 1 353 ? 11.248 -5.546 23.186 1.00 90.62 353 ARG A O 1
ATOM 2720 N N . ASN A 1 354 ? 11.065 -3.521 22.253 1.00 88.44 354 ASN A N 1
ATOM 2721 C CA . ASN A 1 354 ? 12.465 -3.376 21.836 1.00 88.44 354 ASN A CA 1
ATOM 2722 C C . ASN A 1 354 ? 13.336 -2.597 22.840 1.00 88.44 354 ASN A C 1
ATOM 2724 O O . ASN A 1 354 ? 14.537 -2.462 22.630 1.00 88.44 354 ASN A O 1
ATOM 2728 N N . TYR A 1 355 ? 12.750 -2.059 23.917 1.00 87.56 355 TYR A N 1
ATOM 2729 C CA . TYR A 1 355 ? 13.461 -1.385 25.019 1.00 87.56 355 TYR A CA 1
ATOM 2730 C C . TYR A 1 355 ? 14.369 -0.218 24.583 1.00 87.56 355 TYR A C 1
ATOM 2732 O O . TYR A 1 355 ? 15.391 0.060 25.208 1.00 87.56 355 TYR A O 1
ATOM 2740 N N . THR A 1 356 ? 13.987 0.492 23.521 1.00 84.38 356 THR A N 1
ATOM 2741 C CA . THR A 1 356 ? 14.793 1.568 22.920 1.00 84.38 356 THR A CA 1
ATOM 2742 C C . THR A 1 356 ? 14.771 2.871 23.721 1.00 84.38 356 THR A C 1
ATOM 2744 O O . THR A 1 356 ? 15.640 3.722 23.552 1.00 84.38 356 THR A O 1
ATOM 2747 N N . GLY A 1 357 ? 13.751 3.071 24.562 1.00 84.44 357 GLY A N 1
ATOM 2748 C CA . GLY A 1 357 ? 13.503 4.337 25.256 1.00 84.44 357 GLY A CA 1
ATOM 2749 C C . GLY A 1 357 ? 12.892 5.425 24.364 1.00 84.44 357 GLY A C 1
ATOM 2750 O O . GLY A 1 357 ? 12.498 6.474 24.871 1.00 84.44 357 GLY A O 1
ATOM 2751 N N . ASN A 1 358 ? 12.758 5.176 23.058 1.00 87.50 358 ASN A N 1
ATOM 2752 C CA . ASN A 1 358 ? 12.066 6.036 22.108 1.00 87.50 358 ASN A CA 1
ATOM 2753 C C . ASN A 1 358 ? 10.757 5.369 21.676 1.00 87.50 358 ASN A C 1
ATOM 2755 O O . ASN A 1 358 ? 10.769 4.335 21.018 1.00 87.50 358 ASN A O 1
ATOM 2759 N N . LEU A 1 359 ? 9.622 5.998 21.992 1.00 88.19 359 LEU A N 1
ATOM 2760 C CA . LEU A 1 359 ? 8.294 5.449 21.712 1.00 88.19 359 LEU A CA 1
ATOM 2761 C C . LEU A 1 359 ? 8.084 5.073 20.233 1.00 88.19 359 LEU A C 1
ATOM 2763 O O . LEU A 1 359 ? 7.400 4.091 19.954 1.00 88.19 359 LEU A O 1
ATOM 2767 N N . ALA A 1 360 ? 8.691 5.811 19.298 1.00 86.25 360 ALA A N 1
ATOM 2768 C CA . ALA A 1 360 ? 8.584 5.540 17.865 1.00 86.25 360 ALA A CA 1
ATOM 2769 C C . ALA A 1 360 ? 9.163 4.172 17.454 1.00 86.25 360 ALA A C 1
ATOM 2771 O O . ALA A 1 360 ? 8.725 3.585 16.468 1.00 86.25 360 ALA A O 1
ATOM 2772 N N . THR A 1 361 ? 10.138 3.668 18.211 1.00 88.62 361 THR A N 1
ATOM 2773 C CA . THR A 1 361 ? 10.872 2.421 17.941 1.00 88.62 361 THR A CA 1
ATOM 2774 C C . THR A 1 361 ? 10.741 1.397 19.070 1.00 88.62 361 THR A C 1
ATOM 2776 O O . THR A 1 361 ? 11.348 0.329 19.013 1.00 88.62 361 THR A O 1
ATOM 2779 N N . GLU A 1 362 ? 9.946 1.713 20.094 1.00 91.38 362 GLU A N 1
ATOM 2780 C CA . GLU A 1 362 ? 9.810 0.924 21.318 1.00 91.38 362 GLU A CA 1
ATOM 2781 C C . GLU A 1 362 ? 9.125 -0.420 21.095 1.00 91.38 362 GLU A C 1
ATOM 2783 O O . GLU A 1 362 ? 9.369 -1.358 21.850 1.00 91.38 362 GLU A O 1
ATOM 2788 N N . PHE A 1 363 ? 8.291 -0.515 20.061 1.00 93.00 363 PHE A N 1
ATOM 2789 C CA . PHE A 1 363 ? 7.554 -1.718 19.699 1.00 93.00 363 PHE A CA 1
ATOM 2790 C C . PHE A 1 363 ? 7.881 -2.120 18.265 1.00 93.00 363 PHE A C 1
ATOM 2792 O O . PHE A 1 363 ? 7.749 -1.314 17.340 1.00 93.00 363 PHE A O 1
ATOM 2799 N N . GLY A 1 364 ? 8.310 -3.370 18.103 1.00 88.50 364 GLY A N 1
ATOM 2800 C CA . GLY A 1 364 ? 8.732 -3.933 16.827 1.00 88.50 364 GLY A CA 1
ATOM 2801 C C . GLY A 1 364 ? 7.589 -4.541 16.014 1.00 88.50 364 GLY A C 1
ATOM 2802 O O . GLY A 1 364 ? 6.420 -4.168 16.140 1.00 88.50 364 GLY A O 1
ATOM 2803 N N . VAL A 1 365 ? 7.962 -5.480 15.146 1.00 89.00 365 VAL A N 1
ATOM 2804 C CA . VAL A 1 365 ? 7.050 -6.247 14.272 1.00 89.00 365 VAL A CA 1
ATOM 2805 C C . VAL A 1 365 ? 6.786 -7.650 14.800 1.00 89.00 365 VAL A C 1
ATOM 2807 O O . VAL A 1 365 ? 5.893 -8.325 14.307 1.00 89.00 365 VAL A O 1
ATOM 2810 N N . GLU A 1 366 ? 7.556 -8.076 15.797 1.00 89.50 366 GLU A N 1
ATOM 2811 C CA . GLU A 1 366 ? 7.369 -9.360 16.448 1.00 89.50 366 GLU A CA 1
ATOM 2812 C C . GLU A 1 366 ? 6.161 -9.312 17.368 1.00 89.50 366 GLU A C 1
ATOM 2814 O O . GLU A 1 366 ? 5.854 -8.284 17.987 1.00 89.50 366 GLU A O 1
ATOM 2819 N N . GLN A 1 367 ? 5.476 -10.443 17.464 1.00 86.50 367 GLN A N 1
ATOM 2820 C CA . GLN A 1 367 ? 4.406 -10.600 18.426 1.00 86.50 367 GLN A CA 1
ATOM 2821 C C . GLN A 1 367 ? 4.979 -10.938 19.800 1.00 86.50 367 GLN A C 1
ATOM 2823 O O . GLN A 1 367 ? 5.924 -11.710 19.935 1.00 86.50 367 GLN A O 1
ATOM 2828 N N . ILE A 1 368 ? 4.361 -10.373 20.831 1.00 87.75 368 ILE A N 1
ATOM 2829 C CA . ILE A 1 368 ? 4.770 -10.551 22.216 1.00 87.75 368 ILE A CA 1
ATOM 2830 C C . ILE A 1 368 ? 4.740 -12.028 22.643 1.00 87.75 368 ILE A C 1
ATOM 2832 O O . ILE A 1 368 ? 3.745 -12.738 22.433 1.00 87.75 368 ILE A O 1
ATOM 2836 N N . THR A 1 369 ? 5.816 -12.493 23.276 1.00 80.62 369 THR A N 1
ATOM 2837 C CA . THR A 1 369 ? 5.972 -13.909 23.666 1.00 80.62 369 THR A CA 1
ATOM 2838 C C . THR A 1 369 ? 5.723 -14.165 25.153 1.00 80.62 369 THR A C 1
ATOM 2840 O O . THR A 1 369 ? 5.090 -15.164 25.496 1.00 80.62 369 THR A O 1
ATOM 2843 N N . GLU A 1 370 ? 6.158 -13.258 26.031 1.00 72.44 370 GLU A N 1
ATOM 2844 C CA . GLU A 1 370 ? 6.086 -13.442 27.490 1.00 72.44 370 GLU A CA 1
ATOM 2845 C C . GLU A 1 370 ? 4.833 -12.815 28.124 1.00 72.44 370 GLU A C 1
ATOM 2847 O O . GLU A 1 370 ? 4.100 -13.486 28.854 1.00 72.44 370 GLU A O 1
ATOM 2852 N N . ALA A 1 371 ? 4.561 -11.540 27.836 1.00 76.44 371 ALA A N 1
ATOM 2853 C CA . ALA A 1 371 ? 3.367 -10.837 28.309 1.00 76.44 371 ALA A CA 1
ATOM 2854 C C . ALA A 1 371 ? 2.179 -11.020 27.344 1.00 76.44 371 ALA A C 1
ATOM 2856 O O . ALA A 1 371 ? 2.320 -11.499 26.212 1.00 76.44 371 ALA A O 1
ATOM 2857 N N . ARG A 1 372 ? 0.960 -10.655 27.770 1.00 84.00 372 ARG A N 1
ATOM 2858 C CA . ARG A 1 372 ? -0.208 -10.716 26.867 1.00 84.00 372 ARG A CA 1
ATOM 2859 C C . ARG A 1 372 ? -0.333 -9.473 25.999 1.00 84.00 372 ARG A C 1
ATOM 2861 O O . ARG A 1 372 ? -0.724 -9.612 24.840 1.00 84.00 372 ARG A O 1
ATOM 2868 N N . PHE A 1 373 ? -0.039 -8.306 26.570 1.00 93.44 373 PHE A N 1
ATOM 2869 C CA . PHE A 1 373 ? -0.100 -6.991 25.931 1.00 93.44 373 PHE A CA 1
ATOM 2870 C C . PHE A 1 373 ? 0.615 -5.930 26.784 1.00 93.44 373 PHE A C 1
ATOM 2872 O O . PHE A 1 373 ? 0.674 -6.040 28.013 1.00 93.44 373 PHE A O 1
ATOM 2879 N N . HIS A 1 374 ? 1.085 -4.871 26.128 1.00 96.00 374 HIS A N 1
ATOM 2880 C CA . HIS A 1 374 ? 1.566 -3.634 26.740 1.00 96.00 374 HIS A CA 1
ATOM 2881 C C . HIS A 1 374 ? 0.577 -2.492 26.510 1.00 96.00 374 HIS A C 1
ATOM 2883 O O . HIS A 1 374 ? -0.141 -2.486 25.512 1.00 96.00 374 HIS A O 1
ATOM 2889 N N . CYS A 1 375 ? 0.571 -1.489 27.383 1.00 97.12 375 CYS A N 1
ATOM 2890 C CA . CYS A 1 375 ? -0.144 -0.242 27.137 1.00 97.12 375 CYS A CA 1
ATOM 2891 C C . CYS A 1 375 ? 0.520 0.977 27.766 1.00 97.12 375 CYS A C 1
ATOM 2893 O O . CYS A 1 375 ? 1.428 0.881 28.597 1.00 97.12 375 CYS A O 1
ATOM 2895 N N . GLY A 1 376 ? 0.023 2.139 27.354 1.00 96.44 376 GLY A N 1
ATOM 2896 C CA . GLY A 1 376 ? 0.406 3.427 27.898 1.00 96.44 376 GLY A CA 1
ATOM 2897 C C . GLY A 1 376 ? -0.486 4.551 27.385 1.00 96.44 376 GLY A C 1
ATOM 2898 O O . GLY A 1 376 ? -1.369 4.358 26.545 1.00 96.44 376 GLY A O 1
ATOM 2899 N N . ARG A 1 377 ? -0.228 5.752 27.901 1.00 96.38 377 ARG A N 1
ATOM 2900 C CA . ARG A 1 377 ? -0.812 7.011 27.429 1.00 96.38 377 ARG A CA 1
ATOM 2901 C C . ARG A 1 377 ? 0.258 7.803 26.697 1.00 96.38 377 ARG A C 1
ATOM 2903 O O . ARG A 1 377 ? 1.395 7.842 27.164 1.00 96.38 377 ARG A O 1
ATOM 2910 N N . VAL A 1 378 ? -0.099 8.458 25.600 1.00 95.75 378 VAL A N 1
ATOM 2911 C CA . VAL A 1 378 ? 0.825 9.334 24.870 1.00 95.75 378 VAL A CA 1
ATOM 2912 C C . VAL A 1 378 ? 0.468 10.801 25.066 1.00 95.75 378 VAL A C 1
ATOM 2914 O O . VAL A 1 378 ? -0.699 11.170 25.205 1.00 95.75 378 VAL A O 1
ATOM 2917 N N . ASP A 1 379 ? 1.500 11.632 25.077 1.00 92.25 379 ASP A N 1
ATOM 2918 C CA . ASP A 1 379 ? 1.414 13.077 24.992 1.00 92.25 379 ASP A CA 1
ATOM 2919 C C . ASP A 1 379 ? 1.806 13.478 23.572 1.00 92.25 379 ASP A C 1
ATOM 2921 O O . ASP A 1 379 ? 2.761 12.969 22.985 1.00 92.25 379 ASP A O 1
ATOM 2925 N N . TRP A 1 380 ? 1.032 14.399 23.020 1.00 91.62 380 TRP A N 1
ATOM 2926 C CA . TRP A 1 380 ? 1.206 14.934 21.678 1.00 91.62 380 TRP A CA 1
ATOM 2927 C C . TRP A 1 380 ? 0.872 16.426 21.700 1.00 91.62 380 TRP A C 1
ATOM 2929 O O . TRP A 1 380 ? 0.287 16.928 22.671 1.00 91.62 380 TRP A O 1
ATOM 2939 N N . GLN A 1 381 ? 1.271 17.169 20.674 1.00 84.44 381 GLN A N 1
ATOM 2940 C CA . GLN A 1 381 ? 1.014 18.604 20.574 1.00 84.44 381 GLN A CA 1
ATOM 2941 C C . GLN A 1 381 ? 0.074 18.886 19.412 1.00 84.44 381 GLN A C 1
ATOM 2943 O O . GLN A 1 381 ? 0.185 18.297 18.347 1.00 84.44 381 GLN A O 1
ATOM 2948 N N . LYS A 1 382 ? -0.865 19.805 19.621 1.00 74.50 382 LYS A N 1
ATOM 2949 C CA . LYS A 1 382 ? -1.750 20.232 18.543 1.00 74.50 382 LYS A CA 1
ATOM 2950 C C . LYS A 1 382 ? -0.909 20.991 17.516 1.00 74.50 382 LYS A C 1
ATOM 2952 O O . LYS A 1 382 ? -0.299 21.996 17.879 1.00 74.50 382 LYS A O 1
ATOM 2957 N N . ASN A 1 383 ? -0.900 20.545 16.265 1.00 64.62 383 ASN A N 1
ATOM 2958 C CA . ASN A 1 383 ? -0.050 21.113 15.218 1.00 64.62 383 ASN A CA 1
ATOM 2959 C C . ASN A 1 383 ? -0.886 21.740 14.097 1.00 64.62 383 ASN A C 1
ATOM 2961 O O . ASN A 1 383 ? -0.820 21.321 12.947 1.00 64.62 383 ASN A O 1
ATOM 2965 N N . GLY A 1 384 ? -1.641 22.790 14.437 1.00 58.09 384 GLY A N 1
ATOM 2966 C CA . GLY A 1 384 ? -2.348 23.618 13.456 1.00 58.09 384 GLY A CA 1
ATOM 2967 C C . GLY A 1 384 ? -3.279 22.832 12.523 1.00 58.09 384 GLY A C 1
ATOM 2968 O O . GLY A 1 384 ? -3.758 21.756 12.857 1.00 58.09 384 GLY A O 1
ATOM 2969 N N . ARG A 1 385 ? -3.585 23.405 11.354 1.00 52.66 385 ARG A N 1
ATOM 2970 C CA . ARG A 1 385 ? -4.441 22.765 10.349 1.00 52.66 385 ARG A CA 1
ATOM 2971 C C . ARG A 1 385 ? -3.607 21.761 9.550 1.00 52.66 385 ARG A C 1
ATOM 2973 O O . ARG A 1 385 ? -2.733 22.173 8.792 1.00 52.66 385 ARG A O 1
ATOM 2980 N N . ARG A 1 386 ? -3.886 20.468 9.727 1.00 62.69 386 ARG A N 1
ATOM 2981 C CA . ARG A 1 386 ? -3.342 19.383 8.902 1.00 62.69 386 ARG A CA 1
ATOM 2982 C C . ARG A 1 386 ? -3.921 19.484 7.488 1.00 62.69 386 ARG A C 1
ATOM 2984 O O . ARG A 1 386 ? -5.108 19.772 7.330 1.00 62.69 386 ARG A O 1
ATOM 2991 N N . ASP A 1 387 ? -3.092 19.255 6.475 1.00 56.59 387 ASP A N 1
ATOM 2992 C CA . ASP A 1 387 ? -3.599 18.887 5.153 1.00 56.59 387 ASP A CA 1
ATOM 2993 C C . ASP A 1 387 ? -4.124 17.452 5.256 1.00 56.59 387 ASP A C 1
ATOM 2995 O O . ASP A 1 387 ? -3.379 16.567 5.692 1.00 56.59 387 ASP A O 1
ATOM 2999 N N . SER A 1 388 ? -5.409 17.232 4.968 1.00 53.28 388 SER A N 1
ATOM 3000 C CA . SER A 1 388 ? -6.136 16.018 5.366 1.00 53.28 388 SER A CA 1
ATOM 3001 C C . SER A 1 388 ? -5.562 14.727 4.768 1.00 53.28 388 SER A C 1
ATOM 3003 O O . SER A 1 388 ? -5.852 13.645 5.272 1.00 53.28 388 SER A O 1
ATOM 3005 N N . ASP A 1 389 ? -4.634 14.830 3.822 1.00 55.38 389 ASP A N 1
ATOM 3006 C CA . ASP A 1 389 ? -3.948 13.706 3.187 1.00 55.38 389 ASP A CA 1
ATOM 3007 C C . ASP A 1 389 ? -2.728 13.164 3.989 1.00 55.38 389 ASP A C 1
ATOM 3009 O O . ASP A 1 389 ? -2.212 12.094 3.672 1.00 55.38 389 ASP A O 1
ATOM 3013 N N . ASN A 1 390 ? -2.270 13.829 5.066 1.00 68.06 390 ASN A N 1
ATOM 3014 C CA . ASN A 1 390 ? -0.996 13.495 5.746 1.00 68.06 390 ASN A CA 1
ATOM 3015 C C . ASN A 1 390 ? -1.106 12.934 7.176 1.00 68.06 390 ASN A C 1
ATOM 3017 O O . ASN A 1 390 ? -1.757 13.526 8.020 1.00 68.06 390 ASN A O 1
ATOM 3021 N N . LEU A 1 391 ? -0.370 11.879 7.538 1.00 83.62 391 LEU A N 1
ATOM 3022 C CA . LEU A 1 391 ? -0.265 11.441 8.946 1.00 83.62 391 LEU A CA 1
ATOM 3023 C C . LEU A 1 391 ? 0.125 12.593 9.901 1.00 83.62 391 LEU A C 1
ATOM 3025 O O . LEU A 1 391 ? 0.773 13.559 9.498 1.00 83.62 391 LEU A O 1
ATOM 3029 N N . TYR A 1 392 ? -0.233 12.483 11.187 1.00 86.69 392 TYR A N 1
ATOM 3030 C CA . TYR A 1 392 ? 0.216 13.455 12.188 1.00 86.69 392 TYR A CA 1
ATOM 3031 C C . TYR A 1 392 ? 1.753 13.501 12.238 1.00 86.69 392 TYR A C 1
ATOM 3033 O O . TYR A 1 392 ? 2.405 12.494 12.504 1.00 86.69 392 TYR A O 1
ATOM 3041 N N . ALA A 1 393 ? 2.325 14.682 11.994 1.00 83.75 393 ALA A N 1
ATOM 3042 C CA . ALA A 1 393 ? 3.771 14.884 11.869 1.00 83.75 393 ALA A CA 1
ATOM 3043 C C . ALA A 1 393 ? 4.432 15.481 13.126 1.00 83.75 393 ALA A C 1
ATOM 3045 O O . ALA A 1 393 ? 5.631 15.753 13.130 1.00 83.75 393 ALA A O 1
ATOM 3046 N N . GLY A 1 394 ? 3.660 15.750 14.183 1.00 84.25 394 GLY A N 1
ATOM 3047 C CA . GLY A 1 394 ? 4.200 16.313 15.417 1.00 84.25 394 GLY A CA 1
ATOM 3048 C C . GLY A 1 394 ? 4.895 15.288 16.307 1.00 84.25 394 GLY A C 1
ATOM 3049 O O . GLY A 1 394 ? 4.809 14.079 16.098 1.00 84.25 394 GLY A O 1
ATOM 3050 N N . SER A 1 395 ? 5.546 15.778 17.361 1.00 86.06 395 SER A N 1
ATOM 3051 C CA . SER A 1 395 ? 6.168 14.913 18.363 1.00 86.06 395 SER A CA 1
ATOM 3052 C C . SER A 1 395 ? 5.114 14.122 19.141 1.00 86.06 395 SER A C 1
ATOM 3054 O O . SER A 1 395 ? 4.074 14.669 19.528 1.00 86.06 395 SER A O 1
ATOM 3056 N N . ILE A 1 396 ? 5.412 12.845 19.389 1.00 91.38 396 ILE A N 1
ATOM 3057 C CA . ILE A 1 396 ? 4.631 11.934 20.230 1.00 91.38 396 ILE A CA 1
ATOM 3058 C C . ILE A 1 396 ? 5.579 11.360 21.282 1.00 91.38 396 ILE A C 1
ATOM 3060 O O . ILE A 1 396 ? 6.632 10.822 20.945 1.00 91.38 396 ILE A O 1
ATOM 3064 N N . SER A 1 397 ? 5.214 11.463 22.554 1.00 92.94 397 SER A N 1
ATOM 3065 C CA . SER A 1 397 ? 6.004 10.931 23.667 1.00 92.94 397 SER A CA 1
ATOM 3066 C C . SER A 1 397 ? 5.133 10.148 24.635 1.00 92.94 397 SER A C 1
ATOM 3068 O O . SER A 1 397 ? 3.925 10.352 24.710 1.00 92.94 397 SER A O 1
ATOM 3070 N N . LEU A 1 398 ? 5.738 9.262 25.419 1.00 94.19 398 LEU A N 1
ATOM 3071 C CA . LEU A 1 398 ? 5.023 8.562 26.478 1.00 94.19 398 LEU A CA 1
ATOM 3072 C C . LEU A 1 398 ? 4.707 9.523 27.636 1.00 94.19 398 LEU A C 1
ATOM 3074 O O . LEU A 1 398 ? 5.583 10.232 28.123 1.00 94.19 398 LEU A O 1
ATOM 3078 N N . ALA A 1 399 ? 3.459 9.520 28.091 1.00 89.00 399 ALA A N 1
ATOM 3079 C CA . ALA A 1 399 ? 2.915 10.451 29.078 1.00 89.00 399 ALA A CA 1
ATOM 3080 C C . ALA A 1 399 ? 2.887 9.889 30.514 1.00 89.00 399 ALA A C 1
ATOM 3082 O O . ALA A 1 399 ? 1.981 10.192 31.303 1.00 89.00 399 ALA A O 1
ATOM 3083 N N . GLY A 1 400 ? 3.826 8.993 30.825 1.00 86.94 400 GLY A N 1
ATOM 3084 C CA . GLY A 1 400 ? 3.854 8.197 32.049 1.00 86.94 400 GLY A CA 1
ATOM 3085 C C . GLY A 1 400 ? 4.726 6.952 31.898 1.00 86.94 400 GLY A C 1
ATOM 3086 O O . GLY A 1 400 ? 5.723 6.975 31.179 1.00 86.94 400 GLY A O 1
ATOM 3087 N N . ARG A 1 401 ? 4.348 5.864 32.579 1.00 90.75 401 ARG A N 1
ATOM 3088 C CA . ARG A 1 401 ? 5.012 4.557 32.459 1.00 90.75 401 ARG A CA 1
ATOM 3089 C C . ARG A 1 401 ? 4.363 3.691 31.378 1.00 90.75 401 ARG A C 1
ATOM 3091 O O . ARG A 1 401 ? 3.183 3.854 31.078 1.00 90.75 401 ARG A O 1
ATOM 3098 N N . LEU A 1 402 ? 5.141 2.751 30.848 1.00 93.75 402 LEU A N 1
ATOM 3099 C CA . LEU A 1 402 ? 4.606 1.588 30.144 1.00 93.75 402 LEU A CA 1
ATOM 3100 C C . LEU A 1 402 ? 4.182 0.545 31.172 1.00 93.75 402 LEU A C 1
ATOM 3102 O O . LEU A 1 402 ? 4.897 0.310 32.149 1.00 93.75 402 LEU A O 1
ATOM 3106 N N . SER A 1 403 ? 3.054 -0.097 30.905 1.00 95.25 403 SER A N 1
ATOM 3107 C CA . SER A 1 403 ? 2.496 -1.155 31.743 1.00 95.25 403 SER A CA 1
ATOM 3108 C C . SER A 1 403 ? 2.210 -2.390 30.904 1.00 95.25 403 SER A C 1
ATOM 3110 O O . SER A 1 403 ? 2.092 -2.306 29.681 1.00 95.25 403 SER A O 1
ATOM 3112 N N . ALA A 1 404 ? 2.119 -3.548 31.550 1.00 94.94 404 ALA A N 1
ATOM 3113 C CA . ALA A 1 404 ? 1.830 -4.823 30.903 1.00 94.94 404 ALA A CA 1
ATOM 3114 C C . ALA A 1 404 ? 0.718 -5.556 31.656 1.00 94.94 404 ALA A C 1
ATOM 3116 O O . ALA A 1 404 ? 0.537 -5.340 32.853 1.00 94.94 404 ALA A O 1
ATOM 3117 N N . ASP A 1 405 ? -0.024 -6.412 30.958 1.00 94.69 405 ASP A N 1
ATOM 3118 C CA . ASP A 1 405 ? -0.974 -7.349 31.567 1.00 94.69 405 ASP A CA 1
ATOM 3119 C C . ASP A 1 405 ? -1.943 -6.702 32.579 1.00 94.69 405 ASP A C 1
ATOM 3121 O O . ASP A 1 405 ? -2.695 -5.795 32.231 1.00 94.69 405 ASP A O 1
ATOM 3125 N N . ASP A 1 406 ? -1.974 -7.170 33.825 1.00 95.44 406 ASP A N 1
ATOM 3126 C CA . ASP A 1 406 ? -2.955 -6.719 34.814 1.00 95.44 406 ASP A CA 1
ATOM 3127 C C . ASP A 1 406 ? -2.701 -5.268 35.257 1.00 95.44 406 ASP A C 1
ATOM 3129 O O . ASP A 1 406 ? -3.655 -4.508 35.438 1.00 95.44 406 ASP A O 1
ATOM 3133 N N . ASP A 1 407 ? -1.434 -4.844 35.327 1.00 95.88 407 ASP A N 1
ATOM 3134 C CA . ASP A 1 407 ? -1.056 -3.441 35.539 1.00 95.88 407 ASP A CA 1
ATOM 3135 C C . ASP A 1 407 ? -1.577 -2.564 34.403 1.00 95.88 407 ASP A C 1
ATOM 3137 O O . ASP A 1 407 ? -2.077 -1.465 34.632 1.00 95.88 407 ASP A O 1
ATOM 3141 N N . CYS A 1 408 ? -1.484 -3.067 33.171 1.00 95.44 408 CYS A N 1
ATOM 3142 C CA . CYS A 1 408 ? -2.016 -2.381 32.008 1.00 95.44 408 CYS A CA 1
ATOM 3143 C C . CYS A 1 408 ? -3.542 -2.221 32.095 1.00 95.44 408 CYS A C 1
ATOM 3145 O O . CYS A 1 408 ? -4.065 -1.124 31.888 1.00 95.44 408 CYS A O 1
ATOM 3147 N N . ILE A 1 409 ? -4.264 -3.287 32.458 1.00 96.12 409 ILE A N 1
ATOM 3148 C CA . ILE A 1 409 ? -5.714 -3.210 32.674 1.00 96.12 409 ILE A CA 1
ATOM 3149 C C . ILE A 1 409 ? -6.041 -2.195 33.773 1.00 96.12 409 ILE A C 1
ATOM 3151 O O . ILE A 1 409 ? -6.915 -1.360 33.567 1.00 96.12 409 ILE A O 1
ATOM 3155 N N . SER A 1 410 ? -5.330 -2.216 34.903 1.00 95.00 410 SER A N 1
ATOM 3156 C CA . SER A 1 410 ? -5.551 -1.284 36.016 1.00 95.00 410 SER A CA 1
ATOM 3157 C C . SER A 1 410 ? -5.312 0.177 35.616 1.00 95.00 410 SER A C 1
ATOM 3159 O O . SER A 1 410 ? -6.139 1.042 35.911 1.00 95.00 410 SER A O 1
ATOM 3161 N N . ASP A 1 411 ? -4.215 0.450 34.905 1.00 94.00 411 ASP A N 1
ATOM 3162 C CA . ASP A 1 411 ? -3.836 1.797 34.469 1.00 94.00 411 ASP A CA 1
ATOM 3163 C C . ASP A 1 411 ? -4.813 2.385 33.440 1.00 94.00 411 ASP A C 1
ATOM 3165 O O . ASP A 1 411 ? -5.008 3.601 33.399 1.00 94.00 411 ASP A O 1
ATOM 3169 N N . LEU A 1 412 ? -5.444 1.539 32.620 1.00 94.56 412 LEU A N 1
ATOM 3170 C CA . LEU A 1 412 ? -6.467 1.956 31.660 1.00 94.56 412 LEU A CA 1
ATOM 3171 C C . LEU A 1 412 ? -7.874 1.986 32.270 1.00 94.56 412 LEU A C 1
ATOM 3173 O O . LEU A 1 412 ? -8.700 2.803 31.865 1.00 94.56 412 LEU A O 1
ATOM 3177 N N . ALA A 1 413 ? -8.171 1.124 33.244 1.00 93.62 413 ALA A N 1
ATOM 3178 C CA . ALA A 1 413 ? -9.539 0.903 33.696 1.00 93.62 413 ALA A CA 1
ATOM 3179 C C . ALA A 1 413 ? -10.184 2.150 34.306 1.00 93.62 413 ALA A C 1
ATOM 3181 O O . ALA A 1 413 ? -11.344 2.447 34.013 1.00 93.62 413 ALA A O 1
ATOM 3182 N N . GLN A 1 414 ? -9.428 2.872 35.138 1.00 89.31 414 GLN A N 1
ATOM 3183 C CA . GLN A 1 414 ? -9.898 4.075 35.819 1.00 89.31 414 GLN A CA 1
ATOM 3184 C C . GLN A 1 414 ? -10.097 5.268 34.865 1.00 89.31 414 GLN A C 1
ATOM 3186 O O . GLN A 1 414 ? -11.202 5.810 34.870 1.00 89.31 414 GLN A O 1
ATOM 3191 N N . PRO A 1 415 ? -9.115 5.684 34.035 1.00 88.94 415 PRO A N 1
ATOM 3192 C CA . PRO A 1 415 ? -9.304 6.825 33.135 1.00 88.94 415 PRO A CA 1
ATOM 3193 C C . PRO A 1 415 ? -10.296 6.568 31.993 1.00 88.94 415 PRO A C 1
ATOM 3195 O O . PRO A 1 415 ? -10.802 7.525 31.418 1.00 88.94 415 PRO A O 1
ATOM 3198 N N . LEU A 1 416 ? -10.568 5.304 31.650 1.00 91.00 416 LEU A N 1
ATOM 3199 C CA . LEU A 1 416 ? -11.558 4.938 30.630 1.00 91.00 416 LEU A CA 1
ATOM 3200 C C . LEU A 1 416 ? -12.937 4.591 31.223 1.00 91.00 416 LEU A C 1
ATOM 3202 O O . LEU A 1 416 ? -13.898 4.376 30.484 1.00 91.00 416 LEU A O 1
ATOM 3206 N N . GLY A 1 417 ? -13.055 4.506 32.550 1.00 87.00 417 GLY A N 1
ATOM 3207 C CA . GLY A 1 417 ? -14.303 4.178 33.238 1.00 87.00 417 GLY A CA 1
ATOM 3208 C C . GLY A 1 417 ? -15.360 5.267 33.055 1.00 87.00 417 GLY A C 1
ATOM 3209 O O . GLY A 1 417 ? -15.047 6.448 33.107 1.00 87.00 417 GLY A O 1
ATOM 3210 N N . ALA A 1 418 ? -16.618 4.867 32.848 1.00 82.62 418 ALA A N 1
ATOM 3211 C CA . ALA A 1 418 ? -17.756 5.750 32.550 1.00 82.62 418 ALA A CA 1
ATOM 3212 C C . ALA A 1 418 ? -17.604 6.659 31.307 1.00 82.62 418 ALA A C 1
ATOM 3214 O O . ALA A 1 418 ? -18.501 7.452 31.021 1.00 82.62 418 ALA A O 1
ATOM 3215 N N . GLU A 1 419 ? -16.517 6.519 30.547 1.00 88.56 419 GLU A N 1
ATOM 3216 C CA . GLU A 1 419 ? -16.251 7.294 29.339 1.00 88.56 419 GLU A CA 1
ATOM 3217 C C . GLU A 1 419 ? -16.817 6.624 28.085 1.00 88.56 419 GLU A C 1
ATOM 3219 O O . GLU A 1 419 ? -17.071 5.415 28.040 1.00 88.56 419 GLU A O 1
ATOM 3224 N N . ARG A 1 420 ? -16.971 7.416 27.019 1.00 93.00 420 ARG A N 1
ATOM 3225 C CA . ARG A 1 420 ? -17.198 6.905 25.663 1.00 93.00 420 ARG A CA 1
ATOM 3226 C C . ARG A 1 420 ? -15.869 6.851 24.923 1.00 93.00 420 ARG A C 1
ATOM 3228 O O . ARG A 1 420 ? -15.350 7.883 24.509 1.00 93.00 420 ARG A O 1
ATOM 3235 N N . VAL A 1 421 ? -15.332 5.648 24.766 1.00 95.19 421 VAL A N 1
ATOM 3236 C CA . VAL A 1 421 ? -14.001 5.389 24.212 1.00 95.19 421 VAL A CA 1
ATOM 3237 C C . VAL A 1 421 ? -14.097 5.051 22.732 1.00 95.19 421 VAL A C 1
ATOM 3239 O O . VAL A 1 421 ? -14.863 4.171 22.344 1.00 95.19 421 VAL A O 1
ATOM 3242 N N . LEU A 1 422 ? -13.285 5.709 21.905 1.00 97.00 422 LEU A N 1
ATOM 3243 C CA . LEU A 1 422 ? -13.067 5.288 20.522 1.00 97.00 422 LEU A CA 1
ATOM 3244 C C . LEU A 1 422 ? -11.975 4.216 20.502 1.00 97.00 422 LEU A C 1
ATOM 3246 O O . LEU A 1 422 ? -10.806 4.529 20.705 1.00 97.00 422 LEU A O 1
ATOM 3250 N N . LEU A 1 423 ? -12.344 2.961 20.255 1.00 97.81 423 LEU A N 1
ATOM 3251 C CA . LEU A 1 423 ? -11.395 1.892 19.958 1.00 97.81 423 LEU A CA 1
ATOM 3252 C C . LEU A 1 423 ? -11.035 1.951 18.472 1.00 97.81 423 LEU A C 1
ATOM 3254 O O . LEU A 1 423 ? -11.883 1.691 17.619 1.00 97.81 423 LEU A O 1
ATOM 3258 N N . PHE A 1 424 ? -9.781 2.262 18.163 1.00 98.50 424 PHE A N 1
ATOM 3259 C CA . PHE A 1 424 ? -9.270 2.289 16.795 1.00 98.50 424 PHE A CA 1
ATOM 3260 C C . PHE A 1 424 ? -8.371 1.076 16.533 1.00 98.50 424 PHE A C 1
ATOM 3262 O O . PHE A 1 424 ? -7.423 0.834 17.279 1.00 98.50 424 PHE A O 1
ATOM 3269 N N . ILE A 1 425 ? -8.650 0.330 15.461 1.00 98.56 425 ILE A N 1
ATOM 3270 C CA . ILE A 1 425 ? -7.832 -0.798 14.996 1.00 98.56 425 ILE A CA 1
ATOM 3271 C C . ILE A 1 425 ? -7.282 -0.452 13.610 1.00 98.56 425 ILE A C 1
ATOM 3273 O O . ILE A 1 425 ? -8.044 -0.316 12.647 1.00 98.56 425 ILE A O 1
ATOM 3277 N N . HIS A 1 426 ? -5.959 -0.307 13.514 1.00 97.81 426 HIS A N 1
ATOM 3278 C CA . HIS A 1 426 ? -5.290 0.054 12.263 1.00 97.81 426 HIS A CA 1
ATOM 3279 C C . HIS A 1 426 ? -5.272 -1.096 11.239 1.00 97.81 426 HIS A C 1
ATOM 3281 O O . HIS A 1 426 ? -5.483 -2.262 11.579 1.00 97.81 426 HIS A O 1
ATOM 3287 N N . GLY A 1 427 ? -4.990 -0.754 9.980 1.00 95.56 427 GLY A N 1
ATOM 3288 C CA . GLY A 1 427 ? -4.837 -1.690 8.865 1.00 95.56 427 GLY A CA 1
ATOM 3289 C C . GLY A 1 427 ? -3.439 -2.299 8.728 1.00 95.56 427 GLY A C 1
ATOM 3290 O O . GLY A 1 427 ? -2.568 -2.082 9.570 1.00 95.56 427 GLY A O 1
ATOM 3291 N N . TYR A 1 428 ? -3.229 -3.047 7.644 1.00 93.12 428 TYR A N 1
ATOM 3292 C CA . TYR A 1 428 ? -1.916 -3.576 7.243 1.00 93.12 428 TYR A CA 1
ATOM 3293 C C . TYR A 1 428 ? -0.929 -2.438 6.912 1.00 93.12 428 TYR A C 1
ATOM 3295 O O . TYR A 1 428 ? -1.357 -1.291 6.746 1.00 93.12 428 TYR A O 1
ATOM 3303 N N . ASN A 1 429 ? 0.374 -2.737 6.832 1.00 92.75 429 ASN A N 1
ATOM 3304 C CA . ASN A 1 429 ? 1.431 -1.765 6.515 1.00 92.75 429 ASN A CA 1
ATOM 3305 C C . ASN A 1 429 ? 1.488 -0.582 7.511 1.00 92.75 429 ASN A C 1
ATOM 3307 O O . ASN A 1 429 ? 1.623 0.588 7.148 1.00 92.75 429 ASN A O 1
ATOM 3311 N N . ASN A 1 430 ? 1.393 -0.882 8.808 1.00 93.81 430 ASN A N 1
ATOM 3312 C CA . ASN A 1 430 ? 1.529 0.118 9.866 1.00 93.81 430 ASN A CA 1
ATOM 3313 C C . ASN A 1 430 ? 2.589 -0.308 10.887 1.00 93.81 430 ASN A C 1
ATOM 3315 O O . ASN A 1 430 ? 2.428 -1.313 11.575 1.00 93.81 430 ASN A O 1
ATOM 3319 N N . SER A 1 431 ? 3.649 0.492 11.036 1.00 94.00 431 SER A N 1
ATOM 3320 C CA . SER A 1 431 ? 4.481 0.439 12.242 1.00 94.00 431 SER A CA 1
ATOM 3321 C C . SER A 1 431 ? 3.693 0.985 13.439 1.00 94.00 431 SER A C 1
ATOM 3323 O O . SER A 1 431 ? 2.665 1.650 13.270 1.00 94.00 431 SER A O 1
ATOM 3325 N N . PHE A 1 432 ? 4.182 0.742 14.656 1.00 95.56 432 PHE A N 1
ATOM 3326 C CA . PHE A 1 432 ? 3.555 1.279 15.866 1.00 95.56 432 PHE A CA 1
ATOM 3327 C C . PHE A 1 432 ? 3.428 2.815 15.827 1.00 95.56 432 PHE A C 1
ATOM 3329 O O . PHE A 1 432 ? 2.360 3.364 16.100 1.00 95.56 432 PHE A O 1
ATOM 3336 N N . GLU A 1 433 ? 4.487 3.513 15.404 1.00 93.69 433 GLU A N 1
ATOM 3337 C CA . GLU A 1 433 ? 4.484 4.971 15.240 1.00 93.69 433 GLU A CA 1
ATOM 3338 C C . GLU A 1 433 ? 3.453 5.431 14.200 1.00 93.69 433 GLU A C 1
ATOM 3340 O O . GLU A 1 433 ? 2.645 6.308 14.499 1.00 93.69 433 GLU A O 1
ATOM 3345 N N . LYS A 1 434 ? 3.420 4.813 13.008 1.00 93.38 434 LYS A N 1
ATOM 3346 C CA . LYS A 1 434 ? 2.444 5.163 11.959 1.00 93.38 434 LYS A CA 1
ATOM 3347 C C . LYS A 1 434 ? 1.004 4.977 12.443 1.00 93.38 434 LYS A C 1
ATOM 3349 O O . LYS A 1 434 ? 0.152 5.824 12.172 1.00 93.38 434 LYS A O 1
ATOM 3354 N N . ALA A 1 435 ? 0.735 3.911 13.200 1.00 96.38 435 ALA A N 1
ATOM 3355 C CA . ALA A 1 435 ? -0.576 3.667 13.793 1.00 96.38 435 ALA A CA 1
ATOM 3356 C C . ALA A 1 435 ? -0.967 4.760 14.807 1.00 96.38 435 ALA A C 1
ATOM 3358 O O . ALA A 1 435 ? -2.106 5.235 14.783 1.00 96.38 435 ALA A O 1
ATOM 3359 N N . LEU A 1 436 ? -0.026 5.207 15.652 1.00 95.88 436 LEU A N 1
ATOM 3360 C CA . LEU A 1 436 ? -0.230 6.335 16.570 1.00 95.88 436 LEU A CA 1
ATOM 3361 C C . LEU A 1 436 ? -0.477 7.652 15.824 1.00 95.88 436 LEU A C 1
ATOM 3363 O O . LEU A 1 436 ? -1.423 8.374 16.135 1.00 95.88 436 LEU A O 1
ATOM 3367 N N . GLN A 1 437 ? 0.335 7.959 14.814 1.00 94.12 437 GLN A N 1
ATOM 3368 C CA . GLN A 1 437 ? 0.171 9.167 14.006 1.00 94.12 437 GLN A CA 1
ATOM 3369 C C . GLN A 1 437 ? -1.190 9.188 13.297 1.00 94.12 437 GLN A C 1
ATOM 3371 O O . GLN A 1 437 ? -1.855 10.223 13.253 1.00 94.12 437 GLN A O 1
ATOM 3376 N N . ARG A 1 438 ? -1.636 8.038 12.773 1.00 94.06 438 ARG A N 1
ATOM 3377 C CA . ARG A 1 438 ? -2.943 7.908 12.122 1.00 94.06 438 ARG A CA 1
ATOM 3378 C C . ARG A 1 438 ? -4.082 8.144 13.106 1.00 94.06 438 ARG A C 1
ATOM 3380 O O . ARG A 1 438 ? -4.984 8.914 12.793 1.00 94.06 438 ARG A O 1
ATOM 3387 N N . VAL A 1 439 ? -4.062 7.500 14.274 1.00 95.31 439 VAL A N 1
ATOM 3388 C CA . VAL A 1 439 ? -5.168 7.638 15.232 1.00 95.31 439 VAL A CA 1
ATOM 3389 C C . VAL A 1 439 ? -5.240 9.049 15.825 1.00 95.31 439 VAL A C 1
ATOM 3391 O O . VAL A 1 439 ? -6.342 9.552 16.021 1.00 95.31 439 VAL A O 1
ATOM 3394 N N . ILE A 1 440 ? -4.096 9.711 16.050 1.00 93.50 440 ILE A N 1
ATOM 3395 C CA . ILE A 1 440 ? -4.047 11.116 16.485 1.00 93.50 440 ILE A CA 1
ATOM 3396 C C . ILE A 1 440 ? -4.688 12.014 15.428 1.00 93.50 440 ILE A C 1
ATOM 3398 O O . ILE A 1 440 ? -5.599 12.765 15.765 1.00 93.50 440 ILE A O 1
ATOM 3402 N N . ALA A 1 441 ? -4.267 11.884 14.162 1.00 90.19 441 ALA A N 1
ATOM 3403 C CA . ALA A 1 441 ? -4.826 12.658 13.055 1.00 90.19 441 ALA A CA 1
ATOM 3404 C C . ALA A 1 441 ? -6.346 12.468 12.962 1.00 90.19 441 ALA A C 1
ATOM 3406 O O . ALA A 1 441 ? -7.096 13.432 13.051 1.00 90.19 441 ALA A O 1
ATOM 3407 N N . VAL A 1 442 ? -6.812 11.215 12.913 1.00 91.06 442 VAL A N 1
ATOM 3408 C CA . VAL A 1 442 ? -8.248 10.905 12.845 1.00 91.06 442 VAL A CA 1
ATOM 3409 C C . VAL A 1 442 ? -9.011 11.509 14.025 1.00 91.06 442 VAL A C 1
ATOM 3411 O O . VAL A 1 442 ? -10.068 12.102 13.826 1.00 91.06 442 VAL A O 1
ATOM 3414 N N . ALA A 1 443 ? -8.505 11.364 15.251 1.00 91.75 443 ALA A N 1
ATOM 3415 C CA . ALA A 1 443 ? -9.188 11.839 16.448 1.00 91.75 443 ALA A CA 1
ATOM 3416 C C . ALA A 1 443 ? -9.252 13.374 16.531 1.00 91.75 443 ALA A C 1
ATOM 3418 O O . ALA A 1 443 ? -10.283 13.918 16.940 1.00 91.75 443 ALA A O 1
ATOM 3419 N N . GLU A 1 444 ? -8.176 14.056 16.133 1.00 87.56 444 GLU A N 1
ATOM 3420 C CA . GLU A 1 444 ? -8.114 15.516 16.029 1.00 87.56 444 GLU A CA 1
ATOM 3421 C C . GLU A 1 444 ? -9.083 16.028 14.958 1.00 87.56 444 GLU A C 1
ATOM 3423 O O . GLU A 1 444 ? -9.908 16.898 15.236 1.00 87.56 444 GLU A O 1
ATOM 3428 N N . ASP A 1 445 ? -9.052 15.434 13.766 1.00 86.62 445 ASP A N 1
ATOM 3429 C CA . ASP A 1 445 ? -9.818 15.909 12.617 1.00 86.62 445 ASP A CA 1
ATOM 3430 C C . ASP A 1 445 ? -11.323 15.712 12.772 1.00 86.62 445 ASP A C 1
ATOM 3432 O O . ASP A 1 445 ? -12.112 16.559 12.343 1.00 86.62 445 ASP A O 1
ATOM 3436 N N . ILE A 1 446 ? -11.748 14.626 13.424 1.00 89.12 446 ILE A N 1
ATOM 3437 C CA . ILE A 1 446 ? -13.161 14.459 13.771 1.00 89.12 446 ILE A CA 1
ATOM 3438 C C . ILE A 1 446 ? -13.555 15.279 15.001 1.00 89.12 446 ILE A C 1
ATOM 3440 O O . ILE A 1 446 ? -14.743 15.368 15.290 1.00 89.12 446 ILE A O 1
ATOM 3444 N N . GLY A 1 447 ? -12.615 15.879 15.736 1.00 87.75 447 GLY A N 1
ATOM 3445 C CA . GLY A 1 447 ? -12.897 16.606 16.976 1.00 87.75 447 GLY A CA 1
ATOM 3446 C C . GLY A 1 447 ? -13.467 15.702 18.072 1.00 87.75 447 GLY A C 1
ATOM 3447 O O . GLY A 1 447 ? -14.430 16.078 18.751 1.00 87.75 447 GLY A O 1
ATOM 3448 N N . TRP A 1 448 ? -12.927 14.487 18.209 1.00 91.38 448 TRP A N 1
ATOM 3449 C CA . TRP A 1 448 ? -13.386 13.514 19.201 1.00 91.38 448 TRP A CA 1
ATOM 3450 C C . TRP A 1 448 ? -13.184 14.045 20.624 1.00 91.38 448 TRP A C 1
ATOM 3452 O O . TRP A 1 448 ? -12.114 14.543 20.970 1.00 91.38 448 TRP A O 1
ATOM 3462 N N . GLN A 1 449 ? -14.223 13.937 21.455 1.00 87.88 449 GLN A N 1
ATOM 3463 C CA . GLN A 1 449 ? -14.231 14.517 22.805 1.00 87.88 449 GLN A CA 1
ATOM 3464 C C . GLN A 1 449 ? -13.873 13.513 23.911 1.00 87.88 449 GLN A C 1
ATOM 3466 O O . GLN A 1 449 ? -13.503 13.926 25.005 1.00 87.88 449 GLN A O 1
ATOM 3471 N N . GLY A 1 450 ? -14.004 12.210 23.648 1.00 91.00 450 GLY A N 1
ATOM 3472 C CA . GLY A 1 450 ? -13.704 11.159 24.622 1.00 91.00 450 GLY A CA 1
ATOM 3473 C C . GLY A 1 450 ? -12.245 10.686 24.569 1.00 91.00 450 GLY A C 1
ATOM 3474 O O . GLY A 1 450 ? -11.447 11.179 23.766 1.00 91.00 450 GLY A O 1
ATOM 3475 N N . PRO A 1 451 ? -11.881 9.674 25.371 1.00 94.94 451 PRO A N 1
ATOM 3476 C CA . PRO A 1 451 ? -10.617 8.972 25.205 1.00 94.94 451 PRO A CA 1
ATOM 3477 C C . PRO A 1 451 ? -10.589 8.202 23.882 1.00 94.94 451 PRO A C 1
ATOM 3479 O O . PRO A 1 451 ? -11.620 7.727 23.391 1.00 94.94 451 PRO A O 1
ATOM 3482 N N . VAL A 1 452 ? -9.393 8.022 23.335 1.00 97.00 452 VAL A N 1
ATOM 3483 C CA . VAL A 1 452 ? -9.135 7.118 22.213 1.00 97.00 452 VAL A CA 1
ATOM 3484 C C . VAL A 1 452 ? -8.209 6.012 22.686 1.00 97.00 452 VAL A C 1
ATOM 3486 O O . VAL A 1 452 ? -7.211 6.278 23.352 1.00 97.00 452 VAL A O 1
ATOM 3489 N N . LEU A 1 453 ? -8.542 4.777 22.333 1.00 97.94 453 LEU A N 1
ATOM 3490 C CA . LEU A 1 453 ? -7.739 3.594 22.582 1.00 97.94 453 LEU A CA 1
ATOM 3491 C C . LEU A 1 453 ? -7.328 2.988 21.241 1.00 97.94 453 LEU A C 1
ATOM 3493 O O . LEU A 1 453 ? -8.150 2.428 20.521 1.00 97.94 453 LEU A O 1
ATOM 3497 N N . LEU A 1 454 ? -6.049 3.090 20.905 1.00 98.62 454 LEU A N 1
ATOM 3498 C CA . LEU A 1 454 ? -5.464 2.374 19.779 1.00 98.62 454 LEU A CA 1
ATOM 3499 C C . LEU A 1 454 ? -5.189 0.924 20.182 1.00 98.62 454 LEU A C 1
ATOM 3501 O O . LEU A 1 454 ? -4.446 0.696 21.132 1.00 98.62 454 LEU A O 1
ATOM 3505 N N . TRP A 1 455 ? -5.707 -0.047 19.433 1.00 98.19 455 TRP A N 1
ATOM 3506 C CA . TRP A 1 455 ? -5.139 -1.394 19.431 1.00 98.19 455 TRP A CA 1
ATOM 3507 C C . TRP A 1 455 ? -4.118 -1.503 18.300 1.00 98.19 455 TRP A C 1
ATOM 3509 O O . TRP A 1 455 ? -4.488 -1.448 17.122 1.00 98.19 455 TRP A O 1
ATOM 3519 N N . SER A 1 456 ? -2.838 -1.639 18.653 1.00 97.94 456 SER A N 1
ATOM 3520 C CA . SER A 1 456 ? -1.768 -1.848 17.679 1.00 97.94 456 SER A CA 1
ATOM 3521 C C . SER A 1 456 ? -1.351 -3.311 17.642 1.00 97.94 456 SER A C 1
ATOM 3523 O O . SER A 1 456 ? -0.695 -3.795 18.554 1.00 97.94 456 SER A O 1
ATOM 3525 N N . TRP A 1 457 ? -1.733 -4.001 16.573 1.00 97.56 457 TRP A N 1
ATOM 3526 C CA . TRP A 1 457 ? -1.296 -5.369 16.299 1.00 97.56 457 TRP A CA 1
ATOM 3527 C C . TRP A 1 457 ? 0.033 -5.355 15.525 1.00 97.56 457 TRP A C 1
ATOM 3529 O O . TRP A 1 457 ? 0.343 -4.324 14.913 1.00 97.56 457 TRP A O 1
ATOM 3539 N N . PRO A 1 458 ? 0.837 -6.438 15.539 1.00 95.31 458 PRO A N 1
ATOM 3540 C CA . PRO A 1 458 ? 2.207 -6.463 15.026 1.00 95.31 458 PRO A CA 1
ATOM 3541 C C . PRO A 1 458 ? 2.279 -6.535 13.493 1.00 95.31 458 PRO A C 1
ATOM 3543 O O . PRO A 1 458 ? 2.859 -7.448 12.921 1.00 95.31 458 PRO A O 1
ATOM 3546 N N . SER A 1 459 ? 1.708 -5.541 12.810 1.00 95.69 459 SER A N 1
ATOM 3547 C CA . SER A 1 459 ? 1.968 -5.325 11.386 1.00 95.69 459 SER A CA 1
ATOM 3548 C C . SER A 1 459 ? 3.444 -4.992 11.170 1.00 95.69 459 SER A C 1
ATOM 3550 O O . SER A 1 459 ? 4.037 -4.211 11.931 1.00 95.69 459 SER A O 1
ATOM 3552 N N . TRP A 1 460 ? 4.005 -5.543 10.098 1.00 91.62 460 TRP A N 1
ATOM 3553 C CA . TRP A 1 460 ? 5.382 -5.342 9.660 1.00 91.62 460 TRP A CA 1
ATOM 3554 C C . TRP A 1 460 ? 5.688 -3.899 9.254 1.00 91.62 460 TRP A C 1
ATOM 3556 O O . TRP A 1 460 ? 6.849 -3.490 9.220 1.00 91.62 460 TRP A O 1
ATOM 3566 N N . GLY A 1 461 ? 4.658 -3.104 8.946 1.00 91.12 461 GLY A N 1
ATOM 3567 C CA . GLY A 1 461 ? 4.870 -1.774 8.378 1.00 91.12 461 GLY A CA 1
ATOM 3568 C C . GLY A 1 461 ? 5.497 -1.825 6.984 1.00 91.12 461 GLY A C 1
ATOM 3569 O O . GLY A 1 461 ? 6.147 -0.855 6.593 1.00 91.12 461 GLY A O 1
ATOM 3570 N N . GLU A 1 462 ? 5.317 -2.950 6.284 1.00 90.88 462 GLU A N 1
ATOM 3571 C CA . GLU A 1 462 ? 5.816 -3.200 4.938 1.00 90.88 462 GLU A CA 1
ATOM 3572 C C . GLU A 1 462 ? 4.706 -3.555 3.970 1.00 90.88 462 GLU A C 1
ATOM 3574 O O . GLU A 1 462 ? 3.764 -4.273 4.305 1.00 90.88 462 GLU A O 1
ATOM 3579 N N . ARG A 1 463 ? 4.866 -3.097 2.727 1.00 90.94 463 ARG A N 1
ATOM 3580 C CA . ARG A 1 463 ? 3.857 -3.309 1.690 1.00 90.94 463 ARG A CA 1
ATOM 3581 C C . ARG A 1 463 ? 3.888 -4.731 1.130 1.00 90.94 463 ARG A C 1
ATOM 3583 O O . ARG A 1 463 ? 2.848 -5.344 0.919 1.00 90.94 463 ARG A O 1
ATOM 3590 N N . SER A 1 464 ? 5.070 -5.302 0.975 1.00 91.06 464 SER A N 1
ATOM 3591 C CA . SER A 1 464 ? 5.243 -6.684 0.515 1.00 91.06 464 SER A CA 1
ATOM 3592 C C . SER A 1 464 ? 4.957 -7.736 1.592 1.00 91.06 464 SER A C 1
ATOM 3594 O O . SER A 1 464 ? 4.824 -8.913 1.282 1.00 91.06 464 SER A O 1
ATOM 3596 N N . ALA A 1 465 ? 4.777 -7.339 2.856 1.00 91.50 465 ALA A N 1
ATOM 3597 C CA . ALA A 1 465 ? 4.558 -8.263 3.970 1.00 91.50 465 ALA A CA 1
ATOM 3598 C C . ALA A 1 465 ? 3.084 -8.662 4.179 1.00 91.50 465 ALA A C 1
ATOM 3600 O O . ALA A 1 465 ? 2.702 -9.042 5.284 1.00 91.50 465 ALA A O 1
ATOM 3601 N N . TYR A 1 466 ? 2.232 -8.587 3.148 1.00 92.75 466 TYR A N 1
ATOM 3602 C CA . TYR A 1 466 ? 0.788 -8.829 3.289 1.00 92.75 466 TYR A CA 1
ATOM 3603 C C . TYR A 1 466 ? 0.464 -10.196 3.913 1.00 92.75 466 TYR A C 1
ATOM 3605 O O . TYR A 1 466 ? -0.369 -10.279 4.816 1.00 92.75 466 TYR A O 1
ATOM 3613 N N . LEU A 1 467 ? 1.125 -11.265 3.455 1.00 89.94 467 LEU A N 1
ATOM 3614 C CA . LEU A 1 467 ? 0.908 -12.620 3.973 1.00 89.94 467 LEU A CA 1
ATOM 3615 C C . LEU A 1 467 ? 1.338 -12.756 5.439 1.00 89.94 467 LEU A C 1
ATOM 3617 O O . LEU A 1 467 ? 0.625 -13.374 6.230 1.00 89.94 467 LEU A O 1
ATOM 3621 N N . ALA A 1 468 ? 2.468 -12.149 5.808 1.00 90.44 468 ALA A N 1
ATOM 3622 C CA . ALA A 1 468 ? 2.946 -12.135 7.187 1.00 90.44 468 ALA A CA 1
ATOM 3623 C C . ALA A 1 468 ? 1.984 -11.350 8.095 1.00 90.44 468 ALA A C 1
ATOM 3625 O O . ALA A 1 468 ? 1.570 -11.849 9.140 1.00 90.44 468 ALA A O 1
ATOM 3626 N N . ASP A 1 469 ? 1.532 -10.176 7.648 1.00 94.44 469 ASP A N 1
ATOM 3627 C CA . ASP A 1 469 ? 0.527 -9.365 8.342 1.00 94.44 469 ASP A CA 1
ATOM 3628 C C . ASP A 1 469 ? -0.807 -10.112 8.506 1.00 94.44 469 ASP A C 1
ATOM 3630 O O . ASP A 1 469 ? -1.432 -10.039 9.566 1.00 94.44 469 ASP A O 1
ATOM 3634 N N . ALA A 1 470 ? -1.232 -10.868 7.488 1.00 93.12 470 ALA A N 1
ATOM 3635 C CA . ALA A 1 470 ? -2.446 -11.677 7.536 1.00 93.12 470 ALA A CA 1
ATOM 3636 C C . ALA A 1 470 ? -2.371 -12.796 8.588 1.00 93.12 470 ALA A C 1
ATOM 3638 O O . ALA A 1 470 ? -3.390 -13.094 9.210 1.00 93.12 470 ALA A O 1
ATOM 3639 N N . GLN A 1 471 ? -1.191 -13.383 8.808 1.00 91.88 471 GLN A N 1
ATOM 3640 C CA . GLN A 1 471 ? -0.961 -14.351 9.882 1.00 91.88 471 GLN A CA 1
ATOM 3641 C C . GLN A 1 471 ? -0.920 -13.654 11.252 1.00 91.88 471 GLN A C 1
ATOM 3643 O O . GLN A 1 471 ? -1.647 -14.038 12.168 1.00 91.88 471 GLN A O 1
ATOM 3648 N N . HIS A 1 472 ? -0.144 -12.574 11.371 1.00 93.25 472 HIS A N 1
ATOM 3649 C CA . HIS A 1 472 ? 0.029 -11.823 12.618 1.00 93.25 472 HIS A CA 1
ATOM 3650 C C . HIS A 1 472 ? -1.294 -11.291 13.173 1.00 93.25 472 HIS A C 1
ATOM 3652 O O . HIS A 1 472 ? -1.572 -11.409 14.368 1.00 93.25 472 HIS A O 1
ATOM 3658 N N . ILE A 1 473 ? -2.149 -10.733 12.311 1.00 95.75 473 ILE A N 1
ATOM 3659 C CA . ILE A 1 473 ? -3.447 -10.226 12.753 1.00 95.75 473 ILE A CA 1
ATOM 3660 C C . ILE A 1 473 ? -4.374 -11.348 13.243 1.00 95.75 473 ILE A C 1
ATOM 3662 O O . ILE A 1 473 ? -5.156 -11.136 14.175 1.00 95.75 473 ILE A O 1
ATOM 3666 N N . ASP A 1 474 ? -4.294 -12.545 12.655 1.00 93.38 474 ASP A N 1
ATOM 3667 C CA . ASP A 1 474 ? -5.066 -13.698 13.116 1.00 93.38 474 ASP A CA 1
ATOM 3668 C C . ASP A 1 474 ? -4.587 -14.159 14.501 1.00 93.38 474 ASP A C 1
ATOM 3670 O O . ASP A 1 474 ? -5.418 -14.457 15.370 1.00 93.38 474 ASP A O 1
ATOM 3674 N N . ASP A 1 475 ? -3.279 -14.106 14.760 1.00 91.88 475 ASP A N 1
ATOM 3675 C CA . ASP A 1 475 ? -2.701 -14.419 16.068 1.00 91.88 475 ASP A CA 1
ATOM 3676 C C . ASP A 1 475 ? -3.072 -13.380 17.146 1.00 91.88 475 ASP A C 1
ATOM 3678 O O . ASP A 1 475 ? -3.273 -13.729 18.318 1.00 91.88 475 ASP A O 1
ATOM 3682 N N . SER A 1 476 ? -3.278 -12.113 16.766 1.00 95.31 476 SER A N 1
ATOM 3683 C CA . SER A 1 476 ? -3.762 -11.054 17.669 1.00 95.31 476 SER A CA 1
ATOM 3684 C C . SER A 1 476 ? -5.214 -11.232 18.134 1.00 95.31 476 SER A C 1
ATOM 3686 O O . SER A 1 476 ? -5.613 -10.617 19.130 1.00 95.31 476 SER A O 1
ATOM 3688 N N . ARG A 1 477 ? -6.027 -12.080 17.479 1.00 92.62 477 ARG A N 1
ATOM 3689 C CA . ARG A 1 477 ? -7.473 -12.218 17.775 1.00 92.62 477 ARG A CA 1
ATOM 3690 C C . ARG A 1 477 ? -7.760 -12.521 19.237 1.00 92.62 477 ARG A C 1
ATOM 3692 O O . ARG A 1 477 ? -8.527 -11.807 19.882 1.00 92.62 477 ARG A O 1
ATOM 3699 N N . ARG A 1 478 ? -7.132 -13.570 19.777 1.00 90.38 478 ARG A N 1
ATOM 3700 C CA . ARG A 1 478 ? -7.372 -14.004 21.165 1.00 90.38 478 ARG A CA 1
ATOM 3701 C C . ARG A 1 478 ? -6.850 -12.994 22.185 1.00 90.38 478 ARG A C 1
ATOM 3703 O O . ARG A 1 478 ? -7.415 -12.883 23.273 1.00 90.38 478 ARG A O 1
ATOM 3710 N N . ARG A 1 479 ? -5.786 -12.261 21.844 1.00 92.94 479 ARG A N 1
ATOM 3711 C CA . ARG A 1 479 ? -5.184 -11.248 22.721 1.00 92.94 479 ARG A CA 1
ATOM 3712 C C . ARG A 1 479 ? -6.078 -10.024 22.833 1.00 92.94 479 ARG A C 1
ATOM 3714 O O . ARG A 1 479 ? -6.387 -9.633 23.956 1.00 92.94 479 ARG A O 1
ATOM 3721 N N . LEU A 1 480 ? -6.578 -9.504 21.710 1.00 94.88 480 LEU A N 1
ATOM 3722 C CA . LEU A 1 480 ? -7.551 -8.410 21.717 1.00 94.88 480 LEU A CA 1
ATOM 3723 C C . LEU A 1 480 ? -8.829 -8.808 22.468 1.00 94.88 480 LEU A C 1
ATOM 3725 O O . LEU A 1 480 ? -9.318 -8.046 23.298 1.00 94.88 480 LEU A O 1
ATOM 3729 N N . GLU A 1 481 ? -9.352 -10.013 22.219 1.00 92.00 481 GLU A N 1
ATOM 3730 C CA . GLU A 1 481 ? -10.549 -10.510 22.906 1.00 92.00 481 GLU A CA 1
ATOM 3731 C C . GLU A 1 481 ? -10.348 -10.560 24.430 1.00 92.00 481 GLU A C 1
ATOM 3733 O O . GLU A 1 481 ? -11.180 -10.062 25.193 1.00 92.00 481 GLU A O 1
ATOM 3738 N N . GLY A 1 482 ? -9.227 -11.130 24.884 1.00 91.69 482 GLY A N 1
ATOM 3739 C CA . GLY A 1 482 ? -8.886 -11.198 26.302 1.00 91.69 482 GLY A CA 1
ATOM 3740 C C . GLY A 1 482 ? -8.664 -9.826 26.930 1.00 91.69 482 GLY A C 1
ATOM 3741 O O . GLY A 1 482 ? -9.177 -9.567 28.019 1.00 91.69 482 GLY A O 1
ATOM 3742 N N . PHE A 1 483 ? -7.959 -8.941 26.226 1.00 94.69 483 PHE A N 1
ATOM 3743 C CA . PHE A 1 483 ? -7.722 -7.564 26.644 1.00 94.69 483 PHE A CA 1
ATOM 3744 C C . PHE A 1 483 ? -9.037 -6.800 26.829 1.00 94.69 483 PHE A C 1
ATOM 3746 O O . PHE A 1 483 ? -9.296 -6.292 27.918 1.00 94.69 483 PHE A O 1
ATOM 3753 N N . 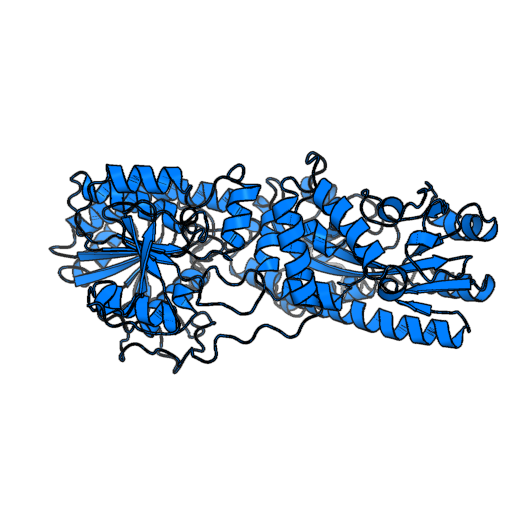LEU A 1 484 ? -9.907 -6.777 25.813 1.00 93.56 484 LEU A N 1
ATOM 3754 C CA . LEU A 1 484 ? -11.178 -6.056 25.878 1.00 93.56 484 LEU A CA 1
ATOM 3755 C C . LEU A 1 484 ? -12.106 -6.628 26.947 1.00 93.56 484 LEU A C 1
ATOM 3757 O O . LEU A 1 484 ? -12.753 -5.867 27.664 1.00 93.56 484 LEU A O 1
ATOM 3761 N N . ARG A 1 485 ? -12.160 -7.955 27.105 1.00 91.31 485 ARG A N 1
ATOM 3762 C CA . ARG A 1 485 ? -12.948 -8.578 28.175 1.00 91.31 485 ARG A CA 1
ATOM 3763 C C . ARG A 1 485 ? -12.466 -8.133 29.556 1.00 91.31 485 ARG A C 1
ATOM 3765 O O . ARG A 1 485 ? -13.286 -7.724 30.371 1.00 91.31 485 ARG A O 1
ATOM 3772 N N . ASN A 1 486 ? -11.162 -8.179 29.814 1.00 92.31 486 ASN A N 1
ATOM 3773 C CA . ASN A 1 486 ? -10.616 -7.802 31.119 1.00 92.31 486 ASN A CA 1
ATOM 3774 C C . ASN A 1 486 ? -10.762 -6.295 31.373 1.00 92.31 486 ASN A C 1
ATOM 3776 O O . ASN A 1 486 ? -11.160 -5.892 32.464 1.00 92.31 486 ASN A O 1
ATOM 3780 N N . LEU A 1 487 ? -10.510 -5.467 30.354 1.00 93.44 487 LEU A N 1
ATOM 3781 C CA . LEU A 1 487 ? -10.650 -4.017 30.448 1.00 93.44 487 LEU A CA 1
ATOM 3782 C C . LEU A 1 487 ? -12.098 -3.620 30.731 1.00 93.44 487 LEU A C 1
ATOM 3784 O O . LEU A 1 487 ? -12.354 -2.854 31.645 1.00 93.44 487 LEU A O 1
ATOM 3788 N N . THR A 1 488 ? -13.061 -4.181 30.001 1.00 90.19 488 THR A N 1
ATOM 3789 C CA . THR A 1 488 ? -14.487 -3.866 30.195 1.00 90.19 488 THR A CA 1
ATOM 3790 C C . THR A 1 488 ? -15.032 -4.349 31.538 1.00 90.19 488 THR A C 1
ATOM 3792 O O . THR A 1 488 ? -15.923 -3.710 32.087 1.00 90.19 488 THR A O 1
ATOM 3795 N N . GLN A 1 489 ? -14.487 -5.434 32.096 1.00 90.06 489 GLN A N 1
ATOM 3796 C CA . GLN A 1 489 ? -14.819 -5.889 33.450 1.00 90.06 489 GLN A CA 1
ATOM 3797 C C . GLN A 1 489 ? -14.236 -4.975 34.537 1.00 90.06 489 GLN A C 1
ATOM 3799 O O . GLN A 1 489 ? -14.885 -4.760 35.559 1.00 90.06 489 GLN A O 1
ATOM 3804 N N . ALA A 1 490 ? -13.031 -4.441 34.326 1.00 92.12 490 ALA A N 1
ATOM 3805 C CA . ALA A 1 490 ? -12.368 -3.543 35.270 1.00 92.12 490 ALA A CA 1
ATOM 3806 C C . ALA A 1 490 ? -12.876 -2.090 35.173 1.00 92.12 490 ALA A C 1
ATOM 3808 O O . ALA A 1 490 ? -12.949 -1.382 36.179 1.00 92.12 490 ALA A O 1
ATOM 3809 N N . SER A 1 491 ? -13.255 -1.641 33.976 1.00 87.94 491 SER A N 1
ATOM 3810 C CA . SER A 1 491 ? -13.793 -0.309 33.713 1.00 87.94 491 SER A CA 1
ATOM 3811 C C . SER A 1 491 ? -15.288 -0.249 34.012 1.00 87.94 491 SER A C 1
ATOM 3813 O O . SER A 1 491 ? -16.125 -0.640 33.198 1.00 87.94 491 SER A O 1
ATOM 3815 N N . ASN A 1 492 ? -15.654 0.308 35.164 1.00 83.56 492 ASN A N 1
ATOM 3816 C CA . ASN A 1 492 ? -17.058 0.489 35.525 1.00 83.56 492 ASN A CA 1
ATOM 3817 C C . ASN A 1 492 ? -17.758 1.482 34.571 1.00 83.56 492 ASN A C 1
ATOM 3819 O O . ASN A 1 492 ? -17.522 2.687 34.641 1.00 83.56 492 ASN A O 1
ATOM 3823 N N . GLY A 1 493 ? -18.619 0.985 33.678 1.00 81.88 493 GLY A N 1
ATOM 3824 C CA . GLY A 1 493 ? -19.478 1.809 32.817 1.00 81.88 493 GLY A CA 1
ATOM 3825 C C . GLY A 1 493 ? -18.821 2.414 31.570 1.00 81.88 493 GLY A C 1
ATOM 3826 O O . GLY A 1 493 ? -19.442 3.268 30.943 1.00 81.88 493 GLY A O 1
ATOM 3827 N N . MET A 1 494 ? -17.601 1.999 31.199 1.00 90.38 494 MET A N 1
ATOM 3828 C CA . MET A 1 494 ? -16.989 2.383 29.911 1.00 90.38 494 MET A CA 1
ATOM 3829 C C . MET A 1 494 ? -17.924 2.000 28.762 1.00 90.38 494 MET A C 1
ATOM 3831 O O . MET A 1 494 ? -18.500 0.927 28.827 1.00 90.38 494 MET A O 1
ATOM 3835 N N . THR A 1 495 ? -18.049 2.826 27.721 1.00 92.31 495 THR A N 1
ATOM 3836 C CA . THR A 1 495 ? -18.722 2.516 26.444 1.00 92.31 495 THR A CA 1
ATOM 3837 C C . THR A 1 495 ? -17.712 2.516 25.291 1.00 92.31 495 THR A C 1
ATOM 3839 O O . THR A 1 495 ? -16.783 3.315 25.323 1.00 92.31 495 THR A O 1
ATOM 3842 N N . ILE A 1 496 ? -17.846 1.643 24.285 1.00 93.94 496 ILE A N 1
ATOM 3843 C CA . ILE A 1 496 ? -16.887 1.535 23.167 1.00 93.94 496 ILE A CA 1
ATOM 3844 C C . ILE A 1 496 ? -17.574 1.885 21.846 1.00 93.94 496 ILE A C 1
ATOM 3846 O O . ILE A 1 496 ? -18.573 1.271 21.485 1.00 93.94 496 ILE A O 1
ATOM 3850 N N . ASP A 1 497 ? -16.994 2.808 21.086 1.00 95.94 497 ASP A N 1
ATOM 3851 C CA . ASP A 1 497 ? -17.228 2.959 19.652 1.00 95.94 497 ASP A CA 1
ATOM 3852 C C . ASP A 1 497 ? -16.021 2.392 18.902 1.00 95.94 497 ASP A C 1
ATOM 3854 O O . ASP A 1 497 ? -14.892 2.802 19.146 1.00 95.94 497 ASP A O 1
ATOM 3858 N N . LEU A 1 498 ? -16.238 1.430 18.008 1.00 97.25 498 LEU A N 1
ATOM 3859 C CA . LEU A 1 498 ? -15.177 0.781 17.240 1.00 97.25 498 LEU A CA 1
ATOM 3860 C C . LEU A 1 498 ? -15.011 1.448 15.871 1.00 97.25 498 LEU A C 1
ATOM 3862 O O . LEU A 1 498 ? -15.985 1.585 15.133 1.00 97.25 498 LEU A O 1
ATOM 3866 N N . ALA A 1 499 ? -13.772 1.754 15.495 1.00 98.31 499 ALA A N 1
ATOM 3867 C CA . ALA A 1 499 ? -13.367 2.062 14.129 1.00 98.31 499 ALA A CA 1
ATOM 3868 C C . ALA A 1 499 ? -12.256 1.092 13.696 1.00 98.31 499 ALA A C 1
ATOM 3870 O O . ALA A 1 499 ? -11.179 1.069 14.288 1.00 98.31 499 ALA A O 1
ATOM 3871 N N . ALA A 1 500 ? -12.517 0.282 12.671 1.00 98.38 500 ALA A N 1
ATOM 3872 C CA . ALA A 1 500 ? -11.560 -0.682 12.134 1.00 98.38 500 ALA A CA 1
ATOM 3873 C C . ALA A 1 500 ? -11.289 -0.400 10.652 1.00 98.38 500 ALA A C 1
ATOM 3875 O O . ALA A 1 500 ? -12.223 -0.274 9.854 1.00 98.38 500 ALA A O 1
ATOM 3876 N N . HIS A 1 501 ? -10.010 -0.316 10.284 1.00 97.94 501 HIS A N 1
ATOM 3877 C CA . HIS A 1 501 ? -9.571 0.001 8.923 1.00 97.94 501 HIS A CA 1
ATOM 3878 C C . HIS A 1 501 ? -8.918 -1.198 8.239 1.00 97.94 501 HIS A C 1
ATOM 3880 O O . HIS A 1 501 ? -8.133 -1.908 8.868 1.00 97.94 501 HIS A O 1
ATOM 3886 N N . SER A 1 502 ? -9.195 -1.393 6.944 1.00 96.50 502 SER A N 1
ATOM 3887 C CA . SER A 1 502 ? -8.478 -2.356 6.097 1.00 96.50 502 SER A CA 1
ATOM 3888 C C . SER A 1 502 ? -8.413 -3.749 6.736 1.00 96.50 502 SER A C 1
ATOM 3890 O O . SER A 1 502 ? -9.440 -4.265 7.189 1.00 96.50 502 SER A O 1
ATOM 3892 N N . MET A 1 503 ? -7.233 -4.366 6.806 1.00 97.25 503 MET A N 1
ATOM 3893 C CA . MET A 1 503 ? -7.022 -5.674 7.430 1.00 97.25 503 MET A CA 1
ATOM 3894 C C . MET A 1 503 ? -7.444 -5.705 8.908 1.00 97.25 503 MET A C 1
ATOM 3896 O O . MET A 1 503 ? -7.988 -6.713 9.357 1.00 97.25 503 MET A O 1
ATOM 3900 N N . GLY A 1 504 ? -7.346 -4.580 9.630 1.00 98.00 504 GLY A N 1
ATOM 3901 C CA . GLY A 1 504 ? -7.877 -4.395 10.989 1.00 98.00 504 GLY A CA 1
ATOM 3902 C C . GLY A 1 504 ? -9.367 -4.732 11.123 1.00 98.00 504 GLY A C 1
ATOM 3903 O O . GLY A 1 504 ? -9.836 -5.125 12.194 1.00 98.00 504 GLY A O 1
ATOM 3904 N N . GLY A 1 505 ? -10.114 -4.675 10.015 1.00 97.94 505 GLY A N 1
ATOM 3905 C CA . GLY A 1 505 ? -11.490 -5.153 9.922 1.00 97.94 505 GLY A CA 1
ATOM 3906 C C . GLY A 1 505 ? -11.669 -6.616 10.343 1.00 97.94 505 GLY A C 1
ATOM 3907 O O . GLY A 1 505 ? -12.727 -6.949 10.875 1.00 97.94 505 GLY A O 1
ATOM 3908 N N . ARG A 1 506 ? -10.653 -7.481 10.190 1.00 97.38 506 ARG A N 1
ATOM 3909 C CA . ARG A 1 506 ? -10.703 -8.889 10.634 1.00 97.38 506 ARG A CA 1
ATOM 3910 C C . ARG A 1 506 ? -10.894 -8.990 12.149 1.00 97.38 506 ARG A C 1
ATOM 3912 O O . ARG A 1 506 ? -11.801 -9.686 12.608 1.00 97.38 506 ARG A O 1
ATOM 3919 N N . LEU A 1 507 ? -10.114 -8.224 12.915 1.00 97.31 507 LEU A N 1
ATOM 3920 C CA . LEU A 1 507 ? -10.280 -8.093 14.368 1.00 97.31 507 LEU A CA 1
ATOM 3921 C C . LEU A 1 507 ? -11.583 -7.376 14.729 1.00 97.31 507 LEU A C 1
ATOM 3923 O O . LEU A 1 507 ? -12.258 -7.757 15.686 1.00 97.31 507 LEU A O 1
ATOM 3927 N N . GLY A 1 508 ? -11.962 -6.355 13.958 1.00 96.88 508 GLY A N 1
ATOM 3928 C CA . GLY A 1 508 ? -13.174 -5.583 14.215 1.00 96.88 508 GLY A CA 1
ATOM 3929 C C . GLY A 1 508 ? -14.459 -6.414 14.103 1.00 96.88 508 GLY A C 1
ATOM 3930 O O . GLY A 1 508 ? -15.311 -6.349 14.987 1.00 96.88 508 GLY A O 1
ATOM 3931 N N . VAL A 1 509 ? -14.601 -7.236 13.057 1.00 96.38 509 VAL A N 1
ATOM 3932 C CA . VAL A 1 509 ? -15.787 -8.095 12.874 1.00 96.38 509 VAL A CA 1
ATOM 3933 C C . VAL A 1 509 ? -15.866 -9.154 13.973 1.00 96.38 509 VAL A C 1
ATOM 3935 O O . VAL A 1 509 ? -16.953 -9.424 14.487 1.00 96.38 509 VAL A O 1
ATOM 3938 N N . GLU A 1 510 ? -14.725 -9.716 14.377 1.00 93.75 510 GLU A N 1
ATOM 3939 C CA . GLU A 1 510 ? -14.662 -10.633 15.516 1.00 93.75 510 GLU A CA 1
ATOM 3940 C C . GLU A 1 510 ? -15.073 -9.938 16.817 1.00 93.75 510 GLU A C 1
ATOM 3942 O O . GLU A 1 510 ? -15.890 -10.468 17.566 1.00 93.75 510 GLU A O 1
ATOM 3947 N N . THR A 1 511 ? -14.588 -8.717 17.047 1.00 93.81 511 THR A N 1
ATOM 3948 C CA . THR A 1 511 ? -14.960 -7.904 18.213 1.00 93.81 511 THR A CA 1
ATOM 3949 C C . THR A 1 511 ? -16.474 -7.695 18.267 1.00 93.81 511 THR A C 1
ATOM 3951 O O . THR A 1 511 ? -17.101 -7.974 19.288 1.00 93.81 511 THR A O 1
ATOM 3954 N N . VAL A 1 512 ? -17.103 -7.301 17.154 1.00 94.06 512 VAL A N 1
ATOM 3955 C CA . VAL A 1 512 ? -18.570 -7.172 17.064 1.00 94.06 512 VAL A CA 1
ATOM 3956 C C . VAL A 1 512 ? -19.272 -8.489 17.408 1.00 94.06 512 VAL A C 1
ATOM 3958 O O . VAL A 1 512 ? -20.231 -8.503 18.186 1.00 94.06 512 VAL A O 1
ATOM 3961 N N . TYR A 1 513 ? -18.801 -9.598 16.835 1.00 91.06 513 TYR A N 1
ATOM 3962 C CA . TYR A 1 513 ? -19.388 -10.919 17.040 1.00 91.06 513 TYR A CA 1
ATOM 3963 C C . TYR A 1 513 ? -19.322 -11.369 18.507 1.00 91.06 513 TYR A C 1
ATOM 3965 O O . TYR A 1 513 ? -20.335 -11.802 19.063 1.00 91.06 513 TYR A O 1
ATOM 3973 N N . GLN A 1 514 ? -18.162 -11.222 19.147 1.00 86.81 514 GLN A N 1
ATOM 3974 C CA . GLN A 1 514 ? -17.936 -11.637 20.533 1.00 86.81 514 GLN A CA 1
ATOM 3975 C C . GLN A 1 514 ? -18.758 -10.807 21.521 1.00 86.81 514 GLN A C 1
ATOM 3977 O O . GLN A 1 514 ? -19.449 -11.357 22.384 1.00 86.81 514 GLN A O 1
ATOM 3982 N N . PHE A 1 515 ? -18.769 -9.482 21.350 1.00 85.94 515 PHE A N 1
ATOM 3983 C CA . PHE A 1 515 ? -19.528 -8.577 22.214 1.00 85.94 515 PHE A CA 1
ATOM 3984 C C . PHE A 1 515 ? -21.035 -8.866 22.178 1.00 85.94 515 PHE A C 1
ATOM 3986 O O . PHE A 1 515 ? -21.706 -8.800 23.210 1.00 85.94 515 PHE A O 1
ATOM 3993 N N . ALA A 1 516 ? -21.570 -9.250 21.017 1.00 83.50 516 ALA A N 1
ATOM 3994 C CA . ALA A 1 516 ? -22.992 -9.533 20.861 1.00 83.50 516 ALA A CA 1
ATOM 3995 C C . ALA A 1 516 ? -23.449 -10.863 21.503 1.00 83.50 516 ALA A C 1
ATOM 3997 O O . ALA A 1 516 ? -24.622 -11.002 21.853 1.00 83.50 516 ALA A O 1
ATOM 3998 N N . ARG A 1 517 ? -22.548 -11.835 21.717 1.00 80.06 517 ARG A N 1
ATOM 3999 C CA . ARG A 1 517 ? -22.881 -13.189 22.212 1.00 80.06 517 ARG A CA 1
ATOM 4000 C C . ARG A 1 517 ? -22.921 -13.358 23.735 1.00 80.06 517 ARG A C 1
ATOM 4002 O O . ARG A 1 517 ? -22.932 -14.485 24.223 1.00 80.06 517 ARG A O 1
ATOM 4009 N N . GLY A 1 518 ? -23.006 -12.270 24.493 1.00 64.38 518 GLY A N 1
ATOM 4010 C CA . GLY A 1 518 ? -23.112 -12.341 25.956 1.00 64.38 518 GLY A CA 1
ATOM 4011 C C . GLY A 1 518 ? -21.790 -12.158 26.696 1.00 64.38 518 GLY A C 1
ATOM 4012 O O . GLY A 1 518 ? -21.767 -12.278 27.916 1.00 64.38 518 GLY A O 1
ATOM 4013 N N . ALA A 1 519 ? -20.729 -11.741 25.995 1.00 57.88 519 ALA A N 1
ATOM 4014 C CA . ALA A 1 519 ? -19.697 -10.924 26.629 1.00 57.88 519 ALA A CA 1
ATOM 4015 C C . ALA A 1 519 ? -20.244 -9.544 27.051 1.00 57.88 519 ALA A C 1
ATOM 4017 O O . ALA A 1 519 ? -19.519 -8.822 27.722 1.00 57.88 519 ALA A O 1
ATOM 4018 N N . SER A 1 520 ? -21.489 -9.195 26.652 1.00 51.56 520 SER A N 1
ATOM 4019 C CA . SER A 1 520 ? -22.271 -7.986 26.987 1.00 51.56 520 SER A CA 1
ATOM 4020 C C . SER A 1 520 ? -21.391 -6.776 27.226 1.00 51.56 520 SER A C 1
ATOM 4022 O O . SER A 1 520 ? -21.513 -6.067 28.223 1.00 51.56 520 SER A O 1
ATOM 4024 N N . GLY A 1 521 ? -20.435 -6.618 26.322 1.00 60.62 521 GLY A N 1
ATOM 4025 C CA . GLY A 1 521 ? -19.455 -5.585 26.449 1.00 60.62 521 GLY A CA 1
ATOM 4026 C C . GLY A 1 521 ? -20.051 -4.285 25.915 1.00 60.62 521 GLY A C 1
ATOM 4027 O O . GLY A 1 521 ? -21.016 -4.298 25.146 1.00 60.62 521 GLY A O 1
ATOM 4028 N N . PRO A 1 522 ? -19.464 -3.155 26.285 1.00 77.19 522 PRO A N 1
ATOM 4029 C CA . PRO A 1 522 ? -19.981 -1.826 25.999 1.00 77.19 522 PRO A CA 1
ATOM 4030 C C . PRO A 1 522 ? -20.049 -1.341 24.542 1.00 77.19 522 PRO A C 1
ATOM 4032 O O . PRO A 1 522 ? -20.079 -0.131 24.318 1.00 77.19 522 PRO A O 1
ATOM 4035 N N . LEU A 1 523 ? -20.012 -2.223 23.543 1.00 85.06 523 LEU A N 1
ATOM 4036 C CA . LEU A 1 523 ? -19.915 -1.808 22.145 1.00 85.06 523 LEU A CA 1
ATOM 4037 C C . LEU A 1 523 ? -21.207 -1.113 21.689 1.00 85.06 523 LEU A C 1
ATOM 4039 O O . LEU A 1 523 ? -22.247 -1.751 21.531 1.00 85.06 523 LEU A O 1
ATOM 4043 N N . MET A 1 524 ? -21.109 0.194 21.464 1.00 89.12 524 MET A N 1
ATOM 4044 C CA . MET A 1 524 ? -22.203 1.084 21.093 1.00 89.12 524 MET A CA 1
ATOM 4045 C C . MET A 1 524 ? -22.310 1.291 19.591 1.00 89.12 524 MET A C 1
ATOM 4047 O O . MET A 1 524 ? -23.418 1.452 19.102 1.00 89.12 524 MET A O 1
ATOM 4051 N N . ARG A 1 525 ? -21.205 1.342 18.847 1.00 92.62 525 ARG A N 1
ATOM 4052 C CA . ARG A 1 525 ? -21.194 1.446 17.377 1.00 92.62 525 ARG A CA 1
ATOM 4053 C C . ARG A 1 525 ? -19.970 0.738 16.828 1.00 92.62 525 ARG A C 1
ATOM 4055 O O . ARG A 1 525 ? -18.938 0.686 17.492 1.00 92.62 525 ARG A O 1
ATOM 4062 N N . ALA A 1 526 ? -20.070 0.248 15.598 1.00 96.31 526 ALA A N 1
ATOM 4063 C CA . ALA A 1 526 ? -18.924 -0.258 14.856 1.00 96.31 526 ALA A CA 1
ATOM 4064 C C . ALA A 1 526 ? -18.872 0.361 13.462 1.00 96.31 526 ALA A C 1
ATOM 4066 O O . ALA A 1 526 ? -19.861 0.350 12.733 1.00 96.31 526 ALA A O 1
ATOM 4067 N N . VAL A 1 527 ? -17.711 0.882 13.087 1.00 98.00 527 VAL A N 1
ATOM 4068 C CA . VAL A 1 527 ? -17.461 1.480 11.782 1.00 98.00 527 VAL A CA 1
ATOM 4069 C C . VAL A 1 527 ? -16.312 0.745 11.118 1.00 98.00 527 VAL A C 1
ATOM 4071 O O . VAL A 1 527 ? -15.214 0.652 11.664 1.00 98.00 527 VAL A O 1
ATOM 4074 N N . PHE A 1 528 ? -16.574 0.221 9.929 1.00 98.62 528 PHE A N 1
ATOM 4075 C CA . PHE A 1 528 ? -15.586 -0.444 9.097 1.00 98.62 528 PHE A CA 1
ATOM 4076 C C . PHE A 1 528 ? -15.251 0.447 7.911 1.00 98.62 528 PHE A C 1
ATOM 4078 O O . PHE A 1 528 ? -16.139 0.804 7.137 1.00 98.62 528 PHE A O 1
ATOM 4085 N N . VAL A 1 529 ? -13.974 0.786 7.765 1.00 97.94 529 VAL A N 1
ATOM 4086 C CA . VAL A 1 529 ? -13.470 1.606 6.662 1.00 97.94 529 VAL A CA 1
ATOM 4087 C C . VAL A 1 529 ? -12.622 0.738 5.755 1.00 97.94 529 VAL A C 1
ATOM 4089 O O . VAL A 1 529 ? -11.609 0.200 6.202 1.00 97.94 529 VAL A O 1
ATOM 4092 N N . ALA A 1 530 ? -13.053 0.588 4.501 1.00 97.25 530 ALA A N 1
ATOM 4093 C CA . ALA A 1 530 ? -12.361 -0.224 3.505 1.00 97.25 530 ALA A CA 1
ATOM 4094 C C . ALA A 1 530 ? -11.928 -1.618 4.029 1.00 97.25 530 ALA A C 1
ATOM 4096 O O . ALA A 1 530 ? -10.780 -2.000 3.827 1.00 97.25 530 ALA A O 1
ATOM 4097 N N . PRO A 1 531 ? -12.778 -2.383 4.750 1.00 98.06 531 PRO A N 1
ATOM 4098 C CA . PRO A 1 531 ? -12.325 -3.591 5.435 1.00 98.06 531 PRO A CA 1
ATOM 4099 C C . PRO A 1 531 ? -11.831 -4.671 4.464 1.00 98.06 531 PRO A C 1
ATOM 4101 O O . PRO A 1 531 ? -12.581 -5.155 3.607 1.00 98.06 531 PRO A O 1
ATOM 4104 N N . ASP A 1 532 ? -10.598 -5.124 4.687 1.00 97.50 532 ASP A N 1
ATOM 4105 C CA . ASP A 1 532 ? -10.005 -6.289 4.037 1.00 97.50 532 ASP A CA 1
ATOM 4106 C C . ASP A 1 532 ? -10.376 -7.574 4.796 1.00 97.50 532 ASP A C 1
ATOM 4108 O O . ASP A 1 532 ? -9.583 -8.237 5.476 1.00 97.50 532 ASP A O 1
ATOM 4112 N N . VAL A 1 533 ? -11.657 -7.904 4.676 1.00 96.94 533 VAL A N 1
ATOM 4113 C CA . VAL A 1 533 ? -12.271 -9.147 5.142 1.00 96.94 533 VAL A CA 1
ATOM 4114 C C . VAL A 1 533 ? -13.019 -9.732 3.956 1.00 96.94 533 VAL A C 1
ATOM 4116 O O . VAL A 1 533 ? -13.669 -8.980 3.233 1.00 96.94 533 VAL A O 1
ATOM 4119 N N . SER A 1 534 ? -12.989 -11.051 3.756 1.00 96.75 534 SER A N 1
ATOM 4120 C CA . SER A 1 534 ? -13.849 -11.693 2.750 1.00 96.75 534 SER A CA 1
ATOM 4121 C C . SER A 1 534 ? -15.296 -11.213 2.905 1.00 96.75 534 SER A C 1
ATOM 4123 O O . SER A 1 534 ? -15.869 -11.294 3.997 1.00 96.75 534 SER A O 1
ATOM 4125 N N . GLY A 1 535 ? -15.907 -10.715 1.826 1.00 96.69 535 GLY A N 1
ATOM 4126 C CA . GLY A 1 535 ? -17.236 -10.110 1.888 1.00 96.69 535 GLY A CA 1
ATOM 4127 C C . GLY A 1 535 ? -18.317 -11.084 2.364 1.00 96.69 535 GLY A C 1
ATOM 4128 O O . GLY A 1 535 ? -19.240 -10.704 3.094 1.00 96.69 535 GLY A O 1
ATOM 4129 N N . LYS A 1 536 ? -18.157 -12.373 2.039 1.00 95.31 536 LYS A N 1
ATOM 4130 C CA . LYS A 1 536 ? -19.007 -13.451 2.557 1.00 95.31 536 LYS A CA 1
ATOM 4131 C C . LYS A 1 536 ? -18.816 -13.64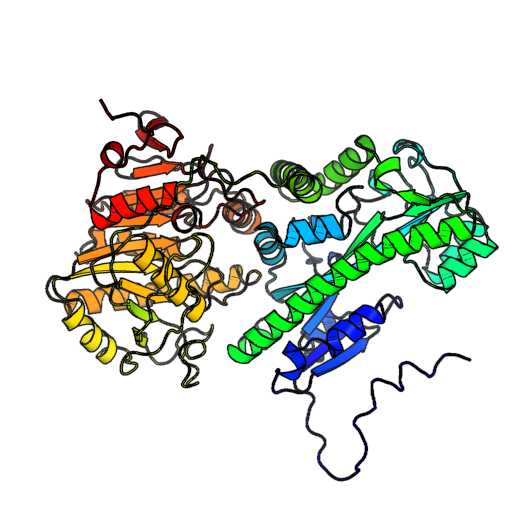0 4.063 1.00 95.31 536 LYS A C 1
ATOM 4133 O O . LYS A 1 536 ? -19.805 -13.676 4.790 1.00 95.31 536 LYS A O 1
ATOM 4138 N N . ALA A 1 537 ? -17.569 -13.739 4.530 1.00 95.00 537 ALA A N 1
ATOM 4139 C CA . ALA A 1 537 ? -17.267 -13.923 5.950 1.00 95.00 537 ALA A CA 1
ATOM 4140 C C . ALA A 1 537 ? -17.773 -12.740 6.790 1.00 95.00 537 ALA A C 1
ATOM 4142 O O . ALA A 1 537 ? -18.461 -12.951 7.787 1.00 95.00 537 ALA A O 1
ATOM 4143 N N . PHE A 1 538 ? -17.534 -11.508 6.324 1.00 97.31 538 PHE A N 1
ATOM 4144 C CA . PHE A 1 538 ? -18.080 -10.289 6.920 1.00 97.31 538 PHE A CA 1
ATOM 4145 C C . PHE A 1 538 ? -19.606 -10.376 7.035 1.00 97.31 538 PHE A C 1
ATOM 4147 O O . PHE A 1 538 ? -20.164 -10.275 8.126 1.00 97.31 538 PHE A O 1
ATOM 4154 N N . SER A 1 539 ? -20.291 -10.649 5.921 1.00 96.06 539 SER A N 1
ATOM 4155 C CA . SER A 1 539 ? -21.753 -10.749 5.881 1.00 96.06 539 SER A CA 1
ATOM 4156 C C . SER A 1 539 ? -22.305 -11.804 6.842 1.00 96.06 539 SER A C 1
ATOM 4158 O O . SER A 1 539 ? -23.296 -11.558 7.534 1.00 96.06 539 SER A O 1
ATOM 4160 N N . ASP A 1 540 ? -21.678 -12.980 6.885 1.00 94.94 540 ASP A N 1
ATOM 4161 C CA . ASP A 1 540 ? -22.093 -14.092 7.738 1.00 94.94 540 ASP A CA 1
ATOM 4162 C C . ASP A 1 540 ? -21.901 -13.757 9.222 1.00 94.94 540 ASP A C 1
ATOM 4164 O O . ASP A 1 540 ? -22.800 -14.008 10.028 1.00 94.94 540 ASP A O 1
ATOM 4168 N N . MET A 1 541 ? -20.770 -13.154 9.593 1.00 93.38 541 MET A N 1
ATOM 4169 C CA . MET A 1 541 ? -20.480 -12.774 10.977 1.00 93.38 541 MET A CA 1
ATOM 4170 C C . MET A 1 541 ? -21.380 -11.641 11.469 1.00 93.38 541 MET A C 1
ATOM 4172 O O . MET A 1 541 ? -21.942 -11.756 12.558 1.00 93.38 541 MET A O 1
ATOM 4176 N N . ILE A 1 542 ? -21.602 -10.598 10.661 1.00 93.88 542 ILE A N 1
ATOM 4177 C CA . ILE A 1 542 ? -22.497 -9.492 11.029 1.00 93.88 542 ILE A CA 1
ATOM 4178 C C . ILE A 1 542 ? -23.919 -10.013 11.273 1.00 93.88 542 ILE A C 1
ATOM 4180 O O . ILE A 1 542 ? -24.493 -9.747 12.331 1.00 93.88 542 ILE A O 1
ATOM 4184 N N . LYS A 1 543 ? -24.458 -10.851 10.375 1.00 92.62 543 LYS A N 1
ATOM 4185 C CA . LYS A 1 543 ? -25.783 -11.478 10.554 1.00 92.62 543 LYS A CA 1
ATOM 4186 C C . LYS A 1 543 ? -25.854 -12.347 11.809 1.00 92.62 543 LYS A C 1
ATOM 4188 O O . LYS A 1 543 ? -26.849 -12.301 12.528 1.00 92.62 543 LYS A O 1
ATOM 4193 N N . ARG A 1 544 ? -24.817 -13.152 12.062 1.00 90.94 544 ARG A N 1
ATOM 4194 C CA . ARG A 1 544 ? -24.769 -14.071 13.211 1.00 90.94 544 ARG A CA 1
ATOM 4195 C C . ARG A 1 544 ? -24.532 -13.361 14.538 1.00 90.94 544 ARG A C 1
ATOM 4197 O O . ARG A 1 544 ? -24.894 -13.929 15.562 1.00 90.94 544 ARG A O 1
ATOM 4204 N N . SER A 1 545 ? -23.930 -12.170 14.532 1.00 89.31 545 SER A N 1
ATOM 4205 C CA . SER A 1 545 ? -23.691 -11.415 15.762 1.00 89.31 545 SER A CA 1
ATOM 4206 C C . SER A 1 545 ? -25.010 -11.065 16.455 1.00 89.31 545 SER A C 1
ATOM 4208 O O . SER A 1 545 ? -25.106 -11.168 17.670 1.00 89.31 545 SER A O 1
ATOM 4210 N N . GLY A 1 546 ? -26.049 -10.682 15.699 1.00 84.56 546 GLY A N 1
ATOM 4211 C CA . GLY A 1 546 ? -27.283 -10.145 16.283 1.00 84.56 546 GLY A CA 1
ATOM 4212 C C . GLY A 1 546 ? -27.058 -8.836 17.053 1.00 84.56 546 GLY A C 1
ATOM 4213 O O . GLY A 1 546 ? -27.890 -8.466 17.885 1.00 84.56 546 GLY A O 1
ATOM 4214 N N . HIS A 1 547 ? -25.931 -8.158 16.801 1.00 86.31 547 HIS A N 1
ATOM 4215 C CA . HIS A 1 547 ? -25.579 -6.894 17.430 1.00 86.31 547 HIS A CA 1
ATOM 4216 C C . HIS A 1 547 ? -26.676 -5.854 17.172 1.00 86.31 547 HIS A C 1
ATOM 4218 O O . HIS A 1 547 ? -27.164 -5.706 16.052 1.00 86.31 547 HIS A O 1
ATOM 4224 N N . LYS A 1 548 ? -27.109 -5.171 18.235 1.00 84.19 548 LYS A N 1
ATOM 4225 C CA . LYS A 1 548 ? -28.311 -4.324 18.205 1.00 84.19 548 LYS A CA 1
ATOM 4226 C C . LYS A 1 548 ? -28.026 -2.864 17.878 1.00 84.19 548 LYS A C 1
ATOM 4228 O O . LYS A 1 548 ? -28.969 -2.126 17.595 1.00 84.19 548 LYS A O 1
ATOM 4233 N N . HIS A 1 549 ? -26.768 -2.444 17.950 1.00 87.50 549 HIS A N 1
ATOM 4234 C CA . HIS A 1 549 ? -26.394 -1.068 17.683 1.00 87.50 549 HIS A CA 1
ATOM 4235 C C . HIS A 1 549 ? -25.896 -0.862 16.243 1.00 87.50 549 HIS A C 1
ATOM 4237 O O . HIS A 1 549 ? -25.648 -1.846 15.541 1.00 87.50 549 HIS A O 1
ATOM 4243 N N . PRO A 1 550 ? -25.793 0.395 15.764 1.00 90.44 550 PRO A N 1
ATOM 4244 C CA . PRO A 1 550 ? -25.411 0.676 14.388 1.00 90.44 550 PRO A CA 1
ATOM 4245 C C . PRO A 1 550 ? -24.043 0.104 14.018 1.00 90.44 550 PRO A C 1
ATOM 4247 O O . PRO A 1 550 ? -23.045 0.322 14.709 1.00 90.44 550 PRO A O 1
ATOM 4250 N N . ILE A 1 551 ? -24.017 -0.579 12.876 1.00 95.81 551 ILE A N 1
ATOM 4251 C CA . ILE A 1 551 ? -22.798 -0.997 12.196 1.00 95.81 551 ILE A CA 1
ATOM 4252 C C . ILE A 1 551 ? -22.767 -0.276 10.857 1.00 95.81 551 ILE A C 1
ATOM 4254 O O . ILE A 1 551 ? -23.704 -0.425 10.071 1.00 95.81 551 ILE A O 1
ATOM 4258 N N . THR A 1 552 ? -21.708 0.479 10.593 1.00 97.75 552 THR A N 1
ATOM 4259 C CA . THR A 1 552 ? -21.531 1.236 9.352 1.00 97.75 552 THR A CA 1
ATOM 4260 C C . THR A 1 552 ? -20.366 0.657 8.558 1.00 97.75 552 THR A C 1
ATOM 4262 O O . THR A 1 552 ? -19.306 0.370 9.112 1.00 97.75 552 THR A O 1
ATOM 4265 N N . LEU A 1 553 ? -20.566 0.471 7.255 1.00 98.38 553 LEU A N 1
ATOM 4266 C CA . LEU A 1 553 ? -19.554 -0.023 6.324 1.00 98.38 553 LEU A CA 1
ATOM 4267 C C . LEU A 1 553 ? -19.298 1.037 5.259 1.00 98.38 553 LEU A C 1
ATOM 4269 O O . LEU A 1 553 ? -20.193 1.320 4.469 1.00 98.38 553 LEU A O 1
ATOM 4273 N N . TYR A 1 554 ? -18.085 1.577 5.214 1.00 98.31 554 TYR A N 1
ATOM 4274 C CA . TYR A 1 554 ? -17.616 2.408 4.113 1.00 98.31 554 TYR A CA 1
ATOM 4275 C C . TYR A 1 554 ? -16.947 1.537 3.053 1.00 98.31 554 TYR A C 1
ATOM 4277 O O . TYR A 1 554 ? -16.041 0.752 3.357 1.00 98.31 554 TYR A O 1
ATOM 4285 N N . SER A 1 555 ? -17.400 1.696 1.813 1.00 97.88 555 SER A N 1
ATOM 4286 C CA . SER A 1 555 ? -16.886 0.969 0.656 1.00 97.88 555 SER A CA 1
ATOM 4287 C C . SER A 1 555 ? -16.611 1.917 -0.504 1.00 97.88 555 SER A C 1
ATOM 4289 O O . SER A 1 555 ? -17.346 2.884 -0.712 1.00 97.88 555 SER A O 1
ATOM 4291 N N . HIS A 1 556 ? -15.601 1.599 -1.311 1.00 95.75 556 HIS A N 1
ATOM 4292 C CA . HIS A 1 556 ? -15.228 2.393 -2.478 1.00 95.75 556 HIS A CA 1
ATOM 4293 C C . HIS A 1 556 ? -14.986 1.479 -3.682 1.00 95.75 556 HIS A C 1
ATOM 4295 O O . HIS A 1 556 ? -14.361 0.424 -3.569 1.00 95.75 556 HIS A O 1
ATOM 4301 N N . ARG A 1 557 ? -15.550 1.825 -4.846 1.00 93.31 557 ARG A N 1
ATOM 4302 C CA . ARG A 1 557 ? -15.454 0.986 -6.056 1.00 93.31 557 ARG A CA 1
ATOM 4303 C C . ARG A 1 557 ? -14.033 0.932 -6.613 1.00 93.31 557 ARG A C 1
ATOM 4305 O O . ARG A 1 557 ? -13.603 -0.110 -7.090 1.00 93.31 557 ARG A O 1
ATOM 4312 N N . GLU A 1 558 ? -13.333 2.057 -6.555 1.00 89.06 558 GLU A N 1
ATOM 4313 C CA . GLU A 1 558 ? -11.974 2.228 -7.088 1.00 89.06 558 GLU A CA 1
ATOM 4314 C C . GLU A 1 558 ? -10.918 2.060 -5.971 1.00 89.06 558 GLU A C 1
ATOM 4316 O O . GLU A 1 558 ? -9.856 2.673 -6.022 1.00 89.06 558 GLU A O 1
ATOM 4321 N N . ASP A 1 559 ? -11.231 1.272 -4.927 1.00 92.19 559 ASP A N 1
ATOM 4322 C CA . ASP A 1 559 ? -10.266 0.854 -3.895 1.00 92.19 559 ASP A CA 1
ATOM 4323 C C . ASP A 1 559 ? -9.398 -0.279 -4.443 1.00 92.19 559 ASP A C 1
ATOM 4325 O O . ASP A 1 559 ? -9.753 -1.461 -4.439 1.00 92.19 559 ASP A O 1
ATOM 4329 N N . CYS A 1 560 ? -8.275 0.133 -4.997 1.00 89.06 560 CYS A N 1
ATOM 4330 C CA . CYS A 1 560 ? -7.349 -0.727 -5.692 1.00 89.06 560 CYS A CA 1
ATOM 4331 C C . CYS A 1 560 ? -6.596 -1.694 -4.754 1.00 89.06 560 CYS A C 1
ATOM 4333 O O . CYS A 1 560 ? -6.599 -2.883 -5.068 1.00 89.06 560 CYS A O 1
ATOM 4335 N N . PRO A 1 561 ? -6.076 -1.291 -3.571 1.00 90.25 561 PRO A N 1
ATOM 4336 C CA . PRO A 1 561 ? -5.533 -2.245 -2.596 1.00 90.25 561 PRO A CA 1
ATOM 4337 C C . PRO A 1 561 ? -6.493 -3.386 -2.239 1.00 90.25 561 PRO A C 1
ATOM 4339 O O . PRO A 1 561 ? -6.076 -4.540 -2.141 1.00 90.25 561 PRO A O 1
ATOM 4342 N N . LEU A 1 562 ? -7.796 -3.112 -2.101 1.00 93.31 562 LEU A N 1
ATOM 4343 C CA . LEU A 1 562 ? -8.774 -4.178 -1.869 1.00 93.31 562 LEU A CA 1
ATOM 4344 C C . LEU A 1 562 ? -9.017 -5.064 -3.094 1.00 93.31 562 LEU A C 1
ATOM 4346 O O . LEU A 1 562 ? -9.212 -6.268 -2.920 1.00 93.31 562 LEU A O 1
ATOM 4350 N N . LYS A 1 563 ? -9.019 -4.500 -4.311 1.00 91.25 563 LYS A N 1
ATOM 4351 C CA . LYS A 1 563 ? -9.077 -5.295 -5.551 1.00 91.25 563 LYS A CA 1
ATOM 4352 C C . LYS A 1 563 ? -7.870 -6.230 -5.648 1.00 91.25 563 LYS A C 1
ATOM 4354 O O . LYS A 1 563 ? -8.063 -7.417 -5.884 1.00 91.25 563 LYS A O 1
ATOM 4359 N N . PHE A 1 564 ? -6.671 -5.725 -5.369 1.00 88.56 564 PHE A N 1
ATOM 4360 C CA . PHE A 1 564 ? -5.442 -6.515 -5.345 1.00 88.56 564 PHE A CA 1
ATOM 4361 C C . PHE A 1 564 ? -5.473 -7.616 -4.301 1.00 88.56 564 PHE A C 1
ATOM 4363 O O . PHE A 1 564 ? -5.253 -8.781 -4.614 1.00 88.56 564 PHE A O 1
ATOM 4370 N N . SER A 1 565 ? -5.849 -7.268 -3.074 1.00 90.06 565 SER A N 1
ATOM 4371 C CA . SER A 1 565 ? -6.001 -8.246 -2.008 1.00 90.06 565 SER A CA 1
ATOM 4372 C C . SER A 1 565 ? -7.036 -9.329 -2.353 1.00 90.06 565 SER A C 1
ATOM 4374 O O . SER A 1 565 ? -6.839 -10.503 -2.032 1.00 90.06 565 SER A O 1
ATOM 4376 N N . ALA A 1 566 ? -8.155 -8.976 -2.998 1.00 90.06 566 ALA A N 1
ATOM 4377 C CA . ALA A 1 566 ? -9.141 -9.947 -3.480 1.00 90.06 566 ALA A CA 1
ATOM 4378 C C . ALA A 1 566 ? -8.572 -10.865 -4.565 1.00 90.06 566 ALA A C 1
ATOM 4380 O O . ALA A 1 566 ? -8.697 -12.083 -4.445 1.00 90.06 566 ALA A O 1
ATOM 4381 N N . HIS A 1 567 ? -7.951 -10.272 -5.582 1.00 86.62 567 HIS A N 1
ATOM 4382 C CA . HIS A 1 567 ? -7.359 -10.971 -6.712 1.00 86.62 567 HIS A CA 1
ATOM 4383 C C . HIS A 1 567 ? -6.297 -11.969 -6.233 1.00 86.62 567 HIS A C 1
ATOM 4385 O O . HIS A 1 567 ? -6.492 -13.177 -6.324 1.00 86.62 567 HIS A O 1
ATOM 4391 N N . ARG A 1 568 ? -5.252 -11.464 -5.570 1.00 83.12 568 ARG A N 1
ATOM 4392 C CA . ARG A 1 568 ? -4.045 -12.226 -5.240 1.00 83.12 568 ARG A CA 1
ATOM 4393 C C . ARG A 1 568 ? -4.191 -13.170 -4.045 1.00 83.12 568 ARG A C 1
ATOM 4395 O O . ARG A 1 568 ? -3.493 -14.181 -3.976 1.00 83.12 568 ARG A O 1
ATOM 4402 N N . PHE A 1 569 ? -5.064 -12.844 -3.084 1.00 87.56 569 PHE A N 1
ATOM 4403 C CA . PHE A 1 569 ? -5.132 -13.544 -1.789 1.00 87.56 569 PHE A CA 1
ATOM 4404 C C . PHE A 1 569 ? -6.543 -13.983 -1.371 1.00 87.56 569 PHE A C 1
ATOM 4406 O O . PHE A 1 569 ? -6.747 -14.380 -0.220 1.00 87.56 569 PHE A O 1
ATOM 4413 N N . ASN A 1 570 ? -7.541 -13.884 -2.256 1.00 88.25 570 ASN A N 1
ATOM 4414 C CA . ASN A 1 570 ? -8.909 -14.345 -1.983 1.00 88.25 570 ASN A CA 1
ATOM 4415 C C . ASN A 1 570 ? -9.573 -15.040 -3.179 1.00 88.25 570 ASN A C 1
ATOM 4417 O O . ASN A 1 570 ? -10.801 -15.134 -3.196 1.00 88.25 570 ASN A O 1
ATOM 4421 N N . ASN A 1 571 ? -8.807 -15.510 -4.169 1.00 87.56 571 ASN A N 1
ATOM 4422 C CA . ASN A 1 571 ? -9.322 -16.171 -5.376 1.00 87.56 571 ASN A CA 1
ATOM 4423 C C . ASN A 1 571 ? -10.408 -15.325 -6.073 1.00 87.56 571 ASN A C 1
ATOM 4425 O O . ASN A 1 571 ? -11.542 -15.784 -6.263 1.00 87.56 571 ASN A O 1
ATOM 4429 N N . ASP A 1 572 ? -10.100 -14.044 -6.302 1.00 87.50 572 ASP A N 1
ATOM 4430 C CA . ASP A 1 572 ? -10.998 -13.019 -6.857 1.00 87.50 572 ASP A CA 1
ATOM 4431 C C . ASP A 1 572 ? -12.307 -12.786 -6.074 1.00 87.50 572 ASP A C 1
ATOM 4433 O O . ASP A 1 572 ? -13.203 -12.064 -6.526 1.00 87.50 572 ASP A O 1
ATOM 4437 N N . GLN A 1 573 ? -12.463 -13.359 -4.875 1.00 91.94 573 GLN A N 1
ATOM 4438 C CA . GLN A 1 573 ? -13.649 -13.116 -4.061 1.00 91.94 573 GLN A CA 1
ATOM 4439 C C . GLN A 1 573 ? -13.596 -11.703 -3.465 1.00 91.94 573 GLN A C 1
ATOM 4441 O O . GLN A 1 573 ? -12.611 -11.353 -2.804 1.00 91.94 573 GLN A O 1
ATOM 4446 N N . PRO A 1 574 ? -14.667 -10.899 -3.591 1.00 94.88 574 PRO A N 1
ATOM 4447 C CA . PRO A 1 574 ? -14.618 -9.522 -3.136 1.00 94.88 574 PRO A CA 1
ATOM 4448 C C . PRO A 1 574 ? -14.393 -9.372 -1.626 1.00 94.88 574 PRO A C 1
ATOM 4450 O O . PRO A 1 574 ? -14.998 -10.080 -0.809 1.00 94.88 574 PRO A O 1
ATOM 4453 N N . ARG A 1 575 ? -13.563 -8.401 -1.243 1.00 97.19 575 ARG A N 1
ATOM 4454 C CA . ARG A 1 575 ? -13.422 -7.891 0.122 1.00 97.19 575 ARG A CA 1
ATOM 4455 C C . ARG A 1 575 ? -14.632 -7.042 0.503 1.00 97.19 575 ARG A C 1
ATOM 4457 O O . ARG A 1 575 ? -15.273 -6.415 -0.337 1.00 97.19 575 ARG A O 1
ATOM 4464 N N . ALA A 1 576 ? -14.934 -6.986 1.794 1.00 97.81 576 ALA A N 1
ATOM 4465 C CA . ALA A 1 576 ? -16.090 -6.280 2.331 1.00 97.81 576 ALA A CA 1
ATOM 4466 C C . ALA A 1 576 ? -16.065 -4.768 2.051 1.00 97.81 576 ALA A C 1
ATOM 4468 O O . ALA A 1 576 ? -17.122 -4.155 1.917 1.00 97.81 576 ALA A O 1
ATOM 4469 N N . GLY A 1 577 ? -14.878 -4.170 1.926 1.00 97.38 577 GLY A N 1
ATOM 4470 C CA . GLY A 1 577 ? -14.725 -2.769 1.542 1.00 97.38 577 GLY A CA 1
ATOM 4471 C C . GLY A 1 577 ? -14.870 -2.482 0.042 1.00 97.38 577 GLY A C 1
ATOM 4472 O O . GLY A 1 577 ? -14.959 -1.310 -0.321 1.00 97.38 577 GLY A O 1
ATOM 4473 N N . GLN A 1 578 ? -14.931 -3.494 -0.835 1.00 96.75 578 GLN A N 1
ATOM 4474 C CA . GLN A 1 578 ? -15.060 -3.255 -2.277 1.00 96.75 578 GLN A CA 1
ATOM 4475 C C . GLN A 1 578 ? -16.461 -2.748 -2.639 1.00 96.75 578 GLN A C 1
ATOM 4477 O O . GLN A 1 578 ? -17.484 -3.355 -2.315 1.00 96.75 578 GLN A O 1
ATOM 4482 N N . GLY A 1 579 ? -16.499 -1.606 -3.326 1.00 94.56 579 GLY A N 1
ATOM 4483 C CA . GLY A 1 579 ? -17.731 -0.944 -3.743 1.00 94.56 579 GLY A CA 1
ATOM 4484 C C . GLY A 1 579 ? -18.315 -1.449 -5.069 1.00 94.56 579 GLY A C 1
ATOM 4485 O O . GLY A 1 579 ? -18.098 -2.579 -5.508 1.00 94.56 579 GLY A O 1
ATOM 4486 N N . GLY A 1 580 ? -19.104 -0.590 -5.725 1.00 93.38 580 GLY A N 1
ATOM 4487 C CA . GLY A 1 580 ? -19.710 -0.879 -7.028 1.00 93.38 580 GLY A CA 1
ATOM 4488 C C . GLY A 1 580 ? -20.584 -2.145 -7.019 1.00 93.38 580 GLY A C 1
ATOM 4489 O O . GLY A 1 580 ? -21.483 -2.254 -6.177 1.00 93.38 580 GLY A O 1
ATOM 4490 N N . PRO A 1 581 ? -20.388 -3.110 -7.938 1.00 92.75 581 PRO A N 1
ATOM 4491 C CA . PRO A 1 581 ? -21.184 -4.340 -7.967 1.00 92.75 581 PRO A CA 1
ATOM 4492 C C . PRO A 1 581 ? -21.014 -5.188 -6.697 1.00 92.75 581 PRO A C 1
ATOM 4494 O O . PRO A 1 581 ? -21.946 -5.899 -6.328 1.00 92.75 581 PRO A O 1
ATOM 4497 N N . HIS A 1 582 ? -19.913 -5.027 -5.960 1.00 95.25 582 HIS A N 1
ATOM 4498 C CA . HIS A 1 582 ? -19.580 -5.829 -4.780 1.00 95.25 582 HIS A CA 1
ATOM 4499 C C . HIS A 1 582 ? -20.063 -5.245 -3.445 1.00 95.25 582 HIS A C 1
ATOM 4501 O O . HIS A 1 582 ? -19.883 -5.888 -2.413 1.00 95.25 582 HIS A O 1
ATOM 4507 N N . LEU A 1 583 ? -20.742 -4.085 -3.457 1.00 96.00 583 LEU A N 1
ATOM 4508 C CA . LEU A 1 583 ? -21.310 -3.485 -2.243 1.00 96.00 583 LEU A CA 1
ATOM 4509 C C . LEU A 1 583 ? -22.151 -4.499 -1.455 1.00 96.00 583 LEU A C 1
ATOM 4511 O O . LEU A 1 583 ? -23.175 -4.998 -1.944 1.00 96.00 583 LEU A O 1
ATOM 4515 N N . ILE A 1 584 ? -21.756 -4.724 -0.202 1.00 97.00 584 ILE A N 1
ATOM 4516 C CA . ILE A 1 584 ? -22.517 -5.511 0.766 1.00 97.00 584 ILE A CA 1
ATOM 4517 C C . ILE A 1 584 ? -23.681 -4.663 1.254 1.00 97.00 584 ILE A C 1
ATOM 4519 O O . ILE A 1 584 ? -23.477 -3.648 1.908 1.00 97.00 584 ILE A O 1
ATOM 4523 N N . VAL A 1 585 ? -24.910 -5.088 0.975 1.00 96.06 585 VAL A N 1
ATOM 4524 C CA . VAL A 1 585 ? -26.126 -4.410 1.440 1.00 96.06 585 VAL A CA 1
ATOM 4525 C C . VAL A 1 585 ? -26.979 -5.419 2.201 1.00 96.06 585 VAL A C 1
ATOM 4527 O O . VAL A 1 585 ? -27.521 -6.353 1.610 1.00 96.06 585 VAL A O 1
ATOM 4530 N N . LEU A 1 586 ? -27.070 -5.253 3.522 1.00 93.31 586 LEU A N 1
ATOM 4531 C CA . LEU A 1 586 ? -27.733 -6.184 4.439 1.00 93.31 586 LEU A CA 1
ATOM 4532 C C . LEU A 1 586 ? -28.655 -5.431 5.401 1.00 93.31 586 LEU A C 1
ATOM 4534 O O . LEU A 1 586 ? -28.396 -4.289 5.765 1.00 93.31 586 LEU A O 1
ATOM 4538 N N . SER A 1 587 ? -29.721 -6.086 5.862 1.00 88.38 587 SER A N 1
ATOM 4539 C CA . SER A 1 587 ? -30.562 -5.521 6.923 1.00 88.38 587 SER A CA 1
ATOM 4540 C C . SER A 1 587 ? -29.758 -5.360 8.217 1.00 88.38 587 SER A C 1
ATOM 4542 O O . SER A 1 587 ? -29.096 -6.302 8.642 1.00 88.38 587 SER A O 1
ATOM 4544 N N . GLY A 1 588 ? -29.845 -4.187 8.849 1.00 86.56 588 GLY A N 1
ATOM 4545 C CA . GLY A 1 588 ? -29.102 -3.859 10.073 1.00 86.56 588 GLY A CA 1
ATOM 4546 C C . GLY A 1 588 ? -27.673 -3.348 9.846 1.00 86.56 588 GLY A C 1
ATOM 4547 O O . GLY A 1 588 ? -27.050 -2.902 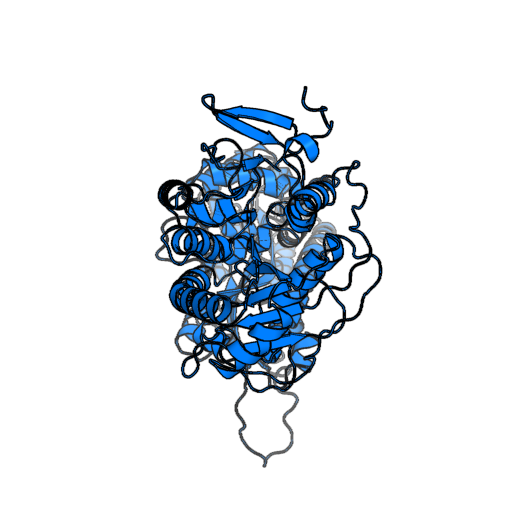10.801 1.00 86.56 588 GLY A O 1
ATOM 4548 N N . LEU A 1 589 ? -27.181 -3.357 8.601 1.00 94.56 589 LEU A N 1
ATOM 4549 C CA . LEU A 1 589 ? -25.902 -2.764 8.214 1.00 94.56 589 LEU A CA 1
ATOM 4550 C C . LEU A 1 589 ? -26.144 -1.442 7.479 1.00 94.56 589 LEU A C 1
ATOM 4552 O O . LEU A 1 589 ? -26.900 -1.384 6.509 1.00 94.56 589 LEU A O 1
ATOM 4556 N N . GLU A 1 590 ? -25.485 -0.381 7.922 1.00 95.62 590 GLU A N 1
ATOM 4557 C CA . GLU A 1 590 ? -25.490 0.914 7.256 1.00 95.62 590 GLU A CA 1
ATOM 4558 C C . GLU A 1 590 ? -24.335 0.993 6.250 1.00 95.62 590 GLU A C 1
ATOM 4560 O O . GLU A 1 590 ? -23.237 1.444 6.558 1.00 95.62 590 GLU A O 1
ATOM 4565 N N . THR A 1 591 ? -24.576 0.533 5.026 1.00 97.50 591 THR A N 1
ATOM 4566 C CA . THR A 1 591 ? -23.573 0.597 3.956 1.00 97.50 591 THR A CA 1
ATOM 4567 C C . THR A 1 591 ? -23.527 1.991 3.338 1.00 97.50 591 THR A C 1
ATOM 4569 O O . THR A 1 591 ? -24.551 2.487 2.861 1.00 97.50 591 THR A O 1
ATOM 4572 N N . VAL A 1 592 ? -22.340 2.594 3.319 1.00 97.62 592 VAL A N 1
ATOM 4573 C CA . VAL A 1 592 ? -22.021 3.889 2.718 1.00 97.62 592 VAL A CA 1
ATOM 4574 C C . VAL A 1 592 ? -21.078 3.666 1.535 1.00 97.62 592 VAL A C 1
ATOM 4576 O O . VAL A 1 592 ? -19.916 3.302 1.691 1.00 97.62 592 VAL A O 1
ATOM 4579 N N . ASP A 1 593 ? -21.590 3.897 0.333 1.00 97.06 593 ASP A N 1
ATOM 4580 C CA . ASP A 1 593 ? -20.798 3.961 -0.891 1.00 97.06 593 ASP A CA 1
ATOM 4581 C C . ASP A 1 593 ? -20.127 5.337 -0.987 1.00 97.06 593 ASP A C 1
ATOM 4583 O O . ASP A 1 593 ? -20.782 6.366 -1.199 1.00 97.06 593 ASP A O 1
ATOM 4587 N N . ALA A 1 594 ? -18.811 5.339 -0.804 1.00 95.50 594 ALA A N 1
ATOM 4588 C CA . ALA A 1 594 ? -17.969 6.521 -0.815 1.00 95.50 594 ALA A CA 1
ATOM 4589 C C . ALA A 1 594 ? -17.349 6.806 -2.192 1.00 95.50 594 ALA A C 1
ATOM 4591 O O . ALA A 1 594 ? -16.543 7.719 -2.288 1.00 95.50 594 ALA A O 1
ATOM 4592 N N . THR A 1 595 ? -17.741 6.092 -3.259 1.00 92.75 595 THR A N 1
ATOM 4593 C CA . THR A 1 595 ? -17.117 6.174 -4.604 1.00 92.75 595 THR A CA 1
ATOM 4594 C C . THR A 1 595 ? -17.063 7.590 -5.202 1.00 92.75 595 THR A C 1
ATOM 4596 O O . THR A 1 595 ? -16.274 7.863 -6.099 1.00 92.75 595 THR A O 1
ATOM 4599 N N . TYR A 1 596 ? -17.915 8.510 -4.741 1.00 90.56 596 TYR A N 1
ATOM 4600 C CA . TYR A 1 596 ? -17.876 9.916 -5.165 1.00 90.56 596 TYR A CA 1
ATOM 4601 C C . TYR A 1 596 ? -16.630 10.670 -4.668 1.00 90.56 596 TYR A C 1
ATOM 4603 O O . TYR A 1 596 ? -16.237 11.676 -5.258 1.00 90.56 596 TYR A O 1
ATOM 4611 N N . VAL A 1 597 ? -16.056 10.227 -3.553 1.00 87.62 597 VAL A N 1
ATOM 4612 C CA . VAL A 1 597 ? -14.949 10.885 -2.868 1.00 87.62 597 VAL A CA 1
ATOM 4613 C C . VAL A 1 597 ? -13.652 10.241 -3.335 1.00 87.62 597 VAL A C 1
ATOM 4615 O O . VAL A 1 597 ? -13.339 9.129 -2.926 1.00 87.62 597 VAL A O 1
ATOM 4618 N N . ARG A 1 598 ? -12.928 10.941 -4.209 1.00 82.25 598 ARG A N 1
ATOM 4619 C CA . ARG A 1 598 ? -11.757 10.414 -4.911 1.00 82.25 598 ARG A CA 1
ATOM 4620 C C . ARG A 1 598 ? -10.472 11.085 -4.451 1.00 82.25 598 ARG A C 1
ATOM 4622 O O . ARG A 1 598 ? -10.460 12.284 -4.197 1.00 82.25 598 ARG A O 1
ATOM 4629 N N . ASP A 1 599 ? -9.407 10.293 -4.420 1.00 75.81 599 ASP A N 1
ATOM 4630 C CA . ASP A 1 599 ? -8.036 10.724 -4.155 1.00 75.81 599 ASP A CA 1
ATOM 4631 C C . ASP A 1 599 ? -7.424 11.537 -5.299 1.00 75.81 599 ASP A C 1
ATOM 4633 O O . ASP A 1 599 ? -6.604 12.421 -5.085 1.00 75.81 599 ASP A O 1
ATOM 4637 N N . GLY A 1 600 ? -7.855 11.246 -6.524 1.00 75.88 600 GLY A N 1
ATOM 4638 C CA . GLY A 1 600 ? -7.285 11.825 -7.735 1.00 75.88 600 GLY A CA 1
ATOM 4639 C C . GLY A 1 600 ? -6.043 11.087 -8.235 1.00 75.88 600 GLY A C 1
ATOM 4640 O O . GLY A 1 600 ? -5.732 11.218 -9.407 1.00 75.88 600 GLY A O 1
ATOM 4641 N N . LYS A 1 601 ? -5.392 10.254 -7.410 1.00 82.06 601 LYS A N 1
ATOM 4642 C CA . LYS A 1 601 ? -4.292 9.373 -7.834 1.00 82.06 601 LYS A CA 1
ATOM 4643 C C . LYS A 1 601 ? -4.758 7.938 -8.053 1.00 82.06 601 LYS A C 1
ATOM 4645 O O . LYS A 1 601 ? -5.630 7.434 -7.325 1.00 82.06 601 LYS A O 1
ATOM 4650 N N . LEU A 1 602 ? -4.119 7.244 -8.994 1.00 84.38 602 LEU A N 1
ATOM 4651 C CA . LEU A 1 602 ? -4.295 5.808 -9.188 1.00 84.38 602 LEU A CA 1
ATOM 4652 C C . LEU A 1 602 ? -4.133 5.049 -7.863 1.00 84.38 602 LEU A C 1
ATOM 4654 O O . LEU A 1 602 ? -3.202 5.253 -7.087 1.00 84.38 602 LEU A O 1
ATOM 4658 N N . CYS A 1 603 ? -5.086 4.165 -7.580 1.00 86.62 603 CYS A N 1
ATOM 4659 C CA . CYS A 1 603 ? -5.076 3.316 -6.394 1.00 86.62 603 CYS A CA 1
ATOM 4660 C C . CYS A 1 603 ? -5.035 4.044 -5.028 1.00 86.62 603 CYS A C 1
ATOM 4662 O O . CYS A 1 603 ? -4.813 3.391 -4.011 1.00 86.62 603 CYS A O 1
ATOM 4664 N N . GLY A 1 604 ? -5.322 5.352 -4.961 1.00 84.44 604 GLY A N 1
ATOM 4665 C CA . GLY A 1 604 ? -5.297 6.134 -3.712 1.00 84.44 604 GLY A CA 1
ATOM 4666 C C . GLY A 1 604 ? -6.529 5.976 -2.803 1.00 84.44 604 GLY A C 1
ATOM 4667 O O . GLY A 1 604 ? -6.518 6.367 -1.638 1.00 84.44 604 GLY A O 1
ATOM 4668 N N . ASN A 1 605 ? -7.616 5.364 -3.285 1.00 88.56 605 ASN A N 1
ATOM 4669 C CA . ASN A 1 605 ? -8.904 5.346 -2.577 1.00 88.56 605 ASN A CA 1
ATOM 4670 C C . ASN A 1 605 ? -9.027 4.242 -1.506 1.00 88.56 605 ASN A C 1
ATOM 4672 O O . ASN A 1 605 ? -10.023 3.518 -1.496 1.00 88.56 605 ASN A O 1
ATOM 4676 N N . HIS A 1 606 ? -8.067 4.130 -0.580 1.00 92.62 606 HIS A N 1
ATOM 4677 C CA . HIS A 1 606 ? -8.097 3.135 0.512 1.00 92.62 606 HIS A CA 1
ATOM 4678 C C . HIS A 1 606 ? -8.274 3.738 1.918 1.00 92.62 606 HIS A C 1
ATOM 4680 O O . HIS A 1 606 ? -8.782 3.097 2.843 1.00 92.62 606 HIS A O 1
ATOM 4686 N N . THR A 1 607 ? -7.892 5.003 2.092 1.00 90.12 607 THR A N 1
ATOM 4687 C CA . THR A 1 607 ? -8.017 5.767 3.347 1.00 90.12 607 THR A CA 1
ATOM 4688 C C . THR A 1 607 ? -8.956 6.969 3.214 1.00 90.12 607 THR A C 1
ATOM 4690 O O . THR A 1 607 ? -9.050 7.790 4.123 1.00 90.12 607 THR A O 1
ATOM 4693 N N . TYR A 1 608 ? -9.730 7.032 2.123 1.00 90.56 608 TYR A N 1
ATOM 4694 C CA . TYR A 1 608 ? -10.653 8.119 1.759 1.00 90.56 608 TYR A CA 1
ATOM 4695 C C . TYR A 1 608 ? -11.547 8.616 2.902 1.00 90.56 608 TYR A C 1
ATOM 4697 O O . TYR A 1 608 ? -11.862 9.795 2.958 1.00 90.56 608 TYR A O 1
ATOM 4705 N N . THR A 1 609 ? -11.963 7.749 3.832 1.00 90.75 609 THR A N 1
ATOM 4706 C CA . THR A 1 609 ? -12.823 8.165 4.958 1.00 90.75 609 THR A CA 1
ATOM 4707 C C . THR A 1 609 ? -12.086 9.040 5.972 1.00 90.75 609 THR A C 1
ATOM 4709 O O . THR A 1 609 ? -12.711 9.866 6.628 1.00 90.75 609 THR A O 1
ATOM 4712 N N . PHE A 1 610 ? -10.774 8.867 6.100 1.00 89.69 610 PHE A N 1
ATOM 4713 C CA . PHE A 1 610 ? -9.932 9.636 7.016 1.00 89.69 610 PHE A CA 1
ATOM 4714 C C . PHE A 1 610 ? -9.299 10.844 6.334 1.00 89.69 610 PHE A C 1
ATOM 4716 O O . PHE A 1 610 ? -9.083 11.861 6.986 1.00 89.69 610 PHE A O 1
ATOM 4723 N N . ASP A 1 611 ? -9.042 10.728 5.031 1.00 85.12 611 ASP A N 1
ATOM 4724 C CA . ASP A 1 611 ? -8.186 11.684 4.334 1.00 85.12 611 ASP A CA 1
ATOM 4725 C C . ASP A 1 611 ? -8.981 12.695 3.500 1.00 85.12 611 ASP A C 1
ATOM 4727 O O . ASP A 1 611 ? -8.520 13.803 3.244 1.00 85.12 611 ASP A O 1
ATOM 4731 N N . ARG A 1 612 ? -10.231 12.374 3.140 1.00 86.62 612 ARG A N 1
ATOM 4732 C CA . ARG A 1 612 ? -11.040 13.237 2.276 1.00 86.62 612 ARG A CA 1
ATOM 4733 C C . ARG A 1 612 ? -12.108 13.993 3.070 1.00 86.62 612 ARG A C 1
ATOM 4735 O O . ARG A 1 612 ? -12.958 13.346 3.697 1.00 86.62 612 ARG A O 1
ATOM 4742 N N . PRO A 1 613 ? -12.146 15.341 3.009 1.00 85.44 613 PRO A N 1
ATOM 4743 C CA . PRO A 1 613 ? -13.002 16.176 3.855 1.00 85.44 613 PRO A CA 1
ATOM 4744 C C . PRO A 1 613 ? -14.468 15.753 3.914 1.00 85.44 613 PRO A C 1
ATOM 4746 O O . PRO A 1 613 ? -15.074 15.721 4.987 1.00 85.44 613 PRO A O 1
ATOM 4749 N N . ARG A 1 614 ? -15.056 15.387 2.771 1.00 87.50 614 ARG A N 1
ATOM 4750 C CA . ARG A 1 614 ? -16.473 15.022 2.703 1.00 87.50 614 ARG A CA 1
ATOM 4751 C C . ARG A 1 614 ? -16.790 13.701 3.406 1.00 87.50 614 ARG A C 1
ATOM 4753 O O . ARG A 1 614 ? -17.821 13.606 4.072 1.00 87.50 614 ARG A O 1
ATOM 4760 N N . ALA A 1 615 ? -15.924 12.700 3.269 1.00 91.12 615 ALA A N 1
ATOM 4761 C CA . ALA A 1 615 ? -16.090 11.417 3.947 1.00 91.12 615 ALA A CA 1
ATOM 4762 C C . ALA A 1 615 ? -15.710 11.513 5.433 1.00 91.12 615 ALA A C 1
ATOM 4764 O O . ALA A 1 615 ? -16.413 10.964 6.279 1.00 91.12 615 ALA A O 1
ATOM 4765 N N . LEU A 1 616 ? -14.689 12.306 5.760 1.00 90.50 616 LEU A N 1
ATOM 4766 C CA . LEU A 1 616 ? -14.296 12.614 7.133 1.00 90.50 616 LEU A CA 1
ATOM 4767 C C . LEU A 1 616 ? -15.410 13.340 7.903 1.00 90.50 616 LEU A C 1
ATOM 4769 O O . LEU A 1 616 ? -15.705 12.989 9.043 1.00 90.50 616 LEU A O 1
ATOM 4773 N N . LYS A 1 617 ? -16.094 14.302 7.269 1.00 89.69 617 LYS A N 1
ATOM 4774 C CA . LYS A 1 617 ? -17.278 14.971 7.832 1.00 89.69 617 LYS A CA 1
ATOM 4775 C C . LYS A 1 617 ? -18.374 13.984 8.194 1.00 89.69 617 LYS A C 1
ATOM 4777 O O . LYS A 1 617 ? -18.955 14.048 9.277 1.00 89.69 617 LYS A O 1
ATOM 4782 N N . ASP A 1 618 ? -18.670 13.086 7.266 1.00 93.25 618 ASP A N 1
ATOM 4783 C CA . ASP A 1 618 ? -19.679 12.056 7.442 1.00 93.25 618 ASP A CA 1
ATOM 4784 C C . ASP A 1 618 ? -19.320 11.111 8.605 1.00 93.25 618 ASP A C 1
ATOM 4786 O O . ASP A 1 618 ? -20.143 10.862 9.494 1.00 93.25 618 ASP A O 1
ATOM 4790 N N . PHE A 1 619 ? -18.060 10.680 8.653 1.00 94.25 619 PHE A N 1
ATOM 4791 C CA . PHE A 1 619 ? -17.491 9.865 9.722 1.00 94.25 619 PHE A CA 1
ATOM 4792 C C . PHE A 1 619 ? -17.538 10.574 11.088 1.00 94.25 619 PHE A C 1
ATOM 4794 O O . PHE A 1 619 ? -17.970 9.986 12.084 1.00 94.25 619 PHE A O 1
ATOM 4801 N N . ALA A 1 620 ? -17.206 11.865 11.142 1.00 92.38 620 ALA A N 1
ATOM 4802 C CA . ALA A 1 620 ? -17.288 12.676 12.354 1.00 92.38 620 ALA A CA 1
ATOM 4803 C C . ALA A 1 620 ? -18.730 12.832 12.858 1.00 92.38 620 ALA A C 1
ATOM 4805 O O . ALA A 1 620 ? -18.987 12.696 14.055 1.00 92.38 620 ALA A O 1
ATOM 4806 N N . MET A 1 621 ? -19.698 13.073 11.964 1.00 92.12 621 MET A N 1
ATOM 4807 C CA . MET A 1 621 ? -21.111 13.169 12.346 1.00 92.12 621 MET A CA 1
ATOM 4808 C C . MET A 1 621 ? -21.654 11.841 12.889 1.00 92.12 621 MET A C 1
ATOM 4810 O O . MET A 1 621 ? -22.433 11.835 13.850 1.00 92.12 621 MET A O 1
ATOM 4814 N N . LEU A 1 622 ? -21.235 10.722 12.295 1.00 93.75 622 LEU A N 1
ATOM 4815 C CA . LEU A 1 622 ? -21.577 9.380 12.756 1.00 93.75 622 LEU A CA 1
ATOM 4816 C C . LEU A 1 622 ? -21.037 9.127 14.168 1.00 93.75 622 LEU A C 1
ATOM 4818 O O . LEU A 1 622 ? -21.803 8.770 15.067 1.00 93.75 622 LEU A O 1
ATOM 4822 N N . LEU A 1 623 ? -19.737 9.345 14.372 1.00 92.56 623 LEU A N 1
ATOM 4823 C CA . LEU A 1 623 ? -19.075 9.049 15.636 1.00 92.56 623 LEU A CA 1
ATOM 4824 C C . LEU A 1 623 ? -19.480 10.030 16.738 1.00 92.56 623 LEU A C 1
ATOM 4826 O O . LEU A 1 623 ? -19.982 9.601 17.777 1.00 92.56 623 LEU A O 1
ATOM 4830 N N . ASN A 1 624 ? -19.353 11.344 16.540 1.00 90.81 624 ASN A N 1
ATOM 4831 C CA . ASN A 1 624 ? -19.621 12.326 17.598 1.00 90.81 624 ASN A CA 1
ATOM 4832 C C . ASN A 1 624 ? -21.096 12.384 17.987 1.00 90.81 624 ASN A C 1
ATOM 4834 O O . ASN A 1 624 ? -21.423 12.340 19.177 1.00 90.81 624 ASN A O 1
ATOM 4838 N N . HIS A 1 625 ? -21.988 12.425 16.997 1.00 89.81 625 HIS A N 1
ATOM 4839 C CA . HIS A 1 625 ? -23.402 12.724 17.223 1.00 89.81 625 HIS A CA 1
ATOM 4840 C C . HIS A 1 625 ? -24.317 11.501 17.134 1.00 89.81 625 HIS A C 1
ATOM 4842 O O . HIS A 1 625 ? -25.498 11.617 17.453 1.00 89.81 625 HIS A O 1
ATOM 4848 N N . GLY A 1 626 ? -23.818 10.337 16.696 1.00 89.19 626 GLY A N 1
ATOM 4849 C CA . GLY A 1 626 ? -24.690 9.194 16.405 1.00 89.19 626 GLY A CA 1
ATOM 4850 C C . GLY A 1 626 ? -25.733 9.518 15.338 1.00 89.19 626 GLY A C 1
ATOM 4851 O O . GLY A 1 626 ? -26.843 8.989 15.374 1.00 89.19 626 GLY A O 1
ATOM 4852 N N . ALA A 1 627 ? -25.404 10.440 14.429 1.00 90.06 627 ALA A N 1
ATOM 4853 C CA . ALA A 1 627 ? -26.331 10.911 13.420 1.00 90.06 627 ALA A CA 1
ATOM 4854 C C . ALA A 1 627 ? -26.689 9.767 12.461 1.00 90.06 627 ALA A C 1
ATOM 4856 O O . ALA A 1 627 ? -25.813 9.127 11.880 1.00 90.06 627 ALA A O 1
ATOM 4857 N N . SER A 1 628 ? -27.989 9.535 12.256 1.00 90.19 628 SER A N 1
ATOM 4858 C CA . SER A 1 628 ? -28.454 8.632 11.194 1.00 90.19 628 SER A CA 1
ATOM 4859 C C . SER A 1 628 ? -27.905 9.072 9.833 1.00 90.19 628 SER A C 1
ATOM 4861 O O . SER A 1 628 ? -27.729 10.272 9.616 1.00 90.19 628 SER A O 1
ATOM 4863 N N . ALA A 1 629 ? -27.711 8.154 8.881 1.00 91.19 629 ALA A N 1
ATOM 4864 C CA . ALA A 1 629 ? -27.299 8.513 7.517 1.00 91.19 629 ALA A CA 1
ATOM 4865 C C . ALA A 1 629 ? -28.106 9.664 6.882 1.00 91.19 629 ALA A C 1
ATOM 4867 O O . ALA A 1 629 ? -27.541 10.520 6.205 1.00 91.19 629 ALA A O 1
ATOM 4868 N N . CYS A 1 630 ? -29.412 9.747 7.162 1.00 87.56 630 CYS A N 1
ATOM 4869 C CA . CYS A 1 630 ? -30.242 10.875 6.733 1.00 87.56 630 CYS A CA 1
ATOM 4870 C C . CYS A 1 630 ? -29.795 12.214 7.334 1.00 87.56 630 CYS A C 1
ATOM 4872 O O . CYS A 1 630 ? -29.697 13.210 6.621 1.00 87.56 630 CYS A O 1
ATOM 4874 N N . ALA A 1 631 ? -29.523 12.247 8.640 1.00 89.38 631 ALA A N 1
ATOM 4875 C CA . ALA A 1 631 ? -29.044 13.447 9.325 1.00 89.38 631 ALA A CA 1
ATOM 4876 C C . ALA A 1 631 ? -27.620 13.835 8.889 1.00 89.38 631 ALA A C 1
ATOM 4878 O O . ALA A 1 631 ? -27.269 15.010 8.945 1.00 89.38 631 ALA A O 1
ATOM 4879 N N . ARG A 1 632 ? -26.833 12.866 8.406 1.00 91.25 632 ARG A N 1
ATOM 4880 C CA . ARG A 1 632 ? -25.512 13.081 7.796 1.00 91.25 632 ARG A CA 1
ATOM 4881 C C . ARG A 1 632 ? -25.577 13.606 6.354 1.00 91.25 632 ARG A C 1
ATOM 4883 O O . ARG A 1 632 ? -24.560 13.991 5.790 1.00 91.25 632 ARG A O 1
ATOM 4890 N N . GLY A 1 633 ? -26.775 13.689 5.768 1.00 88.81 633 GLY A N 1
ATOM 4891 C CA . GLY A 1 633 ? -26.987 14.215 4.418 1.00 88.81 633 GLY A CA 1
ATOM 4892 C C . GLY A 1 633 ? -26.633 13.231 3.303 1.00 88.81 633 GLY A C 1
ATOM 4893 O O . GLY A 1 633 ? -26.428 13.661 2.167 1.00 88.81 633 GLY A O 1
ATOM 4894 N N . LEU A 1 634 ? -26.560 11.933 3.613 1.00 92.38 634 LEU A N 1
ATOM 4895 C CA . LEU A 1 634 ? -26.258 10.899 2.631 1.00 92.38 634 LEU A CA 1
ATOM 4896 C C . LEU A 1 634 ? -27.448 10.617 1.712 1.00 92.38 634 LEU A C 1
ATOM 4898 O O . LEU A 1 634 ? -28.609 10.589 2.130 1.00 92.38 634 LEU A O 1
ATOM 4902 N N . GLU A 1 635 ? -27.151 10.335 0.447 1.00 92.81 635 GLU A N 1
ATOM 4903 C CA . GLU A 1 635 ? -28.164 9.986 -0.538 1.00 92.81 635 GLU A CA 1
ATOM 4904 C C . GLU A 1 635 ? -28.668 8.557 -0.313 1.00 92.81 635 GLU A C 1
ATOM 4906 O O . GLU A 1 635 ? -27.921 7.581 -0.391 1.00 92.81 635 GLU A O 1
ATOM 4911 N N . LYS A 1 636 ? -29.972 8.432 -0.068 1.00 93.00 636 LYS A N 1
ATOM 4912 C CA . LYS A 1 636 ? -30.657 7.149 0.084 1.00 93.00 636 LYS A CA 1
ATOM 4913 C C . LYS A 1 636 ? -30.788 6.440 -1.264 1.00 93.00 636 LYS A C 1
ATOM 4915 O O . LYS A 1 636 ? -31.440 6.954 -2.169 1.00 93.00 636 LYS A O 1
ATOM 4920 N N . THR A 1 637 ? -30.280 5.215 -1.351 1.00 92.75 637 THR A N 1
ATOM 4921 C CA . THR A 1 637 ? -30.447 4.313 -2.503 1.00 92.75 637 THR A CA 1
ATOM 4922 C C . THR A 1 637 ? -30.965 2.943 -2.039 1.00 92.75 637 THR A C 1
ATOM 4924 O O . THR A 1 637 ? -31.102 2.680 -0.841 1.00 92.75 637 THR A O 1
ATOM 4927 N N . THR A 1 638 ? -31.309 2.060 -2.975 1.00 92.50 638 THR A N 1
ATOM 4928 C CA . THR A 1 638 ? -31.751 0.688 -2.695 1.00 92.50 638 THR A CA 1
ATOM 4929 C C . THR A 1 638 ? -31.083 -0.319 -3.621 1.00 92.50 638 THR A C 1
ATOM 4931 O O . THR A 1 638 ? -30.979 -0.075 -4.821 1.00 92.50 638 THR A O 1
ATOM 4934 N N . ARG A 1 639 ? -30.713 -1.483 -3.084 1.00 93.44 639 ARG A N 1
ATOM 4935 C CA . ARG A 1 639 ? -30.276 -2.666 -3.835 1.00 93.44 639 ARG A CA 1
ATOM 4936 C C . ARG A 1 639 ? -31.059 -3.870 -3.323 1.00 93.44 639 ARG A C 1
ATOM 4938 O O . ARG A 1 639 ? -31.089 -4.111 -2.121 1.00 93.44 639 ARG A O 1
ATOM 4945 N N . ASN A 1 640 ? -31.726 -4.598 -4.220 1.00 90.75 640 ASN A N 1
ATOM 4946 C CA . ASN A 1 640 ? -32.569 -5.754 -3.876 1.00 90.75 640 ASN A CA 1
ATOM 4947 C C . ASN A 1 640 ? -33.609 -5.451 -2.775 1.00 90.75 640 ASN A C 1
ATOM 4949 O O . ASN A 1 640 ? -33.825 -6.250 -1.870 1.00 90.75 640 ASN A O 1
ATOM 4953 N N . GLY A 1 641 ? -34.210 -4.256 -2.808 1.00 90.44 641 GLY A N 1
ATOM 4954 C CA . GLY A 1 641 ? -35.187 -3.807 -1.806 1.00 90.44 641 GLY A CA 1
ATOM 4955 C C . GLY A 1 641 ? -34.597 -3.400 -0.446 1.00 90.44 641 GLY A C 1
ATOM 4956 O O . GLY A 1 641 ? -35.327 -2.875 0.392 1.00 90.44 641 GLY A O 1
ATOM 4957 N N . ILE A 1 642 ? -33.290 -3.573 -0.226 1.00 93.19 642 ILE A N 1
ATOM 4958 C CA . ILE A 1 642 ? -32.594 -3.146 0.992 1.00 93.19 642 ILE A CA 1
ATOM 4959 C C . ILE A 1 642 ? -31.954 -1.777 0.748 1.00 93.19 642 ILE A C 1
ATOM 4961 O O . ILE A 1 642 ? -31.393 -1.508 -0.316 1.00 93.19 642 ILE A O 1
ATOM 4965 N N . ARG A 1 643 ? -32.071 -0.882 1.729 1.00 94.06 643 ARG A N 1
ATOM 4966 C CA . ARG A 1 643 ? -31.525 0.477 1.650 1.00 94.06 643 ARG A CA 1
ATOM 4967 C C . ARG A 1 643 ? -30.014 0.486 1.865 1.00 94.06 643 ARG A C 1
ATOM 4969 O O . ARG A 1 643 ? -29.522 -0.232 2.726 1.00 94.06 643 ARG A O 1
ATOM 4976 N N . TYR A 1 644 ? -29.328 1.364 1.143 1.00 95.56 644 TYR A N 1
ATOM 4977 C CA . TYR A 1 644 ? -27.947 1.768 1.407 1.00 95.56 644 TYR A CA 1
ATOM 4978 C C . TYR A 1 644 ? -27.785 3.266 1.124 1.00 95.56 644 TYR A C 1
ATOM 4980 O O . TYR A 1 644 ? -28.725 3.921 0.660 1.00 95.56 644 TYR A O 1
ATOM 4988 N N . TRP A 1 645 ? -26.612 3.809 1.419 1.00 95.94 645 TRP A N 1
ATOM 4989 C CA . TRP A 1 645 ? -26.342 5.240 1.387 1.00 95.94 645 TRP A CA 1
ATOM 4990 C C . TRP A 1 645 ? -25.161 5.552 0.484 1.00 95.94 645 TRP A C 1
ATOM 4992 O O . TRP A 1 645 ? -24.273 4.721 0.314 1.00 95.94 645 TRP A O 1
ATOM 5002 N N . ARG A 1 646 ? -25.151 6.744 -0.104 1.00 95.12 646 ARG A N 1
ATOM 5003 C CA . ARG A 1 646 ? -24.055 7.217 -0.949 1.00 95.12 646 ARG A CA 1
ATOM 5004 C C . ARG A 1 646 ? -23.610 8.591 -0.483 1.00 95.12 646 ARG A C 1
ATOM 5006 O O . ARG A 1 646 ? -24.453 9.449 -0.204 1.00 95.12 646 ARG A O 1
ATOM 5013 N N . ILE A 1 647 ? -22.301 8.814 -0.450 1.00 92.50 647 ILE A N 1
ATOM 5014 C CA . ILE A 1 647 ? -21.779 10.179 -0.459 1.00 92.50 647 ILE A CA 1
ATOM 5015 C C . ILE A 1 647 ? -21.971 10.702 -1.884 1.00 92.50 647 ILE A C 1
ATOM 5017 O O . ILE A 1 647 ? -21.606 10.034 -2.849 1.00 92.50 647 ILE A O 1
ATOM 5021 N N . SER A 1 648 ? -22.586 11.870 -2.037 1.00 86.62 648 SER A N 1
ATOM 5022 C CA . SER A 1 648 ? -22.818 12.479 -3.348 1.00 86.62 648 SER A CA 1
ATOM 5023 C C . SER A 1 648 ? -22.698 13.994 -3.285 1.00 86.62 648 SER A C 1
ATOM 5025 O O . SER A 1 648 ? -22.677 14.577 -2.196 1.00 86.62 648 SER A O 1
ATOM 5027 N N . LYS A 1 649 ? -22.623 14.639 -4.458 1.00 76.44 649 LYS A N 1
ATOM 5028 C CA . LYS A 1 649 ? -22.473 16.096 -4.611 1.00 76.44 649 LYS A CA 1
ATOM 5029 C C . LYS A 1 649 ? -23.563 16.905 -3.908 1.00 76.44 649 LYS A C 1
ATOM 5031 O O . LYS A 1 649 ? -23.280 17.954 -3.331 1.00 76.44 649 LYS A O 1
ATOM 5036 N N . HIS A 1 650 ? -24.801 16.418 -3.917 1.00 69.50 650 HIS A N 1
ATOM 5037 C CA . HIS A 1 650 ? -25.945 17.130 -3.359 1.00 69.50 650 HIS A CA 1
ATOM 5038 C C . HIS A 1 650 ? -26.461 16.428 -2.108 1.00 69.50 650 HIS A C 1
ATOM 5040 O O . HIS A 1 650 ? -26.939 15.298 -2.177 1.00 69.50 650 HIS A O 1
ATOM 5046 N N . THR A 1 651 ? -26.448 17.131 -0.975 1.00 59.97 651 THR A N 1
ATOM 5047 C CA . THR A 1 651 ? -27.159 16.706 0.232 1.00 59.97 651 THR A CA 1
ATOM 5048 C C . THR A 1 651 ? -28.662 16.804 -0.027 1.00 59.97 651 THR A C 1
ATOM 5050 O O . THR A 1 651 ? -29.294 17.848 0.146 1.00 59.97 651 THR A O 1
ATOM 5053 N N . ARG A 1 652 ? -29.276 15.712 -0.491 1.00 58.44 652 ARG A N 1
ATOM 5054 C CA . ARG A 1 652 ? -30.739 15.642 -0.535 1.00 58.44 652 ARG A CA 1
ATOM 5055 C C . ARG A 1 652 ? -31.229 15.532 0.903 1.00 58.44 652 ARG A C 1
ATOM 5057 O O . ARG A 1 652 ? -30.902 14.569 1.591 1.00 58.44 652 ARG A O 1
ATOM 5064 N N . LYS A 1 653 ? -32.015 16.511 1.364 1.00 54.62 653 LYS A N 1
ATOM 5065 C CA . LYS A 1 653 ? -32.743 16.374 2.633 1.00 54.62 653 LYS A CA 1
ATOM 5066 C C . LYS A 1 653 ? -33.593 15.110 2.532 1.00 54.62 653 LYS A C 1
ATOM 5068 O O . LYS A 1 653 ? -34.378 14.986 1.590 1.00 54.62 653 LYS A O 1
ATOM 5073 N N . CYS A 1 654 ? -33.394 14.162 3.449 1.00 59.50 654 CYS A N 1
ATOM 5074 C CA . CYS A 1 654 ? -34.287 13.015 3.537 1.00 59.50 654 CYS A CA 1
ATOM 5075 C C . CYS A 1 654 ? -35.728 13.529 3.703 1.00 59.50 654 CYS A C 1
ATOM 5077 O O . CYS A 1 654 ? -35.929 14.428 4.524 1.00 59.50 654 CYS A O 1
ATOM 5079 N N . PRO A 1 655 ? -36.687 13.021 2.910 1.00 52.62 655 PRO A N 1
ATOM 5080 C CA . PRO A 1 655 ? -38.094 13.370 3.059 1.00 52.62 655 PRO A CA 1
ATOM 5081 C C . PRO A 1 655 ? -38.666 12.896 4.396 1.00 52.62 655 PRO A C 1
ATOM 5083 O O . PRO A 1 655 ? -38.166 11.872 4.927 1.00 52.62 655 PRO A O 1
#

Radius of gyration: 27.42 Å; chains: 1; bounding box: 86×45×77 Å

Organism: NCBI:txid1396826

InterPro domains:
  IPR010297 Protein of unknown function DUF900, hydrolase-like [PF05990] (418-611)
  IPR018389 TRAP transporter solute receptor DctP [PF03480] (103-305)
  IPR029058 Alpha/Beta hydrolase fold [G3DSA:3.40.50.1820] (422-594)
  IPR029058 Alpha/Beta hydrolase fold [SSF53474] (421-592)
  IPR038404 TRAP transporter solute receptor DctP superfamily [G3DSA:3.40.190.170] (58-321)

pLDDT: mean 85.51, std 14.61, range [23.5, 98.62]